Protein AF-A0AAN6LR32-F1 (afdb_monomer)

Organism: NCBI:txid1892770

Secondary structure (DSSP, 8-state):
-PPTT--TT--TTPPPTTSPPPTT-B--HHHHHHH-GGGGG-HHHHHHHHHTT--HHHHHHHHHHHB--S-S-HHHHHHHHHHHHHHHHHHTT-TT--GGGHHHHTHHHHTT--TT--B-TTPPPHHHHH--S-----EEGGGGGTTBSS---GGG--HHHHHHHHHHH-TTS--EETTTHHHHHHHHTSPPPP-GGGSHHHHHHHHTTHHHHHHHHHHHH-PPP----TTSSTTSSSSS------------------------------------------------------------------------------PPPPP--PPP-PPP---------PPP-PPPTTS-PPPHHHHHHHHHHHHHHTTTS--TT---TT--TTSTT-S-SSSSPPBGGGS--TT--TT---HHHHHHHHHHHHHHHH-----BS-HHHHHHHHHHHHHTT---HHHHHHHHHHHHHHHHHHHHHHHHHHHHHHHHHT--------------------------

Mean predicted aligned error: 18.41 Å

pLDDT: mean 74.71, std 23.78, range [27.44, 98.81]

Structure (mmCIF, N/CA/C/O backbone):
data_AF-A0AAN6LR32-F1
#
_entry.id   AF-A0AAN6LR32-F1
#
loop_
_atom_site.group_PDB
_atom_site.id
_atom_site.type_symbol
_atom_site.label_atom_id
_atom_site.label_alt_id
_atom_site.label_comp_id
_atom_site.label_asym_id
_atom_site.label_entity_id
_atom_site.label_seq_id
_atom_site.pdbx_PDB_ins_code
_atom_site.Cartn_x
_atom_site.Cartn_y
_atom_site.Cartn_z
_atom_site.occupancy
_atom_site.B_iso_or_equiv
_atom_site.auth_seq_id
_atom_site.auth_comp_id
_atom_site.auth_asym_id
_atom_site.auth_atom_id
_atom_site.pdbx_PDB_model_num
ATOM 1 N N . MET A 1 1 ? -13.188 26.243 0.165 1.00 32.81 1 MET A N 1
ATOM 2 C CA . MET A 1 1 ? -11.751 26.219 -0.173 1.00 32.81 1 MET A CA 1
ATOM 3 C C . MET A 1 1 ? -11.336 24.760 -0.163 1.00 32.81 1 MET A C 1
ATOM 5 O O . MET A 1 1 ? -11.427 24.148 0.890 1.00 32.81 1 MET A O 1
ATOM 9 N N . ALA A 1 2 ? -11.044 24.170 -1.323 1.00 27.44 2 ALA A N 1
ATOM 10 C CA . ALA A 1 2 ? -10.486 22.819 -1.388 1.00 27.44 2 ALA A CA 1
ATOM 11 C C . ALA A 1 2 ? -9.012 22.908 -0.975 1.00 27.44 2 ALA A C 1
ATOM 13 O O . ALA A 1 2 ? -8.306 23.788 -1.470 1.00 27.44 2 ALA A O 1
ATOM 14 N N . GLU A 1 3 ? -8.574 22.079 -0.028 1.00 30.11 3 GLU A N 1
ATOM 15 C CA . GLU A 1 3 ? -7.181 22.098 0.417 1.00 30.11 3 GLU A CA 1
ATOM 16 C C . GLU A 1 3 ? -6.248 21.699 -0.740 1.00 30.11 3 GLU A C 1
ATOM 18 O O . GLU A 1 3 ? -6.492 20.672 -1.385 1.00 30.11 3 GLU A O 1
ATOM 23 N N . PRO A 1 4 ? -5.200 22.488 -1.041 1.00 35.12 4 PRO A N 1
ATOM 24 C CA . PRO A 1 4 ? -4.269 22.164 -2.112 1.00 35.12 4 PRO A CA 1
ATOM 25 C C . PRO A 1 4 ? -3.497 20.889 -1.757 1.00 35.12 4 PRO A C 1
ATOM 27 O O . PRO A 1 4 ? -2.866 20.814 -0.706 1.00 35.12 4 PRO A O 1
ATOM 30 N N . GLY A 1 5 ? -3.526 19.895 -2.646 1.00 39.72 5 GLY A N 1
ATOM 31 C CA . GLY A 1 5 ? -2.631 18.738 -2.572 1.00 39.72 5 GLY A CA 1
ATOM 32 C C . GLY A 1 5 ? -3.141 17.539 -1.771 1.00 39.72 5 GLY A C 1
ATOM 33 O O . GLY A 1 5 ? -2.330 16.809 -1.200 1.00 39.72 5 GLY A O 1
ATOM 34 N N . GLN A 1 6 ? -4.455 17.279 -1.728 1.00 43.28 6 GLN A N 1
ATOM 35 C CA . GLN A 1 6 ? -4.940 15.980 -1.246 1.00 43.28 6 GLN A CA 1
ATOM 36 C C . GLN A 1 6 ? -4.317 14.857 -2.085 1.00 43.28 6 GLN A C 1
ATOM 38 O O . GLN A 1 6 ? -4.691 14.628 -3.232 1.00 43.28 6 GLN A O 1
ATOM 43 N N . SER A 1 7 ? -3.339 14.166 -1.493 1.00 53.19 7 SER A N 1
ATOM 44 C CA . SER A 1 7 ? -2.744 12.944 -2.025 1.00 53.19 7 SER A CA 1
ATOM 45 C C . SER A 1 7 ? -3.856 12.011 -2.507 1.00 53.19 7 SER A C 1
ATOM 47 O O . SER A 1 7 ? -4.659 11.530 -1.704 1.00 53.19 7 SER A O 1
ATOM 49 N N . PHE A 1 8 ? -3.884 11.756 -3.818 1.00 51.69 8 PHE A N 1
ATOM 50 C CA . PHE A 1 8 ? -4.890 10.954 -4.531 1.00 51.69 8 PHE A CA 1
ATOM 51 C C . PHE A 1 8 ? -5.092 9.529 -3.980 1.00 51.69 8 PHE A C 1
ATOM 53 O O . PHE A 1 8 ? -6.008 8.824 -4.397 1.00 51.69 8 PHE A O 1
ATOM 60 N N . TYR A 1 9 ? -4.254 9.090 -3.041 1.00 61.16 9 TYR A N 1
ATOM 61 C CA . TYR A 1 9 ? -4.201 7.715 -2.557 1.00 61.16 9 TYR A CA 1
ATOM 62 C C . TYR A 1 9 ? -4.412 7.585 -1.049 1.00 61.16 9 TYR A C 1
ATOM 64 O O . TYR A 1 9 ? -4.042 6.573 -0.457 1.00 61.16 9 TYR A O 1
ATOM 72 N N . LYS A 1 10 ? -4.998 8.593 -0.395 1.00 71.50 10 LYS A N 1
ATOM 73 C CA . LYS A 1 10 ? -5.277 8.499 1.039 1.00 71.50 10 LYS A CA 1
ATOM 74 C C . LYS A 1 10 ? -6.341 7.422 1.278 1.00 71.50 10 LYS A C 1
ATOM 76 O O . LYS A 1 10 ? -7.500 7.590 0.898 1.00 71.50 10 LYS A O 1
ATOM 81 N N . PHE A 1 11 ? -5.957 6.309 1.905 1.00 88.50 11 PHE A N 1
ATOM 82 C CA . PHE A 1 11 ? -6.924 5.336 2.407 1.00 88.50 11 PHE A CA 1
ATOM 83 C C . PHE A 1 11 ? -7.877 6.060 3.350 1.00 88.50 11 PHE A C 1
ATOM 85 O O . PHE A 1 11 ? -7.446 6.652 4.342 1.00 88.50 11 PHE A O 1
ATOM 92 N N . LYS A 1 12 ? -9.170 6.043 3.020 1.00 87.38 12 LYS A N 1
ATOM 93 C CA . LYS A 1 12 ? -10.186 6.728 3.818 1.00 87.38 12 LYS A CA 1
ATOM 94 C C . LYS A 1 12 ? -10.117 6.210 5.256 1.00 87.38 12 LYS A C 1
ATOM 96 O O . LYS A 1 12 ? -10.119 4.995 5.445 1.00 87.38 12 LYS A O 1
ATOM 101 N N . GLY A 1 13 ? -10.004 7.124 6.218 1.00 90.94 13 GLY A N 1
ATOM 102 C CA . GLY A 1 13 ? -9.940 6.804 7.646 1.00 90.94 13 GLY A CA 1
ATOM 103 C C . GLY A 1 13 ? -8.650 6.141 8.133 1.00 90.94 13 GLY A C 1
ATOM 104 O O . GLY A 1 13 ? -8.536 5.834 9.308 1.00 90.94 13 GLY A O 1
ATOM 105 N N . ALA A 1 14 ? -7.654 5.899 7.272 1.00 94.94 14 ALA A N 1
ATOM 106 C CA . ALA A 1 14 ? -6.418 5.287 7.749 1.00 94.94 14 ALA A CA 1
ATOM 107 C C . ALA A 1 14 ? -5.605 6.274 8.606 1.00 94.94 14 ALA A C 1
ATOM 109 O O . ALA A 1 14 ? -5.457 7.440 8.209 1.00 94.94 14 ALA A O 1
ATOM 110 N N . PRO A 1 15 ? -5.001 5.806 9.711 1.00 95.75 15 PRO A N 1
ATOM 111 C CA . PRO A 1 15 ? -4.133 6.625 10.545 1.00 95.75 15 PRO A CA 1
ATOM 112 C C . PRO A 1 15 ? -2.902 7.099 9.768 1.00 95.75 15 PRO A C 1
ATOM 114 O O . PRO A 1 15 ? -2.519 6.539 8.737 1.00 95.75 15 PRO A O 1
ATOM 117 N N . SER A 1 16 ? -2.266 8.160 10.260 1.00 95.31 16 SER A N 1
ATOM 118 C CA . SER A 1 16 ? -1.025 8.673 9.675 1.00 95.31 16 SER A CA 1
ATOM 119 C C . SER A 1 16 ? 0.080 7.607 9.684 1.00 95.31 16 SER A C 1
ATOM 121 O O . SER A 1 16 ? 0.216 6.864 10.651 1.00 95.31 16 SER A O 1
ATOM 123 N N . GLY A 1 17 ? 0.942 7.595 8.661 1.00 95.19 17 GLY A N 1
ATOM 124 C CA . GLY A 1 17 ? 2.168 6.775 8.656 1.00 95.19 17 GLY A CA 1
ATOM 125 C C . GLY A 1 17 ? 3.205 7.196 9.712 1.00 95.19 17 GLY A C 1
ATOM 126 O O . GLY A 1 17 ? 4.241 6.551 9.858 1.00 95.19 17 GLY A O 1
ATOM 127 N N . ASN A 1 18 ? 2.926 8.283 10.443 1.00 96.44 18 ASN A N 1
ATOM 128 C CA . ASN A 1 18 ? 3.732 8.784 11.555 1.00 96.44 18 ASN A CA 1
ATOM 129 C C . ASN A 1 18 ? 3.212 8.361 12.936 1.00 96.44 18 ASN A C 1
ATOM 131 O O . ASN A 1 18 ? 3.784 8.791 13.933 1.00 96.44 18 ASN A O 1
ATOM 135 N N . VAL A 1 19 ? 2.144 7.558 13.018 1.00 96.75 19 VAL A N 1
ATOM 136 C CA . VAL A 1 19 ? 1.714 6.991 14.304 1.00 96.75 19 VAL A CA 1
ATOM 137 C C . VAL A 1 19 ? 2.729 5.918 14.735 1.00 96.75 19 VAL A C 1
ATOM 139 O O . VAL A 1 19 ? 3.034 5.041 13.922 1.00 96.75 19 VAL A O 1
ATOM 142 N N . PRO A 1 20 ? 3.279 5.965 15.962 1.00 97.44 20 PRO A N 1
ATOM 143 C CA . PRO A 1 20 ? 4.292 5.014 16.410 1.00 97.44 20 PRO A CA 1
ATOM 144 C C . PRO A 1 20 ? 3.753 3.585 16.560 1.00 97.44 20 PRO A C 1
ATOM 146 O O . PRO A 1 20 ? 2.545 3.353 16.619 1.00 97.44 20 PRO A O 1
ATOM 149 N N . PHE A 1 21 ? 4.668 2.618 16.624 1.00 97.88 21 PHE A N 1
ATOM 150 C CA . PHE A 1 21 ? 4.340 1.227 16.928 1.00 97.88 21 PHE A CA 1
ATOM 151 C C . PHE A 1 21 ? 4.375 0.962 18.443 1.00 97.88 21 PHE A C 1
ATOM 153 O O . PHE A 1 21 ? 5.190 1.563 19.148 1.00 97.88 21 PHE A O 1
ATOM 160 N N . PRO A 1 22 ? 3.511 0.071 18.959 1.00 97.75 22 PRO A N 1
ATOM 161 C CA . PRO A 1 22 ? 3.523 -0.329 20.359 1.00 97.75 22 PRO A CA 1
ATOM 162 C C . PRO A 1 22 ? 4.746 -1.180 20.701 1.00 97.75 22 PRO A C 1
ATOM 164 O O . PRO A 1 22 ? 5.286 -1.912 19.869 1.00 97.75 22 PRO A O 1
ATOM 167 N N . GLN A 1 23 ? 5.163 -1.102 21.963 1.00 96.62 23 GLN A N 1
ATOM 168 C CA . GLN A 1 23 ? 6.241 -1.931 22.501 1.00 96.62 23 GLN A CA 1
ATOM 169 C C . GLN A 1 23 ? 5.781 -3.384 22.663 1.00 96.62 23 GLN A C 1
ATOM 171 O O . GLN A 1 23 ? 4.628 -3.626 23.024 1.00 96.62 23 GLN A O 1
ATOM 176 N N . ASN A 1 24 ? 6.688 -4.346 22.452 1.00 95.12 24 ASN A N 1
ATOM 177 C CA . ASN A 1 24 ? 6.432 -5.783 22.611 1.00 95.12 24 ASN A CA 1
ATOM 178 C C . ASN A 1 24 ? 5.234 -6.334 21.807 1.00 95.12 24 ASN A C 1
ATOM 180 O O . ASN A 1 24 ? 4.643 -7.344 22.190 1.00 95.12 24 ASN A O 1
ATOM 184 N N . ALA A 1 25 ? 4.846 -5.681 20.711 1.00 97.88 25 ALA A N 1
ATOM 185 C CA . ALA A 1 25 ? 3.739 -6.130 19.877 1.00 97.88 25 ALA A CA 1
ATOM 186 C C . ALA A 1 25 ? 4.226 -6.955 18.686 1.00 97.88 25 ALA A C 1
ATOM 188 O O . ALA A 1 25 ? 5.183 -6.570 18.011 1.00 97.88 25 ALA A O 1
ATOM 189 N N . ASN A 1 26 ? 3.506 -8.039 18.395 1.00 98.44 26 ASN A N 1
ATOM 190 C CA . ASN A 1 26 ? 3.614 -8.786 17.148 1.00 98.44 26 ASN A CA 1
ATOM 191 C C . ASN A 1 26 ? 2.439 -8.409 16.250 1.00 98.44 26 ASN A C 1
ATOM 193 O O . ASN A 1 26 ? 1.292 -8.429 16.694 1.00 98.44 26 ASN A O 1
ATOM 197 N N . MET A 1 27 ? 2.723 -8.078 14.995 1.00 98.62 27 MET A N 1
ATOM 198 C CA . MET A 1 27 ? 1.692 -7.772 14.001 1.00 98.62 27 MET A CA 1
ATOM 199 C C . MET A 1 27 ? 2.003 -8.518 12.722 1.00 98.62 27 MET A C 1
ATOM 201 O O . MET A 1 27 ? 3.156 -8.538 12.296 1.00 98.62 27 MET A O 1
ATOM 205 N N . THR A 1 28 ? 0.995 -9.105 12.092 1.00 98.75 28 THR A N 1
ATOM 206 C CA . THR A 1 28 ? 1.169 -9.734 10.779 1.00 98.75 28 THR A CA 1
ATOM 207 C C . THR A 1 28 ? 1.254 -8.693 9.656 1.00 98.75 28 THR A C 1
ATOM 209 O O . THR A 1 28 ? 0.776 -7.562 9.797 1.00 98.75 28 THR A O 1
ATOM 212 N N . ALA A 1 29 ? 1.791 -9.070 8.490 1.00 98.62 29 ALA A N 1
ATOM 213 C CA . ALA A 1 29 ? 1.700 -8.239 7.286 1.00 98.62 29 ALA A CA 1
ATOM 214 C C . ALA A 1 29 ? 0.251 -7.848 6.931 1.00 98.62 29 ALA A C 1
ATOM 216 O O . ALA A 1 29 ? 0.004 -6.714 6.512 1.00 98.62 29 ALA A O 1
ATOM 217 N N . ALA A 1 30 ? -0.712 -8.755 7.125 1.00 98.56 30 ALA A N 1
ATOM 218 C CA . ALA A 1 30 ? -2.122 -8.487 6.853 1.00 98.56 30 ALA A CA 1
ATOM 219 C C . ALA A 1 30 ? -2.718 -7.453 7.824 1.00 98.56 30 ALA A C 1
ATOM 221 O O . ALA A 1 30 ? -3.450 -6.562 7.388 1.00 98.56 30 ALA A O 1
ATOM 222 N N . GLU A 1 31 ? -2.364 -7.503 9.110 1.00 98.81 31 GLU A N 1
ATOM 223 C CA . GLU A 1 31 ? -2.762 -6.498 10.103 1.00 98.81 31 GLU A CA 1
ATOM 224 C C . GLU A 1 31 ? -2.165 -5.126 9.805 1.00 98.81 31 GLU A C 1
ATOM 226 O O . GLU A 1 31 ? -2.889 -4.128 9.804 1.00 98.81 31 GLU A O 1
ATOM 231 N N . LEU A 1 32 ? -0.871 -5.075 9.480 1.00 98.62 32 LEU A N 1
ATOM 232 C CA . LEU A 1 32 ? -0.187 -3.836 9.110 1.00 98.62 32 LEU A CA 1
ATOM 233 C C . LEU A 1 32 ? -0.829 -3.190 7.877 1.00 98.62 32 LEU A C 1
ATOM 235 O O . LEU A 1 32 ? -1.161 -2.009 7.900 1.00 98.62 32 LEU A O 1
ATOM 239 N N . LEU A 1 33 ? -1.076 -3.955 6.813 1.00 98.19 33 LEU A N 1
ATOM 240 C CA . LEU A 1 33 ? -1.726 -3.430 5.609 1.00 98.19 33 LEU A CA 1
ATOM 241 C C . LEU A 1 33 ? -3.199 -3.066 5.850 1.00 98.19 33 LEU A C 1
ATOM 243 O O . LEU A 1 33 ? -3.705 -2.122 5.247 1.00 98.19 33 LEU A O 1
ATOM 247 N N . THR A 1 34 ? -3.901 -3.773 6.736 1.00 98.06 34 THR A N 1
ATOM 248 C CA . THR A 1 34 ? -5.321 -3.505 6.996 1.00 98.06 34 THR A CA 1
ATOM 249 C C . THR A 1 34 ? -5.531 -2.282 7.878 1.00 98.06 34 THR A C 1
ATOM 251 O O . THR A 1 34 ? -6.354 -1.432 7.540 1.00 98.06 34 THR A O 1
ATOM 254 N N . PHE A 1 35 ? -4.807 -2.163 8.988 1.00 98.44 35 PHE A N 1
ATOM 255 C CA . PHE A 1 35 ? -5.029 -1.108 9.982 1.00 98.44 35 PHE A CA 1
ATOM 256 C C . PHE A 1 35 ? -4.082 0.082 9.808 1.00 98.44 35 PHE A C 1
ATOM 258 O O . PHE A 1 35 ? -4.454 1.214 10.108 1.00 98.44 35 PHE A O 1
ATOM 265 N N . LEU A 1 36 ? -2.882 -0.152 9.271 1.00 97.81 36 LEU A N 1
ATOM 266 C CA . LEU A 1 36 ? -1.785 0.814 9.188 1.00 97.81 36 LEU A CA 1
ATOM 267 C C . LEU A 1 36 ? -1.226 0.946 7.749 1.00 97.81 36 LEU A C 1
ATOM 269 O O . LEU A 1 36 ? -0.011 0.960 7.543 1.00 97.81 36 LEU A O 1
ATOM 273 N N . PRO A 1 37 ? -2.067 1.074 6.700 1.00 97.25 37 PRO A N 1
ATOM 274 C CA . PRO A 1 37 ? -1.602 1.011 5.308 1.00 97.25 37 PRO A CA 1
ATOM 275 C C . PRO A 1 37 ? -0.661 2.164 4.911 1.00 97.25 37 PRO A C 1
ATOM 277 O O . PRO A 1 37 ? 0.094 2.063 3.941 1.00 97.25 37 PRO A O 1
ATOM 280 N N . ASN A 1 38 ? -0.698 3.280 5.647 1.00 96.19 38 ASN A N 1
ATOM 281 C CA . ASN A 1 38 ? 0.180 4.429 5.421 1.00 96.19 38 ASN A CA 1
ATOM 282 C C . ASN A 1 38 ? 1.609 4.191 5.945 1.00 96.19 38 ASN A C 1
ATOM 284 O O . ASN A 1 38 ? 2.523 4.936 5.581 1.00 96.19 38 ASN A O 1
ATOM 288 N N . HIS A 1 39 ? 1.843 3.129 6.724 1.00 97.38 39 HIS A N 1
ATOM 289 C CA . HIS A 1 39 ? 3.177 2.716 7.168 1.00 97.38 39 HIS A CA 1
ATOM 290 C C . HIS A 1 39 ? 4.005 2.044 6.071 1.00 97.38 39 HIS A C 1
ATOM 292 O O . HIS A 1 39 ? 5.189 1.818 6.275 1.00 97.38 39 HIS A O 1
ATOM 298 N N . LEU A 1 40 ? 3.465 1.859 4.858 1.00 97.19 40 LEU A N 1
ATOM 299 C CA . LEU A 1 40 ? 4.273 1.588 3.655 1.00 97.19 40 LEU A CA 1
ATOM 300 C C . LEU A 1 40 ? 5.250 2.728 3.305 1.00 97.19 40 LEU A C 1
ATOM 302 O O . LEU A 1 40 ? 6.048 2.601 2.380 1.00 97.19 40 LEU A O 1
ATOM 306 N N . THR A 1 41 ? 5.182 3.846 4.029 1.00 95.81 41 THR A N 1
ATOM 307 C CA . THR A 1 41 ? 6.171 4.927 3.992 1.00 95.81 41 THR A CA 1
ATOM 308 C C . THR A 1 41 ? 7.333 4.737 4.978 1.00 95.81 41 THR A C 1
ATOM 310 O O . THR A 1 41 ? 8.287 5.510 4.940 1.00 95.81 41 THR A O 1
ATOM 313 N N . SER A 1 42 ? 7.282 3.724 5.849 1.00 97.56 42 SER A N 1
ATOM 314 C CA . SER A 1 42 ? 8.396 3.322 6.713 1.00 97.56 42 SER A CA 1
ATOM 315 C C . SER A 1 42 ? 9.329 2.378 5.958 1.00 97.56 42 SER A C 1
ATOM 317 O O . SER A 1 42 ? 8.897 1.341 5.450 1.00 97.56 42 SER A O 1
ATOM 319 N N . ALA A 1 43 ? 10.620 2.716 5.917 1.00 97.81 43 ALA A N 1
ATOM 320 C CA . ALA A 1 43 ? 11.632 1.854 5.310 1.00 97.81 43 ALA A CA 1
ATOM 321 C C . ALA A 1 43 ? 11.734 0.505 6.037 1.00 97.81 43 ALA A C 1
ATOM 323 O O . ALA A 1 43 ? 11.913 -0.516 5.385 1.00 97.81 43 ALA A O 1
ATOM 324 N N . ASP A 1 44 ? 11.538 0.487 7.358 1.00 98.19 44 ASP A N 1
ATOM 325 C CA . ASP A 1 44 ? 11.623 -0.726 8.173 1.00 98.19 44 ASP A CA 1
ATOM 326 C C . ASP A 1 44 ? 10.480 -1.706 7.835 1.00 98.19 44 ASP A C 1
ATOM 328 O O . ASP A 1 44 ? 10.721 -2.898 7.642 1.00 98.19 44 ASP A O 1
ATOM 332 N N . VAL A 1 45 ? 9.247 -1.207 7.654 1.00 98.44 45 VAL A N 1
ATOM 333 C CA . VAL A 1 45 ? 8.101 -2.031 7.207 1.00 98.44 45 VAL A CA 1
ATOM 334 C C . VAL A 1 45 ? 8.326 -2.569 5.795 1.00 98.44 45 VAL A C 1
ATOM 336 O O . VAL A 1 45 ? 8.099 -3.749 5.527 1.00 98.44 45 VAL A O 1
ATOM 339 N N . VAL A 1 46 ? 8.786 -1.714 4.879 1.00 98.31 46 VAL A N 1
ATOM 340 C CA . VAL A 1 46 ? 9.035 -2.101 3.482 1.00 98.31 46 VAL A CA 1
ATOM 341 C C . VAL A 1 46 ? 10.153 -3.135 3.393 1.00 98.31 46 VAL A C 1
ATOM 343 O O . VAL A 1 46 ? 10.012 -4.115 2.661 1.00 98.31 46 VAL A O 1
ATOM 346 N N . PHE A 1 47 ? 11.232 -2.944 4.153 1.00 98.31 47 PHE A N 1
ATOM 347 C CA . PHE A 1 47 ? 12.339 -3.887 4.247 1.00 98.31 47 PHE A CA 1
ATOM 348 C C . PHE A 1 47 ? 11.856 -5.242 4.765 1.00 98.31 47 PHE A C 1
ATOM 350 O O . PHE A 1 47 ? 12.127 -6.260 4.129 1.00 98.31 47 PHE A O 1
ATOM 357 N N . ARG A 1 48 ? 11.087 -5.253 5.863 1.00 98.19 48 ARG A N 1
ATOM 358 C CA . ARG A 1 48 ? 10.496 -6.467 6.438 1.00 98.19 48 ARG A CA 1
ATOM 359 C C . ARG A 1 48 ? 9.661 -7.223 5.409 1.00 98.19 48 ARG A C 1
ATOM 361 O O . ARG A 1 48 ? 9.867 -8.416 5.197 1.00 98.19 48 ARG A O 1
ATOM 368 N N . PHE A 1 49 ? 8.755 -6.527 4.725 1.00 98.38 49 PHE A N 1
ATOM 369 C CA . PHE A 1 49 ? 7.903 -7.156 3.720 1.00 98.38 49 PHE A CA 1
ATOM 370 C C . PHE A 1 49 ? 8.711 -7.716 2.554 1.00 98.38 49 PHE A C 1
ATOM 372 O O . PHE A 1 49 ? 8.496 -8.859 2.162 1.00 98.38 49 PHE A O 1
ATOM 379 N N . ALA A 1 50 ? 9.653 -6.942 2.019 1.00 97.88 50 ALA A N 1
ATOM 380 C CA . ALA A 1 50 ? 10.492 -7.376 0.909 1.00 97.88 50 ALA A CA 1
ATOM 381 C C . ALA A 1 50 ? 11.380 -8.581 1.276 1.00 97.88 50 ALA A C 1
ATOM 383 O O . ALA A 1 50 ? 11.541 -9.490 0.458 1.00 97.88 50 ALA A O 1
ATOM 384 N N . SER A 1 51 ? 11.901 -8.614 2.506 1.00 98.19 51 SER A N 1
ATOM 385 C CA . SER A 1 51 ? 12.738 -9.710 3.024 1.00 98.19 51 SER A CA 1
ATOM 386 C C . SER A 1 51 ? 11.938 -11.005 3.182 1.00 98.19 51 SER A C 1
ATOM 388 O O . SER A 1 51 ? 12.461 -12.092 2.957 1.00 98.19 51 SER A O 1
ATOM 390 N N . ASN A 1 52 ? 10.643 -10.884 3.481 1.00 97.88 52 ASN A N 1
ATOM 391 C CA . ASN A 1 52 ? 9.707 -11.998 3.606 1.00 97.88 52 ASN A CA 1
ATOM 392 C C . ASN A 1 52 ? 8.925 -12.271 2.305 1.00 97.88 52 ASN A C 1
ATOM 394 O O . ASN A 1 52 ? 7.754 -12.634 2.341 1.00 97.88 52 ASN A O 1
ATOM 398 N N . HIS A 1 53 ? 9.558 -12.082 1.141 1.00 95.88 53 HIS A N 1
ATOM 399 C CA . HIS A 1 53 ? 8.989 -12.362 -0.190 1.00 95.88 53 HIS A CA 1
ATOM 400 C C . HIS A 1 53 ? 7.726 -11.561 -0.565 1.00 95.88 53 HIS A C 1
ATOM 402 O O . HIS A 1 53 ? 7.046 -11.877 -1.546 1.00 95.88 53 HIS A O 1
ATOM 408 N N . GLY A 1 54 ? 7.423 -10.486 0.159 1.00 96.12 54 GLY A N 1
ATOM 409 C CA . GLY A 1 54 ? 6.315 -9.595 -0.150 1.00 96.12 54 GLY A CA 1
ATOM 410 C C . GLY A 1 54 ? 6.508 -8.919 -1.502 1.00 96.12 54 GLY A C 1
ATOM 411 O O . GLY A 1 54 ? 7.494 -8.221 -1.733 1.00 96.12 54 GLY A O 1
ATOM 412 N N . THR A 1 55 ? 5.534 -9.089 -2.398 1.00 94.62 55 THR A N 1
ATOM 413 C CA . THR A 1 55 ? 5.468 -8.349 -3.665 1.00 94.62 55 THR A CA 1
ATOM 414 C C . THR A 1 55 ? 4.288 -7.382 -3.694 1.00 94.62 55 THR A C 1
ATOM 416 O O . THR A 1 55 ? 3.385 -7.462 -2.864 1.00 94.62 55 THR A O 1
ATOM 419 N N . TYR A 1 56 ? 4.255 -6.453 -4.654 1.00 93.50 56 TYR A N 1
ATOM 420 C CA . TYR A 1 56 ? 3.152 -5.485 -4.738 1.00 93.50 56 TYR A CA 1
ATOM 421 C C . TYR A 1 56 ? 1.794 -6.155 -4.980 1.00 93.50 56 TYR A C 1
ATOM 423 O O . TYR A 1 56 ? 0.780 -5.649 -4.515 1.00 93.50 56 TYR A O 1
ATOM 431 N N . LYS A 1 57 ? 1.766 -7.309 -5.662 1.00 92.56 57 LYS A N 1
ATOM 432 C CA . LYS A 1 57 ? 0.529 -8.056 -5.931 1.00 92.56 57 LYS A CA 1
ATOM 433 C C . LYS A 1 57 ? -0.176 -8.497 -4.633 1.00 92.56 57 LYS A C 1
ATOM 435 O O . LYS A 1 57 ? -1.259 -7.989 -4.376 1.00 92.56 57 LYS A O 1
ATOM 440 N N . PRO A 1 58 ? 0.392 -9.353 -3.767 1.00 95.88 58 PRO A N 1
ATOM 441 C CA . PRO A 1 58 ? -0.280 -9.747 -2.532 1.00 95.88 58 PRO A CA 1
ATOM 442 C C . PRO A 1 58 ? -0.573 -8.551 -1.610 1.00 95.88 58 PRO A C 1
ATOM 444 O O . PRO A 1 58 ? -1.628 -8.532 -0.987 1.00 95.88 58 PRO A O 1
ATOM 447 N N . MET A 1 59 ? 0.264 -7.501 -1.587 1.00 96.62 59 MET A N 1
ATOM 448 C CA . MET A 1 59 ? -0.053 -6.273 -0.835 1.00 96.62 59 MET A CA 1
ATOM 449 C C . MET A 1 59 ? -1.344 -5.604 -1.330 1.00 96.62 59 MET A C 1
ATOM 451 O O . MET A 1 59 ? -2.216 -5.268 -0.530 1.00 96.62 59 MET A O 1
ATOM 455 N N . VAL A 1 60 ? -1.485 -5.438 -2.649 1.00 94.44 60 VAL A N 1
ATOM 456 C CA . VAL A 1 60 ? -2.698 -4.898 -3.287 1.00 94.44 60 VAL A CA 1
ATOM 457 C C . VAL A 1 60 ? -3.902 -5.792 -3.002 1.00 94.44 60 VAL A C 1
ATOM 459 O O . VAL A 1 60 ? -4.983 -5.276 -2.738 1.00 94.44 60 VAL A O 1
ATOM 462 N N . ALA A 1 61 ? -3.710 -7.113 -3.013 1.00 94.81 61 ALA A N 1
ATOM 463 C CA . ALA A 1 61 ? -4.759 -8.097 -2.760 1.00 94.81 61 ALA A CA 1
ATOM 464 C C . ALA A 1 61 ? -5.338 -7.940 -1.349 1.00 94.81 61 ALA A C 1
ATOM 466 O O . ALA A 1 61 ? -6.553 -7.835 -1.179 1.00 94.81 61 ALA A O 1
ATOM 467 N N . ILE A 1 62 ? -4.450 -7.860 -0.353 1.00 97.19 62 ILE A N 1
ATOM 468 C CA . ILE A 1 62 ? -4.805 -7.655 1.052 1.00 97.19 62 ILE A CA 1
ATOM 469 C C . ILE A 1 62 ? -5.522 -6.310 1.212 1.00 97.19 62 ILE A C 1
ATOM 471 O O . ILE A 1 62 ? -6.611 -6.249 1.780 1.00 97.19 62 ILE A O 1
ATOM 475 N N . LEU A 1 63 ? -4.955 -5.228 0.668 1.00 95.75 63 LEU A N 1
ATOM 476 C CA . LEU A 1 63 ? -5.543 -3.891 0.772 1.00 95.75 63 LEU A CA 1
ATOM 477 C C . LEU A 1 63 ? -6.932 -3.807 0.128 1.00 95.75 63 LEU A C 1
ATOM 479 O O . LEU A 1 63 ? -7.830 -3.204 0.712 1.00 95.75 63 LEU A O 1
ATOM 483 N N . ASP A 1 64 ? -7.139 -4.408 -1.044 1.00 94.06 64 ASP A N 1
ATOM 484 C CA . ASP A 1 64 ? -8.446 -4.406 -1.707 1.00 94.06 64 ASP A CA 1
ATOM 485 C C . ASP A 1 64 ? -9.485 -5.244 -0.951 1.00 94.06 64 ASP A C 1
ATOM 487 O O . ASP A 1 64 ? -10.629 -4.807 -0.773 1.00 94.06 64 ASP A O 1
ATOM 491 N N . ALA A 1 65 ? -9.087 -6.409 -0.438 1.00 95.06 65 ALA A N 1
ATOM 492 C CA . ALA A 1 65 ? -9.977 -7.271 0.331 1.00 95.06 65 ALA A CA 1
ATOM 493 C C . ALA A 1 65 ? -10.381 -6.649 1.675 1.00 95.06 65 ALA A C 1
ATOM 495 O O . ALA A 1 65 ? -11.540 -6.752 2.087 1.00 95.06 65 ALA A O 1
ATOM 496 N N . HIS A 1 66 ? -9.444 -5.982 2.351 1.00 96.81 66 HIS A N 1
ATOM 497 C CA . HIS A 1 66 ? -9.637 -5.526 3.723 1.00 96.81 66 HIS A CA 1
ATOM 498 C C . HIS A 1 66 ? -9.976 -4.042 3.854 1.00 96.81 66 HIS A C 1
ATOM 500 O O . HIS A 1 66 ? -10.603 -3.670 4.843 1.00 96.81 66 HIS A O 1
ATOM 506 N N . ARG A 1 67 ? -9.653 -3.177 2.883 1.00 95.62 67 ARG A N 1
ATOM 507 C CA . ARG A 1 67 ? -9.892 -1.726 2.987 1.00 95.62 67 ARG A CA 1
ATOM 508 C C . ARG A 1 67 ? -10.736 -1.149 1.861 1.00 95.62 67 ARG A C 1
ATOM 510 O O . ARG A 1 67 ? -10.722 -1.579 0.710 1.00 95.62 67 ARG A O 1
ATOM 517 N N . THR A 1 68 ? -11.461 -0.093 2.205 1.00 92.12 68 THR A N 1
ATOM 518 C CA . THR A 1 68 ? -12.149 0.784 1.264 1.00 92.12 68 THR A CA 1
ATOM 519 C C . THR A 1 68 ? -11.138 1.729 0.644 1.00 92.12 68 THR A C 1
ATOM 521 O O . THR A 1 68 ? -10.527 2.554 1.323 1.00 92.12 68 THR A O 1
ATOM 524 N N . ILE A 1 69 ? -10.978 1.604 -0.666 1.00 87.44 69 ILE A N 1
ATOM 525 C CA . ILE A 1 69 ? -10.054 2.403 -1.457 1.00 87.44 69 ILE A CA 1
ATOM 526 C C . ILE A 1 69 ? -10.899 3.350 -2.303 1.00 87.44 69 ILE A C 1
ATOM 528 O O . ILE A 1 69 ? -11.892 2.936 -2.902 1.00 87.44 69 ILE A O 1
ATOM 532 N N . ALA A 1 70 ? -10.535 4.634 -2.321 1.00 81.38 70 ALA A N 1
ATOM 533 C CA . ALA A 1 70 ? -11.277 5.645 -3.073 1.00 81.38 70 ALA A CA 1
ATOM 534 C C . ALA A 1 70 ? -11.258 5.359 -4.586 1.00 81.38 70 ALA A C 1
ATOM 536 O O . ALA A 1 70 ? -12.252 5.562 -5.280 1.00 81.38 70 ALA A O 1
ATOM 537 N N . THR A 1 71 ? -10.137 4.835 -5.086 1.00 77.06 71 THR A N 1
ATOM 538 C CA . THR A 1 71 ? -9.997 4.379 -6.469 1.00 77.06 71 THR A CA 1
ATOM 539 C C . THR A 1 71 ? -10.512 2.948 -6.640 1.00 77.06 71 THR A C 1
ATOM 541 O O . THR A 1 71 ? -10.143 2.047 -5.892 1.00 77.06 71 THR A O 1
ATOM 544 N N . ARG A 1 72 ? -11.323 2.715 -7.682 1.00 75.06 72 ARG A N 1
ATOM 545 C CA . ARG A 1 72 ? -11.703 1.360 -8.137 1.00 75.06 72 ARG A CA 1
ATOM 546 C C . ARG A 1 72 ? -10.661 0.723 -9.064 1.00 75.06 72 ARG A C 1
ATOM 548 O O . ARG A 1 72 ? -10.872 -0.393 -9.551 1.00 75.06 72 ARG A O 1
ATOM 555 N N . ASN A 1 73 ? -9.584 1.441 -9.368 1.00 82.75 73 ASN A N 1
ATOM 556 C CA . ASN A 1 73 ? -8.502 0.970 -10.218 1.00 82.75 73 ASN A CA 1
ATOM 557 C C . ASN A 1 73 ? -7.414 0.313 -9.352 1.00 82.75 73 ASN A C 1
ATOM 559 O O . ASN A 1 73 ? -6.746 0.998 -8.578 1.00 82.75 73 ASN A O 1
ATOM 563 N N . LEU A 1 74 ? -7.242 -1.007 -9.493 1.00 85.12 74 LEU A N 1
ATOM 564 C CA . LEU A 1 74 ? -6.220 -1.779 -8.774 1.00 85.12 74 LEU A CA 1
ATOM 565 C C . LEU A 1 74 ? -4.797 -1.392 -9.193 1.00 85.12 74 LEU A C 1
ATOM 567 O O . LEU A 1 74 ? -3.885 -1.473 -8.375 1.00 85.12 74 LEU A O 1
ATOM 571 N N . GLN A 1 75 ? -4.611 -0.913 -10.427 1.00 82.44 75 GLN A N 1
ATOM 572 C CA . GLN A 1 75 ? -3.314 -0.427 -10.892 1.00 82.44 75 GLN A CA 1
ATOM 573 C C . GLN A 1 75 ? -2.877 0.802 -10.094 1.00 82.44 75 GLN A C 1
ATOM 575 O O . GLN A 1 75 ? -1.751 0.858 -9.618 1.00 82.44 75 GLN A O 1
ATOM 580 N N . ASN A 1 76 ? -3.802 1.729 -9.836 1.00 85.81 76 ASN A N 1
ATOM 581 C CA . ASN A 1 76 ? -3.540 2.901 -9.000 1.00 85.81 76 ASN A CA 1
ATOM 582 C C . ASN A 1 76 ? -3.103 2.494 -7.580 1.00 85.81 76 ASN A C 1
ATOM 584 O O . ASN A 1 76 ? -2.235 3.133 -6.988 1.00 85.81 76 ASN A O 1
ATOM 588 N N . LEU A 1 77 ? -3.673 1.417 -7.028 1.00 89.19 77 LEU A N 1
ATOM 589 C CA . LEU A 1 77 ? -3.248 0.889 -5.731 1.00 89.19 77 LEU A CA 1
ATOM 590 C C . LEU A 1 77 ? -1.855 0.244 -5.799 1.00 89.19 77 LEU A C 1
ATOM 592 O O . LEU A 1 77 ? -1.037 0.459 -4.907 1.00 89.19 77 LEU A O 1
ATOM 596 N N . ALA A 1 78 ? -1.566 -0.507 -6.863 1.00 89.81 78 ALA A N 1
ATOM 597 C CA . ALA A 1 78 ? -0.246 -1.089 -7.092 1.00 89.81 78 ALA A CA 1
ATOM 598 C C . ALA A 1 78 ? 0.833 -0.006 -7.220 1.00 89.81 78 ALA A C 1
ATOM 600 O O . ALA A 1 78 ? 1.873 -0.087 -6.563 1.00 89.81 78 ALA A O 1
ATOM 601 N N . ASP A 1 79 ? 0.550 1.043 -7.993 1.00 86.81 79 ASP A N 1
ATOM 602 C CA . ASP A 1 79 ? 1.418 2.207 -8.155 1.00 86.81 79 ASP A CA 1
ATOM 603 C C . ASP A 1 79 ? 1.646 2.918 -6.821 1.00 86.81 79 ASP A C 1
ATOM 605 O O . ASP A 1 79 ? 2.769 3.318 -6.516 1.00 86.81 79 ASP A O 1
ATOM 609 N N . TYR A 1 80 ? 0.602 3.045 -5.997 1.00 91.00 80 TYR A N 1
ATOM 610 C CA . TYR A 1 80 ? 0.726 3.585 -4.648 1.00 91.00 80 TYR A CA 1
ATOM 611 C C . TYR A 1 80 ? 1.688 2.755 -3.790 1.00 91.00 80 TYR A C 1
ATOM 613 O O . TYR A 1 80 ? 2.617 3.318 -3.203 1.00 91.00 80 TYR A O 1
ATOM 621 N N . CYS A 1 81 ? 1.505 1.431 -3.724 1.00 94.12 81 CYS A N 1
ATOM 622 C CA . CYS A 1 81 ? 2.383 0.551 -2.951 1.00 94.12 81 CYS A CA 1
ATOM 623 C C . CYS A 1 81 ? 3.828 0.647 -3.451 1.00 94.12 81 CYS A C 1
ATOM 625 O O . CYS A 1 81 ? 4.753 0.821 -2.657 1.00 94.12 81 CYS A O 1
ATOM 627 N N . GLN A 1 82 ? 4.023 0.604 -4.770 1.00 93.06 82 GLN A N 1
ATOM 628 C CA . GLN A 1 82 ? 5.339 0.693 -5.392 1.00 93.06 82 GLN A CA 1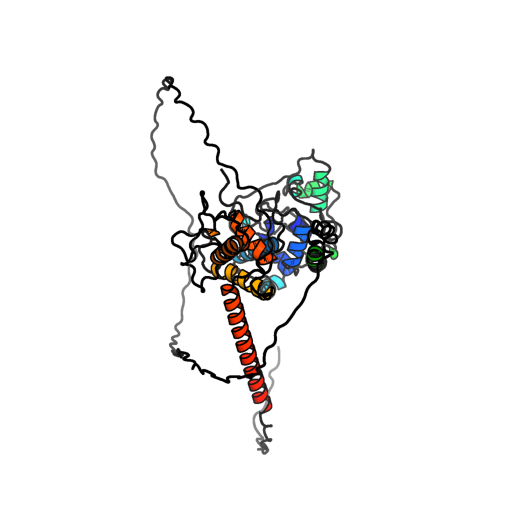
ATOM 629 C C . GLN A 1 82 ? 6.019 2.037 -5.123 1.00 93.06 82 GLN A C 1
ATOM 631 O O . GLN A 1 82 ? 7.196 2.063 -4.753 1.00 93.06 82 GLN A O 1
ATOM 636 N N . ARG A 1 83 ? 5.298 3.150 -5.292 1.00 92.75 83 ARG A N 1
ATOM 637 C CA . ARG A 1 83 ? 5.834 4.502 -5.105 1.00 92.75 83 ARG A CA 1
ATOM 638 C C . ARG A 1 83 ? 6.240 4.742 -3.657 1.00 92.75 83 ARG A C 1
ATOM 640 O O . ARG A 1 83 ? 7.350 5.214 -3.431 1.00 92.75 83 ARG A O 1
ATOM 647 N N . ASN A 1 84 ? 5.391 4.387 -2.690 1.00 94.81 84 ASN A N 1
ATOM 648 C CA . ASN A 1 84 ? 5.717 4.573 -1.274 1.00 94.81 84 ASN A CA 1
ATOM 649 C C . ASN A 1 84 ? 6.857 3.660 -0.825 1.00 94.81 84 ASN A C 1
ATOM 651 O O . ASN A 1 84 ? 7.778 4.149 -0.180 1.00 94.81 84 ASN A O 1
ATOM 655 N N . ALA A 1 85 ? 6.868 2.393 -1.253 1.00 95.69 85 ALA A N 1
ATOM 656 C CA . ALA A 1 85 ? 7.958 1.477 -0.933 1.00 95.69 85 ALA A CA 1
ATOM 657 C C . ALA A 1 85 ? 9.309 1.970 -1.477 1.00 95.69 85 ALA A C 1
ATOM 659 O O . ALA A 1 85 ? 10.296 2.031 -0.745 1.00 95.69 85 ALA A O 1
ATOM 660 N N . ARG A 1 86 ? 9.355 2.377 -2.755 1.00 95.75 86 ARG A N 1
ATOM 661 C CA . ARG A 1 86 ? 10.572 2.944 -3.363 1.00 95.75 86 ARG A CA 1
ATOM 662 C C . ARG A 1 86 ? 11.006 4.218 -2.654 1.00 95.75 86 ARG A C 1
ATOM 664 O O . ARG A 1 86 ? 12.184 4.358 -2.345 1.00 95.75 86 ARG A O 1
ATOM 671 N N . ARG A 1 87 ? 10.070 5.134 -2.392 1.00 94.94 87 ARG A N 1
ATOM 672 C CA . ARG A 1 87 ? 10.352 6.388 -1.688 1.00 94.94 87 ARG A CA 1
ATOM 673 C C . ARG A 1 87 ? 10.948 6.123 -0.306 1.00 94.94 87 ARG A C 1
ATOM 675 O O . ARG A 1 87 ? 12.017 6.644 -0.021 1.00 94.94 87 ARG A O 1
ATOM 682 N N . ALA A 1 88 ? 10.314 5.269 0.495 1.00 96.19 88 ALA A N 1
ATOM 683 C CA . ALA A 1 88 ? 10.771 4.925 1.839 1.00 96.19 88 ALA A CA 1
ATOM 684 C C . ALA A 1 88 ? 12.201 4.360 1.835 1.00 96.19 88 ALA A C 1
ATOM 686 O O . ALA A 1 88 ? 13.062 4.825 2.577 1.00 96.19 88 ALA A O 1
ATOM 687 N N . MET A 1 89 ? 12.485 3.409 0.941 1.00 97.50 89 MET A N 1
ATOM 688 C CA . MET A 1 89 ? 13.813 2.793 0.843 1.00 97.50 89 MET A CA 1
ATOM 689 C C . MET A 1 89 ? 14.888 3.760 0.331 1.00 97.50 89 MET A C 1
ATOM 691 O O . MET A 1 89 ? 16.026 3.721 0.800 1.00 97.50 89 MET A O 1
ATOM 695 N N . ARG A 1 90 ? 14.535 4.664 -0.591 1.00 94.19 90 ARG A N 1
ATOM 696 C CA . ARG A 1 90 ? 15.436 5.720 -1.080 1.00 94.19 90 ARG A CA 1
ATOM 697 C C . ARG A 1 90 ? 15.765 6.742 0.000 1.00 94.19 90 ARG A C 1
ATOM 699 O O . ARG A 1 90 ? 16.930 7.101 0.146 1.00 94.19 90 ARG A O 1
ATOM 706 N N . GLU A 1 91 ? 14.763 7.166 0.769 1.00 92.31 91 GLU A N 1
ATOM 707 C CA . GLU A 1 91 ? 14.939 8.050 1.929 1.00 92.31 91 GLU A CA 1
ATOM 708 C C . GLU A 1 91 ? 15.851 7.405 2.991 1.00 92.31 91 GLU A C 1
ATOM 710 O O . GLU A 1 91 ? 16.567 8.112 3.694 1.00 92.31 91 GLU A O 1
ATOM 715 N N . PHE A 1 92 ? 15.914 6.069 3.042 1.00 95.00 92 PHE A N 1
ATOM 716 C CA . PHE A 1 92 ? 16.832 5.314 3.901 1.00 95.00 92 PHE A CA 1
ATOM 717 C C . PHE A 1 92 ? 18.231 5.070 3.294 1.00 95.00 92 PHE A C 1
ATOM 719 O O . PHE A 1 92 ? 19.030 4.308 3.830 1.00 95.00 92 PHE A O 1
ATOM 726 N N . GLY A 1 93 ? 18.555 5.717 2.172 1.00 94.75 93 GLY A N 1
ATOM 727 C CA . GLY A 1 93 ? 19.877 5.655 1.543 1.00 94.75 93 GLY A CA 1
ATOM 728 C C . GLY A 1 93 ? 20.022 4.615 0.430 1.00 94.75 93 GLY A C 1
ATOM 729 O O . GLY A 1 93 ? 21.056 4.589 -0.240 1.00 94.75 93 GLY A O 1
ATOM 730 N N . HIS A 1 94 ? 18.995 3.810 0.143 1.00 94.88 94 HIS A N 1
ATOM 731 C CA . HIS A 1 94 ? 19.027 2.841 -0.956 1.00 94.88 94 HIS A CA 1
ATOM 732 C C . HIS A 1 94 ? 18.492 3.463 -2.262 1.00 94.88 94 HIS A C 1
ATOM 734 O O . HIS A 1 94 ? 17.373 3.190 -2.699 1.00 94.88 94 HIS A O 1
ATOM 740 N N .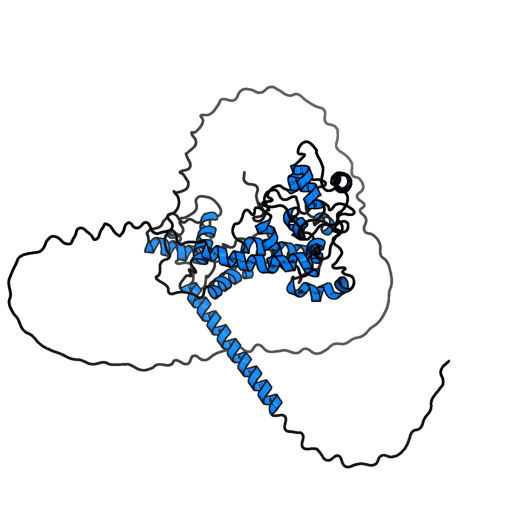 LYS A 1 95 ? 19.288 4.337 -2.895 1.00 92.44 95 LYS A N 1
ATOM 741 C CA . LYS A 1 95 ? 18.877 5.169 -4.053 1.00 92.44 95 LYS A CA 1
ATOM 742 C C . LYS A 1 95 ? 18.298 4.371 -5.235 1.00 92.44 95 LYS A C 1
ATOM 744 O O . LYS A 1 95 ? 17.248 4.723 -5.774 1.00 92.44 95 LYS A O 1
ATOM 749 N N . ASP A 1 96 ? 18.925 3.246 -5.570 1.00 92.50 96 ASP A N 1
ATOM 750 C CA . ASP A 1 96 ? 18.519 2.384 -6.691 1.00 92.50 96 ASP A CA 1
ATOM 751 C C . ASP A 1 96 ? 17.663 1.197 -6.255 1.00 92.50 96 ASP A C 1
ATOM 753 O O . ASP A 1 96 ? 17.602 0.168 -6.945 1.00 92.50 96 ASP A O 1
ATOM 757 N N . TRP A 1 97 ? 17.030 1.308 -5.086 1.00 96.50 97 TRP A N 1
ATOM 758 C CA . TRP A 1 97 ? 16.235 0.223 -4.552 1.00 96.50 97 TRP A CA 1
ATOM 759 C C . TRP A 1 97 ? 14.998 -0.027 -5.395 1.00 96.50 97 TRP A C 1
ATOM 761 O O . TRP A 1 97 ? 14.196 0.855 -5.714 1.00 96.50 97 TRP A O 1
ATOM 771 N N . THR A 1 98 ? 14.833 -1.297 -5.724 1.00 93.06 98 THR A N 1
ATOM 772 C CA . THR A 1 98 ? 13.591 -1.849 -6.235 1.00 93.06 98 THR A CA 1
ATOM 773 C C . THR A 1 98 ? 13.369 -3.166 -5.527 1.00 93.06 98 THR A C 1
ATOM 775 O O . THR A 1 98 ? 14.325 -3.814 -5.103 1.00 93.06 98 THR A O 1
ATOM 778 N N . LEU A 1 99 ? 12.119 -3.607 -5.478 1.00 90.88 99 LEU A N 1
ATOM 779 C CA . LEU A 1 99 ? 11.796 -4.895 -4.885 1.00 90.88 99 LEU A CA 1
ATOM 780 C C . LEU A 1 99 ? 12.565 -6.053 -5.543 1.00 90.88 99 LEU A C 1
ATOM 782 O O . LEU A 1 99 ? 13.042 -6.947 -4.858 1.00 90.88 99 LEU A O 1
ATOM 786 N N . HIS A 1 100 ? 12.774 -5.983 -6.862 1.00 88.50 100 HIS A N 1
ATOM 787 C CA . HIS A 1 100 ? 13.570 -6.961 -7.605 1.00 88.50 100 HIS A CA 1
ATOM 788 C C . HIS A 1 100 ? 15.054 -6.963 -7.200 1.00 88.50 100 HIS A C 1
ATOM 790 O O . HIS A 1 100 ? 15.679 -8.016 -7.143 1.00 88.50 100 HIS A O 1
ATOM 796 N N . LYS A 1 101 ? 15.616 -5.790 -6.886 1.00 92.75 101 LYS A N 1
ATOM 797 C CA . LYS A 1 101 ? 17.019 -5.635 -6.470 1.00 92.75 101 LYS A CA 1
ATOM 798 C C . LYS A 1 101 ? 17.231 -5.815 -4.963 1.00 92.75 101 LYS A C 1
ATOM 800 O O . LYS A 1 101 ? 18.381 -5.818 -4.531 1.00 92.75 101 LYS A O 1
ATOM 805 N N . HIS A 1 102 ? 16.167 -5.956 -4.169 1.00 94.69 102 HIS A N 1
ATOM 806 C CA . HIS A 1 102 ? 16.246 -5.969 -2.707 1.00 94.69 102 HIS A CA 1
ATOM 807 C C . HIS A 1 102 ? 17.182 -7.061 -2.178 1.00 94.69 102 HIS A C 1
ATOM 809 O O . HIS A 1 102 ? 18.087 -6.748 -1.411 1.00 94.69 102 HIS A O 1
ATOM 815 N N . LEU A 1 103 ? 17.028 -8.306 -2.644 1.00 92.12 103 LEU A N 1
ATOM 816 C CA . LEU A 1 103 ? 17.854 -9.428 -2.182 1.00 92.12 103 LEU A CA 1
ATOM 817 C C . LEU A 1 103 ? 19.349 -9.207 -2.453 1.00 92.12 103 LEU A C 1
ATOM 819 O O . LEU A 1 103 ? 20.187 -9.572 -1.637 1.00 92.12 103 LEU A O 1
ATOM 823 N N . THR A 1 104 ? 19.690 -8.577 -3.579 1.00 91.88 104 THR A N 1
ATOM 824 C CA . THR A 1 104 ? 21.083 -8.281 -3.935 1.00 91.88 104 THR A CA 1
ATOM 825 C C . THR A 1 104 ? 21.628 -7.077 -3.168 1.00 91.88 104 THR A C 1
ATOM 827 O O . THR A 1 104 ? 22.748 -7.124 -2.671 1.00 91.88 104 THR A O 1
ATOM 830 N N . GLN A 1 105 ? 20.855 -5.995 -3.053 1.00 91.62 105 GLN A N 1
ATOM 831 C CA . GLN A 1 105 ? 21.308 -4.745 -2.426 1.00 91.62 105 GLN A CA 1
ATOM 832 C C . GLN A 1 105 ? 21.332 -4.799 -0.898 1.00 91.62 105 GLN A C 1
ATOM 834 O O . GLN A 1 105 ? 22.056 -4.030 -0.273 1.00 91.62 105 GLN A O 1
ATOM 839 N N . CYS A 1 106 ? 20.543 -5.687 -0.297 1.00 92.50 106 CYS A N 1
ATOM 840 C CA . CYS A 1 106 ? 20.435 -5.842 1.150 1.00 92.50 106 CYS A CA 1
ATOM 841 C C . CYS A 1 106 ? 21.062 -7.154 1.642 1.00 92.50 106 CYS A C 1
ATOM 843 O O . CYS A 1 106 ? 20.793 -7.562 2.767 1.00 92.50 106 CYS A O 1
ATOM 845 N N . ALA A 1 107 ? 21.891 -7.812 0.821 1.00 93.31 107 ALA A N 1
ATOM 846 C CA . ALA A 1 107 ? 22.433 -9.141 1.102 1.00 93.31 107 ALA A CA 1
ATOM 847 C C . ALA A 1 107 ? 23.151 -9.235 2.459 1.00 93.31 107 ALA A C 1
ATOM 849 O O . ALA A 1 107 ? 23.005 -10.241 3.141 1.00 93.31 107 ALA A O 1
ATOM 850 N N . GLU A 1 108 ? 23.892 -8.199 2.865 1.00 94.38 108 GLU A N 1
ATOM 851 C CA . GLU A 1 108 ? 24.578 -8.153 4.166 1.00 94.38 108 GLU A CA 1
ATOM 852 C C . GLU A 1 108 ? 23.586 -8.150 5.336 1.00 94.38 108 GLU A C 1
ATOM 854 O O . GLU A 1 108 ? 23.675 -8.987 6.227 1.00 94.38 108 GLU A O 1
ATOM 859 N N . VAL A 1 109 ? 22.582 -7.270 5.295 1.00 93.06 109 VAL A N 1
ATOM 860 C CA . VAL A 1 109 ? 21.547 -7.181 6.339 1.00 93.06 109 VAL A CA 1
ATOM 861 C C . VAL A 1 109 ? 20.711 -8.465 6.391 1.00 93.06 109 VAL A C 1
ATOM 863 O O . VAL A 1 109 ? 20.378 -8.948 7.472 1.00 93.06 109 VAL A O 1
ATOM 866 N N . LEU A 1 110 ? 20.427 -9.062 5.229 1.00 94.12 110 LEU A N 1
ATOM 867 C CA . LEU A 1 110 ? 19.672 -10.310 5.110 1.00 94.12 110 LEU A CA 1
ATOM 868 C C . LEU A 1 110 ? 20.375 -11.519 5.749 1.00 94.12 110 LEU A C 1
ATOM 870 O O . LEU A 1 110 ? 19.696 -12.483 6.089 1.00 94.12 110 LEU A O 1
ATOM 874 N N . GLN A 1 111 ? 21.694 -11.483 5.979 1.00 95.69 111 GLN A N 1
ATOM 875 C CA . GLN A 1 111 ? 22.397 -12.559 6.702 1.00 95.69 111 GLN A CA 1
ATOM 876 C C . GLN A 1 111 ? 21.951 -12.683 8.162 1.00 95.69 111 GLN A C 1
ATOM 878 O O . GLN A 1 111 ? 22.094 -13.745 8.766 1.00 95.69 111 GLN A O 1
ATOM 883 N N . HIS A 1 112 ? 21.436 -11.595 8.732 1.00 95.94 112 HIS A N 1
ATOM 884 C CA . HIS A 1 112 ? 20.973 -11.527 10.116 1.00 95.94 112 HIS A CA 1
ATOM 885 C C . HIS A 1 112 ? 19.457 -11.334 10.210 1.00 95.94 112 HIS A C 1
ATOM 887 O O . HIS A 1 112 ? 18.937 -11.100 11.299 1.00 95.94 112 HIS A O 1
ATOM 893 N N . TRP A 1 113 ? 18.754 -11.415 9.078 1.00 96.75 113 TRP A N 1
ATOM 894 C CA . TRP A 1 113 ? 17.307 -11.298 9.037 1.00 96.75 113 TRP A CA 1
ATOM 895 C C . TRP A 1 113 ? 16.651 -12.562 9.593 1.00 96.75 113 TRP A C 1
ATOM 897 O O . TRP A 1 113 ? 16.931 -13.667 9.127 1.00 96.75 113 TRP A O 1
ATOM 907 N N . ASP A 1 114 ? 15.757 -12.391 10.566 1.00 97.94 114 ASP A N 1
ATOM 908 C CA . ASP A 1 114 ? 14.913 -13.467 11.077 1.00 97.94 114 ASP A CA 1
ATOM 909 C C . ASP A 1 114 ? 13.513 -13.366 10.448 1.00 97.94 114 ASP A C 1
ATOM 911 O O . ASP A 1 114 ? 12.747 -12.465 10.801 1.00 97.94 114 ASP A O 1
ATOM 915 N N . PRO A 1 115 ? 13.134 -14.277 9.531 1.00 97.50 115 PRO A N 1
ATOM 916 C CA . PRO A 1 115 ? 11.811 -14.250 8.913 1.00 97.50 115 PRO A CA 1
ATOM 917 C C . PRO A 1 115 ? 10.674 -14.584 9.893 1.00 97.50 115 PRO A C 1
ATOM 919 O O . PRO A 1 115 ? 9.507 -14.369 9.561 1.00 97.50 115 PRO A O 1
ATOM 922 N N . ALA A 1 116 ? 10.987 -15.117 11.081 1.00 98.00 116 ALA A N 1
ATOM 923 C CA . ALA A 1 116 ? 10.006 -15.390 12.126 1.00 98.00 116 ALA A CA 1
ATOM 924 C C . ALA A 1 116 ? 9.720 -14.171 13.025 1.00 98.00 116 ALA A C 1
ATOM 926 O O . ALA A 1 116 ? 8.792 -14.220 13.838 1.00 98.00 116 ALA A O 1
ATOM 927 N N . ASP A 1 117 ? 10.485 -13.083 12.890 1.00 98.12 117 ASP A N 1
ATOM 928 C CA . ASP A 1 117 ? 10.327 -11.897 13.725 1.00 98.12 117 ASP A CA 1
ATOM 929 C C . ASP A 1 117 ? 9.185 -10.997 13.227 1.00 98.12 117 ASP A C 1
ATOM 931 O O . ASP A 1 117 ? 9.313 -10.243 12.261 1.00 98.12 117 ASP A O 1
ATOM 935 N N . LEU A 1 118 ? 8.043 -11.071 13.915 1.00 98.25 118 LEU A N 1
ATOM 936 C CA . LEU A 1 118 ? 6.875 -10.223 13.652 1.00 98.25 118 LEU A CA 1
ATOM 937 C C . LEU A 1 118 ? 6.808 -8.984 14.552 1.00 98.25 118 LEU A C 1
ATOM 939 O O . LEU A 1 118 ? 5.819 -8.239 14.481 1.00 98.25 118 LEU A O 1
ATOM 943 N N . ARG A 1 119 ? 7.822 -8.756 15.397 1.00 98.38 119 ARG A N 1
ATOM 944 C CA . ARG A 1 119 ? 7.828 -7.639 16.342 1.00 98.38 119 ARG A CA 1
ATOM 945 C C . ARG A 1 119 ? 7.881 -6.310 15.602 1.00 98.38 119 ARG A C 1
ATOM 947 O O . ARG A 1 119 ? 8.590 -6.153 14.610 1.00 98.38 119 ARG A O 1
ATOM 954 N N . VAL A 1 120 ? 7.145 -5.325 16.111 1.00 98.12 120 VAL A N 1
ATOM 955 C CA . VAL A 1 120 ? 7.114 -3.966 15.537 1.00 98.12 120 VAL A CA 1
ATOM 956 C C . VAL A 1 120 ? 7.776 -2.909 16.422 1.00 98.12 120 VAL A C 1
ATOM 958 O O . VAL A 1 120 ? 7.904 -1.763 16.011 1.00 98.12 120 VAL A O 1
ATOM 961 N N . GLU A 1 121 ? 8.262 -3.277 17.608 1.00 96.31 121 GLU A N 1
ATOM 962 C CA . GLU A 1 121 ? 8.796 -2.326 18.599 1.00 96.31 121 GLU A CA 1
ATOM 963 C C . GLU A 1 121 ? 10.009 -1.518 18.112 1.00 96.31 121 GLU A C 1
ATOM 965 O O . GLU A 1 121 ? 10.163 -0.351 18.463 1.00 96.31 121 GLU A O 1
ATOM 970 N N . ALA A 1 122 ? 10.858 -2.130 17.283 1.00 96.44 122 ALA A N 1
ATOM 971 C CA . ALA A 1 122 ? 12.038 -1.489 16.709 1.00 96.44 122 ALA A CA 1
ATOM 972 C C . ALA A 1 122 ? 11.745 -0.800 15.365 1.00 96.44 122 ALA A C 1
ATOM 974 O O . ALA A 1 122 ? 12.635 -0.181 14.782 1.00 96.44 122 ALA A O 1
ATOM 975 N N . THR A 1 123 ? 10.513 -0.913 14.860 1.00 97.50 123 THR A N 1
ATOM 976 C CA . THR A 1 123 ? 10.127 -0.346 13.568 1.00 97.50 123 THR A CA 1
ATOM 977 C C . THR A 1 123 ? 9.958 1.160 13.714 1.00 97.50 123 THR A C 1
ATOM 979 O O . THR A 1 123 ? 9.168 1.642 14.526 1.00 97.50 123 THR A O 1
ATOM 982 N N . ARG A 1 124 ? 10.687 1.929 12.909 1.00 97.38 124 ARG A N 1
ATOM 983 C CA . ARG A 1 124 ? 10.609 3.389 12.917 1.00 97.38 124 ARG A CA 1
ATOM 984 C C . ARG A 1 124 ? 9.544 3.870 11.947 1.00 97.38 124 ARG A C 1
ATOM 986 O O . ARG A 1 124 ? 9.412 3.384 10.824 1.00 97.38 124 ARG A O 1
ATOM 993 N N . THR A 1 125 ? 8.798 4.876 12.368 1.00 96.69 125 THR A N 1
ATOM 994 C CA . THR A 1 125 ? 7.918 5.650 11.491 1.00 96.69 125 THR A CA 1
ATOM 995 C C . THR A 1 125 ? 8.731 6.482 10.509 1.00 96.69 125 THR A C 1
ATOM 997 O O . THR A 1 125 ? 9.924 6.726 10.708 1.00 96.69 125 THR A O 1
ATOM 1000 N N . ARG A 1 126 ? 8.070 6.988 9.466 1.00 94.38 126 ARG A N 1
ATOM 1001 C CA . ARG A 1 126 ? 8.706 7.898 8.514 1.00 94.38 126 ARG A CA 1
ATOM 1002 C C . ARG A 1 126 ? 9.309 9.119 9.219 1.00 94.38 126 ARG A C 1
ATOM 1004 O O . ARG A 1 126 ? 10.499 9.370 9.061 1.00 94.38 126 ARG A O 1
ATOM 1011 N N . PHE A 1 127 ? 8.529 9.785 10.077 1.00 95.19 127 PHE A N 1
ATOM 1012 C CA . PHE A 1 127 ? 8.998 10.917 10.884 1.00 95.19 127 PHE A CA 1
ATOM 1013 C C . PHE A 1 127 ? 10.254 10.595 11.707 1.00 95.19 127 PHE A C 1
ATOM 1015 O O . PHE A 1 127 ? 11.162 11.414 11.785 1.00 95.19 127 PHE A O 1
ATOM 1022 N N . GLN A 1 128 ? 10.353 9.404 12.301 1.00 95.75 128 GLN A N 1
ATOM 1023 C CA . GLN A 1 128 ? 11.543 9.012 13.068 1.00 95.75 128 GLN A CA 1
ATOM 1024 C C . GLN A 1 128 ? 12.779 8.766 12.189 1.00 95.75 128 GLN A C 1
ATOM 1026 O O . GLN A 1 128 ? 13.898 8.903 12.677 1.00 95.75 128 GLN A O 1
ATOM 1031 N N . ILE A 1 129 ? 12.592 8.392 10.919 1.00 94.19 129 ILE A N 1
ATOM 1032 C CA . ILE A 1 129 ? 13.685 8.134 9.974 1.00 94.19 129 ILE A CA 1
ATOM 1033 C C . ILE A 1 129 ? 14.231 9.442 9.391 1.00 94.19 129 ILE A C 1
ATOM 1035 O O . ILE A 1 129 ? 15.444 9.633 9.364 1.00 94.19 129 ILE A O 1
ATOM 1039 N N . ASN A 1 130 ? 13.355 10.335 8.921 1.00 92.94 130 ASN A N 1
ATOM 1040 C CA . ASN A 1 130 ? 13.751 11.505 8.127 1.00 92.94 130 ASN A CA 1
ATOM 1041 C C . ASN A 1 130 ? 13.367 12.863 8.754 1.00 92.94 130 ASN A C 1
ATOM 1043 O O . ASN A 1 130 ? 13.763 13.906 8.239 1.00 92.94 130 ASN A O 1
ATOM 1047 N N . GLY A 1 131 ? 12.619 12.875 9.861 1.00 92.38 131 GLY A N 1
ATOM 1048 C CA . GLY A 1 131 ? 12.117 14.094 10.503 1.00 92.38 131 GLY A CA 1
ATOM 1049 C C . GLY A 1 131 ? 10.948 14.771 9.777 1.00 92.38 131 GLY A C 1
ATOM 1050 O O . GLY A 1 131 ? 10.557 15.870 10.167 1.00 92.38 131 GLY A O 1
ATOM 1051 N N . GLU A 1 132 ? 10.388 14.164 8.728 1.00 84.19 132 GLU A N 1
ATOM 1052 C CA . GLU A 1 132 ? 9.321 14.758 7.921 1.00 84.19 132 GLU A CA 1
ATOM 1053 C C . GLU A 1 132 ? 7.917 14.493 8.483 1.00 84.19 132 GLU A C 1
ATOM 1055 O O . GLU A 1 132 ? 7.522 13.368 8.812 1.00 84.19 132 GLU A O 1
ATOM 1060 N N . GLY A 1 133 ? 7.106 15.552 8.492 1.00 85.81 133 GLY A N 1
ATOM 1061 C CA . GLY A 1 133 ? 5.712 15.528 8.922 1.00 85.81 133 GLY A CA 1
ATOM 1062 C C . GLY A 1 133 ? 5.531 15.794 10.415 1.00 85.81 133 GLY A C 1
ATOM 1063 O O . GLY A 1 133 ? 6.466 16.124 11.138 1.00 85.81 133 GLY A O 1
ATOM 1064 N N . ASN A 1 134 ? 4.288 15.672 10.877 1.00 87.69 134 ASN A N 1
ATOM 1065 C CA . ASN A 1 134 ? 3.968 15.848 12.288 1.00 87.69 134 ASN A CA 1
ATOM 1066 C C . ASN A 1 134 ? 4.152 14.523 13.025 1.00 87.69 134 ASN A C 1
ATOM 1068 O O . ASN A 1 134 ? 3.716 13.476 12.536 1.00 87.69 134 ASN A O 1
ATOM 1072 N N . ASN A 1 135 ? 4.755 14.590 14.210 1.00 88.38 135 ASN A N 1
ATOM 1073 C CA . ASN A 1 135 ? 4.712 13.500 15.170 1.00 88.38 135 ASN A CA 1
ATOM 1074 C C . ASN A 1 135 ? 3.263 13.349 15.655 1.00 88.38 135 ASN A C 1
ATOM 1076 O O . ASN A 1 135 ? 2.733 14.255 16.300 1.00 88.38 135 ASN A O 1
ATOM 1080 N N . VAL A 1 136 ? 2.608 12.247 15.294 1.00 85.94 136 VAL A N 1
ATOM 1081 C CA . VAL A 1 136 ? 1.239 11.951 15.729 1.00 85.94 136 VAL A CA 1
ATOM 1082 C C . VAL A 1 136 ? 1.351 10.922 16.837 1.00 85.94 136 VAL A C 1
ATOM 1084 O O . VAL A 1 136 ? 1.671 9.772 16.565 1.00 85.94 136 VAL A O 1
ATOM 1087 N N . ALA A 1 137 ? 1.144 11.353 18.080 1.00 84.62 137 ALA A N 1
ATOM 1088 C CA . ALA A 1 137 ? 1.437 10.516 19.237 1.00 84.62 137 ALA A CA 1
ATOM 1089 C C . ALA A 1 137 ? 0.474 9.327 19.362 1.00 84.62 137 ALA A C 1
ATOM 1091 O O . ALA A 1 137 ? 0.929 8.200 19.535 1.00 84.62 137 ALA A O 1
ATOM 1092 N N . GLU A 1 138 ? -0.836 9.569 19.267 1.00 96.19 138 GLU A N 1
ATOM 1093 C CA . GLU A 1 138 ? -1.851 8.576 19.621 1.00 96.19 138 GLU A CA 1
ATOM 1094 C C . GLU A 1 138 ? -3.098 8.700 18.738 1.00 96.19 138 GLU A C 1
ATOM 1096 O O . GLU A 1 138 ? -3.447 9.793 18.283 1.00 96.19 138 GLU A O 1
ATOM 1101 N N . VAL A 1 139 ? -3.774 7.576 18.507 1.00 97.19 139 VAL A N 1
ATOM 1102 C CA . VAL A 1 139 ? -5.074 7.489 17.828 1.00 97.19 139 VAL A CA 1
ATOM 1103 C C . VAL A 1 139 ? -5.976 6.501 18.573 1.00 97.19 139 VAL A C 1
ATOM 1105 O O . VAL A 1 139 ? -5.473 5.485 19.048 1.00 97.19 139 VAL A O 1
ATOM 1108 N N . PRO A 1 140 ? -7.291 6.735 18.687 1.00 98.12 140 PRO A N 1
ATOM 1109 C CA . PRO A 1 140 ? -8.204 5.743 19.250 1.00 98.12 140 PRO A CA 1
ATOM 1110 C C . PRO A 1 140 ? -8.127 4.406 18.498 1.00 98.12 140 PRO A C 1
ATOM 1112 O O . PRO A 1 140 ? -8.102 4.381 17.267 1.00 98.12 140 PRO A O 1
ATOM 1115 N N . PHE A 1 141 ? -8.151 3.274 19.207 1.00 98.38 141 PHE A N 1
ATOM 1116 C CA . PHE A 1 141 ? -8.146 1.952 18.554 1.00 98.38 141 PHE A CA 1
ATOM 1117 C C . PHE A 1 141 ? -9.345 1.743 17.622 1.00 98.38 141 PHE A C 1
ATOM 1119 O O . PHE A 1 141 ? -9.221 1.088 16.588 1.00 98.38 141 PHE A O 1
ATOM 1126 N N . VAL A 1 142 ? -10.501 2.318 17.969 1.00 98.00 142 VAL A N 1
ATOM 1127 C CA . VAL A 1 142 ? -11.708 2.276 17.133 1.00 98.00 142 VAL A CA 1
ATOM 1128 C C . VAL A 1 142 ? -11.489 2.941 15.768 1.00 98.00 142 VAL A C 1
ATOM 1130 O O . VAL A 1 142 ? -12.017 2.458 14.766 1.00 98.00 142 VAL A O 1
ATOM 1133 N N . ASP A 1 143 ? -10.640 3.969 15.698 1.00 97.19 143 ASP A N 1
ATOM 1134 C CA . ASP A 1 143 ? -10.352 4.695 14.457 1.00 97.19 143 ASP A CA 1
ATOM 1135 C C . ASP A 1 143 ? -9.472 3.869 13.507 1.00 97.19 143 ASP A C 1
ATOM 1137 O O . ASP A 1 143 ? -9.534 4.051 12.293 1.00 97.19 143 ASP A O 1
ATOM 1141 N N . LEU A 1 144 ? -8.719 2.877 14.008 1.00 97.94 144 LEU A N 1
ATOM 1142 C CA . LEU A 1 144 ? -7.975 1.944 13.147 1.00 97.94 144 LEU A CA 1
ATOM 1143 C C . LEU A 1 144 ? -8.906 1.133 12.230 1.00 97.94 144 LEU A C 1
ATOM 1145 O O . LEU A 1 144 ? -8.502 0.715 11.141 1.00 97.94 144 LEU A O 1
ATOM 1149 N N . ALA A 1 145 ? -10.158 0.925 12.649 1.00 97.88 145 ALA A N 1
ATOM 1150 C CA . ALA A 1 145 ? -11.178 0.254 11.852 1.00 97.88 145 ALA A CA 1
ATOM 1151 C C . ALA A 1 145 ? -11.833 1.172 10.805 1.00 97.88 145 ALA A C 1
ATOM 1153 O O . ALA A 1 145 ? -12.589 0.688 9.955 1.00 97.88 145 ALA A O 1
ATOM 1154 N N . GLU A 1 146 ? -11.567 2.484 10.818 1.00 96.38 146 GLU A N 1
ATOM 1155 C CA . GLU A 1 146 ? -12.179 3.394 9.858 1.00 96.38 146 GLU A CA 1
ATOM 1156 C C . GLU A 1 146 ? -11.715 3.051 8.433 1.00 96.38 146 GLU A C 1
ATOM 1158 O O . GLU A 1 146 ? -10.524 2.958 8.121 1.00 96.38 146 GLU A O 1
ATOM 1163 N N . GLY A 1 147 ? -12.685 2.818 7.545 1.00 95.19 147 GLY A N 1
ATOM 1164 C CA . GLY A 1 147 ? -12.437 2.412 6.165 1.00 95.19 147 GLY A CA 1
ATOM 1165 C C . GLY A 1 147 ? -12.061 0.938 5.986 1.00 95.19 147 GLY A C 1
ATOM 1166 O O . GLY A 1 147 ? -11.802 0.537 4.852 1.00 95.19 147 GLY A O 1
ATOM 1167 N N . VAL A 1 148 ? -12.065 0.117 7.038 1.00 97.31 148 VAL A N 1
ATOM 1168 C CA . VAL A 1 148 ? -11.863 -1.337 6.936 1.00 97.31 148 VAL A CA 1
ATOM 1169 C C . VAL A 1 148 ? -13.170 -2.013 6.488 1.00 97.31 148 VAL A C 1
ATOM 1171 O O . VAL A 1 148 ? -14.215 -1.846 7.108 1.00 97.31 148 VAL A O 1
ATOM 1174 N N . LYS A 1 149 ? -13.127 -2.764 5.379 1.00 96.56 149 LYS A N 1
ATOM 1175 C CA . LYS A 1 149 ? -14.243 -3.570 4.838 1.00 96.56 149 LYS A CA 1
ATOM 1176 C C . LYS A 1 149 ? -14.425 -4.872 5.617 1.00 96.56 149 LYS A C 1
ATOM 1178 O O . LYS A 1 149 ? -15.546 -5.300 5.874 1.00 96.56 149 LYS A O 1
ATOM 1183 N N . LYS A 1 150 ? -13.304 -5.526 5.928 1.00 97.62 150 LYS A N 1
ATOM 1184 C CA . LYS A 1 150 ? -13.240 -6.842 6.563 1.00 97.62 150 LYS A CA 1
ATOM 1185 C C . LYS A 1 150 ? -12.024 -6.870 7.480 1.00 97.62 150 LYS A C 1
ATOM 1187 O O . LYS A 1 150 ? -10.932 -6.523 7.041 1.00 97.62 150 LYS A O 1
ATOM 1192 N N . LEU A 1 151 ? -12.195 -7.297 8.727 1.00 98.44 151 LEU A N 1
ATOM 1193 C CA . LEU A 1 151 ? -11.061 -7.531 9.625 1.00 98.44 151 LEU A CA 1
ATOM 1194 C C . LEU A 1 151 ? -10.255 -8.757 9.149 1.00 98.44 151 LEU A C 1
ATOM 1196 O O . LEU A 1 151 ? -10.857 -9.676 8.578 1.00 98.44 151 LEU A O 1
ATOM 1200 N N . PRO A 1 152 ? -8.927 -8.805 9.363 1.00 98.44 152 PRO A N 1
ATOM 1201 C CA . PRO A 1 152 ? -8.157 -10.033 9.178 1.00 98.44 152 PRO A CA 1
ATOM 1202 C C . PRO A 1 152 ? -8.753 -11.175 10.015 1.00 98.44 152 PRO A C 1
ATOM 1204 O O . PRO A 1 152 ? -9.426 -10.937 11.019 1.00 98.44 152 PRO A O 1
ATOM 1207 N N . GLN A 1 153 ? -8.584 -12.424 9.584 1.00 98.19 153 GLN A N 1
ATOM 1208 C CA . GLN A 1 153 ? -9.150 -13.597 10.263 1.00 98.19 153 GLN A CA 1
ATOM 1209 C C . GLN A 1 153 ? -8.201 -14.791 10.150 1.00 98.19 153 GLN A C 1
ATOM 1211 O O . GLN A 1 153 ? -7.420 -14.869 9.205 1.00 98.19 153 GLN A O 1
ATOM 1216 N N . GLY A 1 154 ? -8.323 -15.745 11.079 1.00 97.44 154 GLY A N 1
ATOM 1217 C CA . GLY A 1 154 ? -7.535 -16.978 11.060 1.00 97.44 154 GLY A CA 1
ATOM 1218 C C . GLY A 1 154 ? -6.038 -16.683 11.074 1.00 97.44 154 GLY A C 1
ATOM 1219 O O . GLY A 1 154 ? -5.568 -15.916 11.909 1.00 97.44 154 GLY A O 1
ATOM 1220 N N . ASP A 1 155 ? -5.316 -17.253 10.115 1.00 98.38 155 ASP A N 1
ATOM 1221 C CA . ASP A 1 155 ? -3.858 -17.143 10.021 1.00 98.38 155 ASP A CA 1
ATOM 1222 C C . ASP A 1 155 ? -3.362 -15.750 9.588 1.00 98.38 155 ASP A C 1
ATOM 1224 O O . ASP A 1 155 ? -2.184 -15.433 9.748 1.00 98.38 155 ASP A O 1
ATOM 1228 N N . ASP A 1 156 ? -4.256 -14.889 9.090 1.00 98.50 156 ASP A N 1
ATOM 1229 C CA . ASP A 1 156 ? -3.949 -13.494 8.746 1.00 98.50 156 ASP A CA 1
ATOM 1230 C C . ASP A 1 156 ? -4.104 -12.539 9.950 1.00 98.50 156 ASP A C 1
ATOM 1232 O O . ASP A 1 156 ? -3.844 -11.342 9.830 1.00 98.50 156 ASP A O 1
ATOM 1236 N N . ALA A 1 157 ? -4.544 -13.034 11.111 1.00 98.50 157 ALA A N 1
ATOM 1237 C CA . ALA A 1 157 ? -4.819 -12.231 12.301 1.00 98.50 157 ALA A CA 1
ATOM 1238 C C . ALA A 1 157 ? -3.956 -12.650 13.502 1.00 98.50 157 ALA A C 1
ATOM 1240 O O . ALA A 1 157 ? -3.727 -13.838 13.733 1.00 98.50 157 ALA A O 1
ATOM 1241 N N . LEU A 1 158 ? -3.538 -11.665 14.301 1.00 98.19 158 LEU A N 1
ATOM 1242 C CA . LEU A 1 158 ? -2.951 -11.843 15.629 1.00 98.19 158 LEU A CA 1
ATOM 1243 C C . LEU A 1 158 ? -3.635 -10.874 16.615 1.00 98.19 158 LEU A C 1
ATOM 1245 O O . LEU A 1 158 ? -4.865 -10.760 16.660 1.00 98.19 158 LEU A O 1
ATOM 1249 N N . ASP A 1 159 ? -2.847 -10.211 17.457 1.00 98.56 159 ASP A N 1
ATOM 1250 C CA . ASP A 1 159 ? -3.311 -9.471 18.620 1.00 98.56 159 ASP A CA 1
ATOM 1251 C C . ASP A 1 159 ? -3.983 -8.146 18.244 1.00 98.56 159 ASP A C 1
ATOM 1253 O O . ASP A 1 159 ? -5.017 -7.807 18.824 1.00 98.56 159 ASP A O 1
ATOM 1257 N N . LEU A 1 160 ? -3.468 -7.421 17.240 1.00 98.62 160 LEU A N 1
ATOM 1258 C CA . LEU A 1 160 ? -4.034 -6.129 16.838 1.00 98.62 160 LEU A CA 1
ATOM 1259 C C . LEU A 1 160 ? -5.477 -6.283 16.338 1.00 98.62 160 LEU A C 1
ATOM 1261 O O . LEU A 1 160 ? -6.344 -5.484 16.688 1.00 98.62 160 LEU A O 1
ATOM 1265 N N . THR A 1 161 ? -5.763 -7.341 15.578 1.00 98.69 161 THR A N 1
ATOM 1266 C CA . THR A 1 161 ? -7.119 -7.652 15.106 1.00 98.69 161 THR A CA 1
ATOM 1267 C C . THR A 1 161 ? -8.080 -7.876 16.269 1.00 98.69 161 THR A C 1
ATOM 1269 O O . THR A 1 161 ? -9.177 -7.313 16.277 1.00 98.69 161 THR A O 1
ATOM 1272 N N . ARG A 1 162 ? -7.670 -8.672 17.268 1.00 98.44 162 ARG A N 1
ATOM 1273 C CA . ARG A 1 162 ? -8.485 -8.969 18.458 1.00 98.44 162 ARG A CA 1
ATOM 1274 C C . ARG A 1 162 ? -8.752 -7.706 19.274 1.00 98.44 162 ARG A C 1
ATOM 1276 O O . ARG A 1 162 ? -9.878 -7.493 19.717 1.00 98.44 162 ARG A O 1
ATOM 1283 N N . ILE A 1 163 ? -7.735 -6.860 19.426 1.00 98.69 163 ILE A N 1
ATOM 1284 C CA . ILE A 1 163 ? -7.827 -5.578 20.126 1.00 98.69 163 ILE A CA 1
ATOM 1285 C C . ILE A 1 163 ? -8.813 -4.633 19.425 1.00 98.69 163 ILE A C 1
ATOM 1287 O O . ILE A 1 163 ? -9.748 -4.140 20.054 1.00 98.69 163 ILE A O 1
ATOM 1291 N N . VAL A 1 164 ? -8.663 -4.423 18.113 1.00 98.50 164 VAL A N 1
ATOM 1292 C CA . VAL A 1 164 ? -9.571 -3.556 17.344 1.00 98.50 164 VAL A CA 1
ATOM 1293 C C . VAL A 1 164 ? -11.004 -4.095 17.391 1.00 98.50 164 VAL A C 1
ATOM 1295 O O . VAL A 1 164 ? -11.949 -3.333 17.599 1.00 98.50 164 VAL A O 1
ATOM 1298 N N . GLN A 1 165 ? -11.181 -5.414 17.261 1.00 98.56 165 GLN A N 1
ATOM 1299 C CA . GLN A 1 165 ? -12.491 -6.056 17.380 1.00 98.56 165 GLN A CA 1
ATOM 1300 C C . GLN A 1 165 ? -13.120 -5.833 18.762 1.00 98.56 165 GLN A C 1
ATOM 1302 O O . GLN A 1 165 ? -14.320 -5.564 18.843 1.00 98.56 165 GLN A O 1
ATOM 1307 N N . TYR A 1 166 ? -12.330 -5.916 19.834 1.00 98.56 166 TYR A N 1
ATOM 1308 C CA . TYR A 1 166 ? -12.797 -5.637 21.188 1.00 98.56 166 TYR A CA 1
ATOM 1309 C C . TYR A 1 166 ? -13.268 -4.182 21.326 1.00 98.56 166 TYR A C 1
ATOM 1311 O O . TYR A 1 166 ? -14.390 -3.960 21.781 1.00 98.56 166 TYR A O 1
ATOM 1319 N N . CYS A 1 167 ? -12.489 -3.198 20.864 1.00 98.44 167 CYS A N 1
ATOM 1320 C CA . CYS A 1 167 ? -12.879 -1.783 20.925 1.00 98.44 167 CYS A CA 1
ATOM 1321 C C . CYS A 1 167 ? -14.165 -1.484 20.142 1.00 98.44 167 CYS A C 1
ATOM 1323 O O . CYS A 1 167 ? -14.999 -0.707 20.600 1.00 98.44 167 CYS A O 1
ATOM 1325 N N . LEU A 1 168 ? -14.371 -2.136 18.992 1.00 97.88 168 LEU A N 1
ATOM 1326 C CA . LEU A 1 168 ? -15.616 -2.012 18.225 1.00 97.88 168 LEU A CA 1
ATOM 1327 C C . LEU A 1 168 ? -16.841 -2.542 18.988 1.00 97.88 168 LEU A C 1
ATOM 1329 O O . LEU A 1 168 ? -17.949 -2.043 18.797 1.00 97.88 168 LEU A O 1
ATOM 1333 N N . GLN A 1 169 ? -16.655 -3.552 19.840 1.00 98.25 169 GLN A N 1
ATOM 1334 C CA . GLN A 1 169 ? -17.714 -4.126 20.678 1.00 98.25 169 GLN A CA 1
ATOM 1335 C C . GLN A 1 169 ? -17.939 -3.336 21.976 1.00 98.25 169 GLN A C 1
ATOM 1337 O O . GLN A 1 169 ? -19.016 -3.432 22.563 1.00 98.25 169 GLN A O 1
ATOM 1342 N N . HIS A 1 170 ? -16.959 -2.527 22.388 1.00 98.19 170 HIS A N 1
ATOM 1343 C CA . HIS A 1 170 ? -16.975 -1.739 23.621 1.00 98.19 170 HIS A CA 1
ATOM 1344 C C . HIS A 1 170 ? -16.738 -0.244 23.329 1.00 98.19 170 HIS A C 1
ATOM 1346 O O . HIS A 1 170 ? -15.798 0.346 23.857 1.00 98.19 170 HIS A O 1
ATOM 1352 N N . PRO A 1 171 ? -17.596 0.422 22.526 1.00 97.19 171 PRO A N 1
ATOM 1353 C CA . PRO A 1 171 ? -17.362 1.799 22.070 1.00 97.19 171 PRO A CA 1
ATOM 1354 C C . PRO A 1 171 ? -17.393 2.859 23.188 1.00 97.19 171 PRO A C 1
ATOM 1356 O O . PRO A 1 171 ? -17.081 4.020 22.940 1.00 97.19 171 PRO A O 1
ATOM 1359 N N . GLY A 1 172 ? -17.808 2.491 24.406 1.00 97.31 172 GLY A N 1
ATOM 1360 C CA . GLY A 1 172 ? -17.737 3.365 25.580 1.00 97.31 172 GLY A CA 1
ATOM 1361 C C . GLY A 1 172 ? -16.344 3.435 26.215 1.00 97.31 172 GLY A C 1
ATOM 1362 O O . GLY A 1 172 ? -16.092 4.343 27.005 1.00 97.31 172 GLY A O 1
ATOM 1363 N N . GLU A 1 173 ? -15.453 2.499 25.884 1.00 97.81 173 GLU A N 1
ATOM 1364 C CA . GLU A 1 173 ? -14.084 2.451 26.393 1.00 97.81 173 GLU A CA 1
ATOM 1365 C C . GLU A 1 173 ? -13.150 3.209 25.436 1.00 97.81 173 GLU A C 1
ATOM 1367 O O . GLU A 1 173 ? -13.109 2.939 24.236 1.00 97.81 173 GLU A O 1
ATOM 1372 N N . GLN A 1 174 ? -12.409 4.189 25.956 1.00 97.12 174 GLN A N 1
ATOM 1373 C CA . GLN A 1 174 ? -11.568 5.091 25.159 1.00 97.12 174 GLN A CA 1
ATOM 1374 C C . GLN A 1 174 ? -10.111 4.627 25.139 1.00 97.12 174 GLN A C 1
ATOM 1376 O O . GLN A 1 174 ? -9.232 5.296 25.671 1.00 97.12 174 GLN A O 1
ATOM 1381 N N . TRP A 1 175 ? -9.867 3.467 24.538 1.00 98.25 175 TRP A N 1
ATOM 1382 C CA . TRP A 1 175 ? -8.518 2.922 24.409 1.00 98.25 175 TRP A CA 1
ATOM 1383 C C . TRP A 1 175 ? -7.724 3.600 23.283 1.00 98.25 175 TRP A C 1
ATOM 1385 O O . TRP A 1 175 ? -8.224 3.751 22.160 1.00 98.25 175 TRP A O 1
ATOM 1395 N N . MET A 1 176 ? -6.463 3.935 23.558 1.00 98.38 176 MET A N 1
ATOM 1396 C CA . MET A 1 176 ? -5.569 4.676 22.667 1.00 98.38 176 MET A CA 1
ATOM 1397 C C . MET A 1 176 ? -4.420 3.806 22.141 1.00 98.38 176 MET A C 1
ATOM 1399 O O . MET A 1 176 ? -3.668 3.183 22.888 1.00 98.38 176 MET A O 1
ATOM 1403 N N . TYR A 1 177 ? -4.235 3.804 20.825 1.00 98.31 177 TYR A N 1
ATOM 1404 C CA . TYR A 1 177 ? -3.078 3.233 20.146 1.00 98.31 177 TYR A CA 1
ATOM 1405 C C . TYR A 1 177 ? -1.967 4.287 19.991 1.00 98.31 177 TYR A C 1
ATOM 1407 O O . TYR A 1 177 ? -2.269 5.411 19.590 1.00 98.31 177 TYR A O 1
ATOM 1415 N N . PRO A 1 178 ? -0.681 3.944 20.195 1.00 97.81 178 PRO A N 1
ATOM 1416 C CA . PRO A 1 178 ? -0.180 2.636 20.626 1.00 97.81 178 PRO A CA 1
ATOM 1417 C C . PRO A 1 178 ? -0.067 2.470 22.153 1.00 97.81 178 PRO A C 1
ATOM 1419 O O . PRO A 1 178 ? 0.289 1.386 22.610 1.00 97.81 178 PRO A O 1
ATOM 1422 N N . THR A 1 179 ? -0.333 3.520 22.934 1.00 97.88 179 THR A N 1
ATOM 1423 C CA . THR A 1 179 ? -0.023 3.601 24.373 1.00 97.88 179 THR A CA 1
ATOM 1424 C C . THR A 1 179 ? -0.685 2.509 25.209 1.00 97.88 179 THR A C 1
ATOM 1426 O O . THR A 1 179 ? -0.001 1.850 25.992 1.00 97.88 179 THR A O 1
ATOM 1429 N N . ASP A 1 180 ? -1.967 2.230 24.984 1.00 98.25 180 ASP A N 1
ATOM 1430 C CA . ASP A 1 180 ? -2.723 1.281 25.807 1.00 98.25 180 ASP A CA 1
ATOM 1431 C C . ASP A 1 180 ? -2.652 -0.164 25.290 1.00 98.25 180 ASP A C 1
ATOM 1433 O O . ASP A 1 180 ? -3.326 -1.054 25.809 1.00 98.25 180 ASP A O 1
ATOM 1437 N N . TYR A 1 181 ? -1.841 -0.432 24.260 1.00 98.31 181 TYR A N 1
ATOM 1438 C CA . TYR A 1 181 ? -1.809 -1.729 23.579 1.00 98.31 181 TYR A CA 1
ATOM 1439 C C . TYR A 1 181 ? -1.579 -2.903 24.540 1.00 98.31 181 TYR A C 1
ATOM 1441 O O . TYR A 1 181 ? -2.289 -3.905 24.482 1.00 98.31 181 TYR A O 1
ATOM 1449 N N . ALA A 1 182 ? -0.595 -2.787 25.437 1.00 97.75 182 ALA A N 1
ATOM 1450 C CA . ALA A 1 182 ? -0.224 -3.872 26.342 1.00 97.75 182 ALA A CA 1
ATOM 1451 C C . ALA A 1 182 ? -1.291 -4.141 27.415 1.00 97.75 182 ALA A C 1
ATOM 1453 O O . ALA A 1 182 ? -1.558 -5.301 27.732 1.00 97.75 182 ALA A O 1
ATOM 1454 N N . GLU A 1 183 ? -1.904 -3.088 27.962 1.00 98.12 183 GLU A N 1
ATOM 1455 C CA . GLU A 1 183 ? -2.979 -3.208 28.952 1.00 98.12 183 GLU A CA 1
ATOM 1456 C C . GLU A 1 183 ? -4.232 -3.810 28.313 1.00 98.12 183 GLU A C 1
ATOM 1458 O O . GLU A 1 183 ? -4.790 -4.789 28.813 1.00 98.12 183 GLU A O 1
ATOM 1463 N N . LEU A 1 184 ? -4.611 -3.310 27.139 1.00 98.12 184 LEU A N 1
ATOM 1464 C CA . LEU A 1 184 ? -5.762 -3.816 26.408 1.00 98.12 184 LEU A CA 1
ATOM 1465 C C . LEU A 1 184 ? -5.573 -5.270 25.953 1.00 98.12 184 LEU A C 1
ATOM 1467 O O . LEU A 1 184 ? -6.506 -6.069 26.024 1.00 98.12 184 LEU A O 1
ATOM 1471 N N . LEU A 1 185 ? -4.361 -5.666 25.561 1.00 98.12 185 LEU A N 1
ATOM 1472 C CA . LEU A 1 185 ? -4.068 -7.060 25.225 1.00 98.12 185 LEU A CA 1
ATOM 1473 C C . LEU A 1 185 ? -4.260 -8.006 26.423 1.00 98.12 185 LEU A C 1
ATOM 1475 O O . LEU A 1 185 ? -4.726 -9.138 26.255 1.00 98.12 185 LEU A O 1
ATOM 1479 N N . GLN A 1 186 ? -3.942 -7.557 27.641 1.00 97.88 186 GLN A N 1
ATOM 1480 C CA . GLN A 1 186 ? -4.220 -8.335 28.853 1.00 97.88 186 GLN A CA 1
ATOM 1481 C C . GLN A 1 186 ? -5.727 -8.506 29.059 1.00 97.88 186 GLN A C 1
ATOM 1483 O O . GLN A 1 186 ? -6.172 -9.625 29.323 1.00 97.88 186 GLN A O 1
ATOM 1488 N N . THR A 1 187 ? -6.509 -7.446 28.840 1.00 98.00 187 THR A N 1
ATOM 1489 C CA . THR A 1 187 ? -7.981 -7.476 28.898 1.00 98.00 187 THR A CA 1
ATOM 1490 C C . THR A 1 187 ? -8.590 -8.432 27.863 1.00 98.00 187 THR A C 1
ATOM 1492 O O . THR A 1 187 ? -9.523 -9.170 28.175 1.00 98.00 187 THR A O 1
ATOM 1495 N N . VAL A 1 188 ? -8.036 -8.485 26.646 1.00 97.75 188 VAL A N 1
ATOM 1496 C CA . VAL A 1 188 ? -8.548 -9.304 25.525 1.00 97.75 188 VAL A CA 1
ATOM 1497 C C . VAL A 1 188 ? -8.155 -10.792 25.621 1.00 97.75 188 VAL A C 1
ATOM 1499 O O . VAL A 1 188 ? -8.710 -11.639 24.912 1.00 97.75 188 VAL A O 1
ATOM 1502 N N . GLY A 1 189 ? -7.232 -11.149 26.517 1.00 95.25 189 GLY A N 1
ATOM 1503 C CA . GLY A 1 189 ? -6.898 -12.545 26.825 1.00 95.25 189 GLY A CA 1
ATOM 1504 C C . GLY A 1 189 ? -5.490 -12.968 26.422 1.00 95.25 189 GLY A C 1
ATOM 1505 O O . GLY A 1 189 ? -5.332 -14.025 25.811 1.00 95.25 189 GLY A O 1
ATOM 1506 N N . SER A 1 190 ? -4.486 -12.172 26.801 1.00 95.31 190 SER A N 1
ATOM 1507 C CA . SER A 1 190 ? -3.046 -12.392 26.580 1.00 95.31 190 SER A CA 1
ATOM 1508 C C . SER A 1 190 ? -2.614 -12.464 25.108 1.00 95.31 190 SER A C 1
ATOM 1510 O O . SER A 1 190 ? -3.434 -12.649 24.203 1.00 95.31 190 SER A O 1
ATOM 1512 N N . ALA A 1 191 ? -1.308 -12.290 24.880 1.00 97.38 191 ALA A N 1
ATOM 1513 C CA . ALA A 1 191 ? -0.706 -12.349 23.553 1.00 97.38 191 ALA A CA 1
ATOM 1514 C C . ALA A 1 191 ? -0.894 -13.734 22.923 1.00 97.38 191 ALA A C 1
ATOM 1516 O O . ALA A 1 191 ? -0.636 -14.762 23.557 1.00 97.38 191 ALA A O 1
ATOM 1517 N N . GLN A 1 192 ? -1.342 -13.757 21.672 1.00 97.50 192 GLN A N 1
ATOM 1518 C CA . GLN A 1 192 ? -1.505 -14.986 20.914 1.00 97.50 192 GLN A CA 1
ATOM 1519 C C . GLN A 1 192 ? -0.137 -15.586 20.571 1.00 97.50 192 GLN A C 1
ATOM 1521 O O . GLN A 1 192 ? 0.819 -14.884 20.235 1.00 97.50 192 GLN A O 1
ATOM 1526 N N . GLN A 1 193 ? -0.041 -16.914 20.631 1.00 97.81 193 GLN A N 1
ATOM 1527 C CA . GLN A 1 193 ? 1.152 -17.609 20.168 1.00 97.81 193 GLN A CA 1
ATOM 1528 C C . GLN A 1 193 ? 1.273 -17.459 18.647 1.00 97.81 193 GLN A C 1
ATOM 1530 O O . GLN A 1 193 ? 0.381 -17.877 17.909 1.00 97.81 193 GLN A O 1
ATOM 1535 N N . VAL A 1 194 ? 2.391 -16.895 18.188 1.00 98.31 194 VAL A N 1
ATOM 1536 C CA . VAL A 1 194 ? 2.719 -16.809 16.760 1.00 98.31 194 VAL A CA 1
ATOM 1537 C C . VAL A 1 194 ? 2.934 -18.218 16.209 1.00 98.31 194 VAL A C 1
ATOM 1539 O O . VAL A 1 194 ? 3.721 -18.996 16.754 1.00 98.31 194 VAL A O 1
ATOM 1542 N N . THR A 1 195 ? 2.234 -18.546 15.127 1.00 98.44 195 THR A N 1
ATOM 1543 C CA . THR A 1 195 ? 2.392 -19.806 14.391 1.00 98.44 195 THR A CA 1
ATOM 1544 C C . THR A 1 195 ? 3.119 -19.574 13.065 1.00 98.44 195 THR A C 1
ATOM 1546 O O . THR A 1 195 ? 3.241 -18.439 12.605 1.00 98.44 195 THR A O 1
ATOM 1549 N N . ALA A 1 196 ? 3.575 -20.651 12.417 1.00 98.38 196 ALA A N 1
ATOM 1550 C CA . ALA A 1 196 ? 4.208 -20.568 11.098 1.00 98.38 196 ALA A CA 1
ATOM 1551 C C . ALA A 1 196 ? 3.287 -19.938 10.034 1.00 98.38 196 ALA A C 1
ATOM 1553 O O . ALA A 1 196 ? 3.764 -19.251 9.136 1.00 98.38 196 ALA A O 1
ATOM 1554 N N . GLU A 1 197 ? 1.971 -20.113 10.170 1.00 98.38 197 GLU A N 1
ATOM 1555 C CA . GLU A 1 197 ? 0.984 -19.571 9.233 1.00 98.38 197 GLU A CA 1
ATOM 1556 C C . GLU A 1 197 ? 0.749 -18.064 9.412 1.00 98.38 197 GLU A C 1
ATOM 1558 O O . GLU A 1 197 ? 0.227 -17.412 8.506 1.00 98.38 197 GLU A O 1
ATOM 1563 N N . ASN A 1 198 ? 1.173 -17.490 10.544 1.00 98.62 198 ASN A N 1
ATOM 1564 C CA . ASN A 1 198 ? 1.113 -16.048 10.789 1.00 98.62 198 ASN A CA 1
ATOM 1565 C C . ASN A 1 198 ? 2.322 -15.289 10.228 1.00 98.62 198 ASN A C 1
ATOM 1567 O O . ASN A 1 198 ? 2.332 -14.058 10.261 1.00 98.62 198 ASN A O 1
ATOM 1571 N N . LEU A 1 199 ? 3.355 -15.996 9.758 1.00 98.62 199 LEU A N 1
ATOM 1572 C CA . LEU A 1 199 ? 4.559 -15.358 9.241 1.00 98.62 199 LEU A CA 1
ATOM 1573 C C . LEU A 1 199 ? 4.262 -14.614 7.939 1.00 98.62 199 LEU A C 1
ATOM 1575 O O . LEU A 1 199 ? 3.502 -15.094 7.096 1.00 98.62 199 LEU A O 1
ATOM 1579 N N . ASP A 1 200 ? 4.908 -13.463 7.746 1.00 98.62 200 ASP A N 1
ATOM 1580 C CA . ASP A 1 200 ? 4.680 -12.608 6.575 1.00 98.62 200 ASP A CA 1
ATOM 1581 C C . ASP A 1 200 ? 4.843 -13.371 5.255 1.00 98.62 200 ASP A C 1
ATOM 1583 O O . ASP A 1 200 ? 4.032 -13.201 4.349 1.00 98.62 200 ASP A O 1
ATOM 1587 N N . GLY A 1 201 ? 5.854 -14.243 5.159 1.00 98.12 201 GLY A N 1
ATOM 1588 C CA . GLY A 1 201 ? 6.084 -15.065 3.969 1.00 98.12 201 GLY A CA 1
ATOM 1589 C C . GLY A 1 201 ? 4.906 -15.988 3.658 1.00 98.12 201 GLY A C 1
ATOM 1590 O O . GLY A 1 201 ? 4.434 -16.009 2.524 1.00 98.12 201 GLY A O 1
ATOM 1591 N N . ALA A 1 202 ? 4.369 -16.674 4.675 1.00 98.25 202 ALA A N 1
ATOM 1592 C CA . ALA A 1 202 ? 3.201 -17.542 4.528 1.00 98.25 202 ALA A CA 1
ATOM 1593 C C . ALA A 1 202 ? 1.950 -16.742 4.126 1.00 98.25 202 ALA A C 1
ATOM 1595 O O . ALA A 1 202 ? 1.206 -17.152 3.235 1.00 98.25 202 ALA A O 1
ATOM 1596 N N . ILE A 1 203 ? 1.751 -15.560 4.719 1.00 98.44 203 ILE A N 1
ATOM 1597 C CA . ILE A 1 203 ? 0.662 -14.646 4.352 1.00 98.44 203 ILE A CA 1
ATOM 1598 C C . ILE A 1 203 ? 0.797 -14.216 2.890 1.00 98.44 203 ILE A C 1
ATOM 1600 O O . ILE A 1 203 ? -0.135 -14.386 2.104 1.00 98.44 203 ILE A O 1
ATOM 1604 N N . PHE A 1 204 ? 1.948 -13.680 2.482 1.00 97.94 204 PHE A N 1
ATOM 1605 C CA . PHE A 1 204 ? 2.134 -13.231 1.103 1.00 97.94 204 PHE A CA 1
ATOM 1606 C C . PHE A 1 204 ? 1.984 -14.375 0.098 1.00 97.94 204 PHE A C 1
ATOM 1608 O O . PHE A 1 204 ? 1.410 -14.160 -0.973 1.00 97.94 204 PHE A O 1
ATOM 1615 N N . ASP A 1 205 ? 2.413 -15.586 0.456 1.00 96.81 205 ASP A N 1
ATOM 1616 C CA . ASP A 1 205 ? 2.202 -16.781 -0.353 1.00 96.81 205 ASP A CA 1
ATOM 1617 C C . ASP A 1 205 ? 0.725 -17.148 -0.513 1.00 96.81 205 ASP A C 1
ATOM 1619 O O . ASP A 1 205 ? 0.321 -17.500 -1.619 1.00 96.81 205 ASP A O 1
ATOM 1623 N N . ARG A 1 206 ? -0.105 -17.020 0.529 1.00 96.88 206 ARG A N 1
ATOM 1624 C CA . ARG A 1 206 ? -1.560 -17.234 0.406 1.00 96.88 206 ARG A CA 1
ATOM 1625 C C . ARG A 1 206 ? -2.223 -16.190 -0.490 1.00 96.88 206 ARG A C 1
ATOM 1627 O O . ARG A 1 206 ? -3.119 -16.507 -1.269 1.00 96.88 206 ARG A O 1
ATOM 1634 N N . TRP A 1 207 ? -1.779 -14.939 -0.398 1.00 96.44 207 TRP A N 1
ATOM 1635 C CA . TRP A 1 207 ? -2.411 -13.816 -1.093 1.00 96.44 207 TRP A CA 1
ATOM 1636 C C . TRP A 1 207 ? -1.930 -13.610 -2.538 1.00 96.44 207 TRP A C 1
ATOM 1638 O O . TRP A 1 207 ? -2.565 -12.859 -3.285 1.00 96.44 207 TRP A O 1
ATOM 1648 N N . LYS A 1 208 ? -0.851 -14.276 -2.977 1.00 93.75 208 LYS A N 1
ATOM 1649 C CA . LYS A 1 208 ? -0.293 -14.100 -4.334 1.00 93.75 208 LYS A CA 1
ATOM 1650 C C . LYS A 1 208 ? -1.258 -14.517 -5.450 1.00 93.75 208 LYS A C 1
ATOM 1652 O O . LYS A 1 208 ? -1.279 -13.873 -6.498 1.00 93.75 208 LYS A O 1
ATOM 1657 N N . ASP A 1 209 ? -2.089 -15.528 -5.201 1.00 88.06 209 ASP A N 1
ATOM 1658 C CA . ASP A 1 209 ? -3.002 -16.103 -6.199 1.00 88.06 209 ASP A CA 1
ATOM 1659 C C . ASP A 1 209 ? -4.392 -15.440 -6.200 1.00 88.06 209 ASP A C 1
ATOM 1661 O O . ASP A 1 209 ? -5.169 -15.567 -7.153 1.00 88.06 209 ASP A O 1
ATOM 1665 N N . VAL A 1 210 ? -4.700 -14.655 -5.163 1.00 89.75 210 VAL A N 1
ATOM 1666 C CA . VAL A 1 210 ? -6.008 -14.010 -4.991 1.00 89.75 210 VAL A CA 1
ATOM 1667 C C . VAL A 1 210 ? -6.270 -12.973 -6.093 1.00 89.75 210 VAL A C 1
ATOM 1669 O O . VAL A 1 210 ? -7.353 -12.962 -6.678 1.00 89.75 210 VAL A O 1
ATOM 1672 N N . ILE A 1 211 ? -5.280 -12.148 -6.462 1.00 74.12 211 ILE A N 1
ATOM 1673 C CA . ILE A 1 211 ? -5.453 -11.129 -7.522 1.00 74.12 211 ILE A CA 1
ATOM 1674 C C . ILE A 1 211 ? -5.729 -11.738 -8.891 1.00 74.12 211 ILE A C 1
ATOM 1676 O O . ILE A 1 211 ? -6.539 -11.186 -9.637 1.00 74.12 211 ILE A O 1
ATOM 1680 N N . THR A 1 212 ? -5.076 -12.852 -9.229 1.00 65.19 212 THR A N 1
ATOM 1681 C CA . THR A 1 212 ? -5.272 -13.516 -10.526 1.00 65.19 212 THR A CA 1
ATOM 1682 C C . THR A 1 212 ? -6.748 -13.856 -10.724 1.00 65.19 212 THR A C 1
ATOM 1684 O O . THR A 1 212 ? -7.313 -13.597 -11.784 1.00 65.19 212 THR A O 1
ATOM 1687 N N . THR A 1 213 ? -7.394 -14.312 -9.652 1.00 62.53 213 THR A N 1
ATOM 1688 C CA . THR A 1 213 ? -8.810 -14.681 -9.636 1.00 62.53 213 THR A CA 1
ATOM 1689 C C . THR A 1 213 ? -9.726 -13.452 -9.753 1.00 62.53 213 THR A C 1
ATOM 1691 O O . THR A 1 213 ? -10.697 -13.467 -10.507 1.00 62.53 213 THR A O 1
ATOM 1694 N N . TYR A 1 214 ? -9.409 -12.342 -9.073 1.00 58.91 214 TYR A N 1
ATOM 1695 C CA . TYR A 1 214 ? -10.215 -11.113 -9.153 1.00 58.91 214 TYR A CA 1
ATOM 1696 C C . TYR A 1 214 ? -10.129 -10.415 -10.512 1.00 58.91 214 TYR A C 1
ATOM 1698 O O . TYR A 1 214 ? -11.145 -9.920 -11.002 1.00 58.91 214 TYR A O 1
ATOM 1706 N N . ALA A 1 215 ? -8.949 -10.372 -11.137 1.00 58.81 215 ALA A N 1
ATOM 1707 C CA . ALA A 1 215 ? -8.800 -9.811 -12.480 1.00 58.81 215 ALA A CA 1
ATOM 1708 C C . ALA A 1 215 ? -9.631 -10.602 -13.506 1.00 58.81 215 ALA A C 1
ATOM 1710 O O . ALA A 1 215 ? -10.287 -10.003 -14.359 1.00 58.81 215 ALA A O 1
ATOM 1711 N N . GLN A 1 216 ? -9.667 -11.931 -13.365 1.00 57.84 216 GLN A N 1
ATOM 1712 C CA . GLN A 1 216 ? -10.476 -12.820 -14.200 1.00 57.84 216 GLN A CA 1
ATOM 1713 C C . GLN A 1 216 ?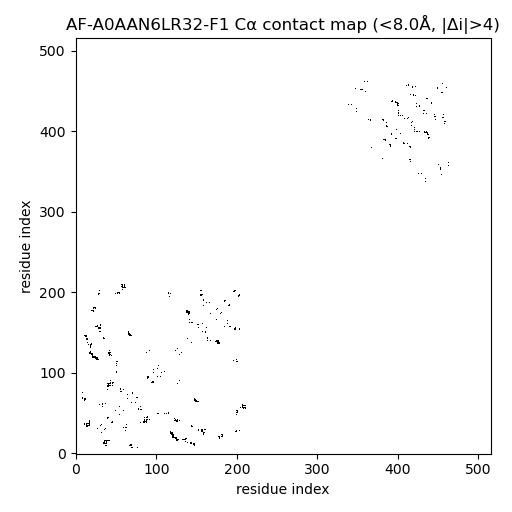 -11.981 -12.615 -13.958 1.00 57.84 216 GLN A C 1
ATOM 1715 O O . GLN A 1 216 ? -12.701 -12.252 -14.885 1.00 57.84 216 GLN A O 1
ATOM 1720 N N . HIS A 1 217 ? -12.457 -12.710 -12.711 1.00 52.62 217 HIS A N 1
ATOM 1721 C CA . HIS A 1 217 ? -13.887 -12.555 -12.408 1.00 52.62 217 HIS A CA 1
ATOM 1722 C C . HIS A 1 217 ? -14.431 -11.147 -12.647 1.00 52.62 217 HIS A C 1
ATOM 1724 O O . HIS A 1 217 ? -15.623 -10.978 -12.906 1.00 52.62 217 HIS A O 1
ATOM 1730 N N . ARG A 1 218 ? -13.595 -10.109 -12.556 1.00 54.81 218 ARG A N 1
ATOM 1731 C CA . ARG A 1 218 ? -14.021 -8.747 -12.894 1.00 54.81 218 ARG A CA 1
ATOM 1732 C C . ARG A 1 218 ? -14.198 -8.572 -14.399 1.00 54.81 218 ARG A C 1
ATOM 1734 O O . ARG A 1 218 ? -15.093 -7.838 -14.802 1.00 54.81 218 ARG A O 1
ATOM 1741 N N . SER A 1 219 ? -13.384 -9.249 -15.209 1.00 55.47 219 SER A N 1
ATOM 1742 C CA . SER A 1 219 ? -13.583 -9.279 -16.658 1.00 55.47 219 SER A CA 1
ATOM 1743 C C . SER A 1 219 ? -14.857 -10.037 -17.044 1.00 55.47 219 SER A C 1
ATOM 1745 O O . SER A 1 219 ? -15.481 -9.680 -18.035 1.00 55.47 219 SER A O 1
ATOM 1747 N N . GLU A 1 220 ? -15.248 -11.055 -16.272 1.00 57.56 220 GLU A N 1
ATOM 1748 C CA . GLU A 1 220 ? -16.462 -11.850 -16.516 1.00 57.56 220 GLU A CA 1
ATOM 1749 C C . GLU A 1 220 ? -17.746 -11.154 -16.037 1.00 57.56 220 GLU A C 1
ATOM 1751 O O . GLU A 1 220 ? -18.769 -11.235 -16.707 1.00 57.56 220 GLU A O 1
ATOM 1756 N N . ASN A 1 221 ? -17.700 -10.433 -14.909 1.00 49.12 221 ASN A N 1
ATOM 1757 C CA . ASN A 1 221 ? -18.871 -9.755 -14.328 1.00 49.12 221 ASN A CA 1
ATOM 1758 C C . ASN A 1 221 ? -19.132 -8.347 -14.886 1.00 49.12 221 ASN A C 1
ATOM 1760 O O . ASN A 1 221 ? -20.109 -7.701 -14.503 1.00 49.12 221 ASN A O 1
ATOM 1764 N N . LEU A 1 222 ? -18.285 -7.849 -15.789 1.00 54.16 222 LEU A N 1
ATOM 1765 C CA . LEU A 1 222 ? -18.668 -6.758 -16.681 1.00 54.16 222 LEU A CA 1
ATOM 1766 C C . LEU A 1 222 ? -19.546 -7.350 -17.789 1.00 54.16 222 LEU A C 1
ATOM 1768 O O . LEU A 1 222 ? -19.129 -7.422 -18.945 1.00 54.16 222 LEU A O 1
ATOM 1772 N N . GLU A 1 223 ? -20.754 -7.803 -17.432 1.00 42.28 223 GLU A N 1
ATOM 1773 C CA . GLU A 1 223 ? -21.761 -8.127 -18.440 1.00 42.28 223 GLU A CA 1
ATOM 1774 C C . GLU A 1 223 ? -21.928 -6.893 -19.340 1.00 42.28 223 GLU A C 1
ATOM 1776 O O . GLU A 1 223 ? -22.124 -5.778 -18.832 1.00 42.28 223 GLU A O 1
ATOM 1781 N N . PRO A 1 224 ? -21.806 -7.044 -20.673 1.00 46.75 224 PRO A N 1
ATOM 1782 C CA . PRO A 1 224 ? -22.132 -5.968 -21.590 1.00 46.75 224 PRO A CA 1
ATOM 1783 C C . PRO A 1 224 ? -23.546 -5.497 -21.243 1.00 46.75 224 PRO A C 1
ATOM 1785 O O . PRO A 1 224 ? -24.428 -6.352 -21.154 1.00 46.75 224 PRO A O 1
ATOM 1788 N N . PRO A 1 225 ? -23.785 -4.191 -21.022 1.00 43.53 225 PRO A N 1
ATOM 1789 C CA . PRO A 1 225 ? -25.112 -3.712 -20.664 1.00 43.53 225 PRO A CA 1
ATOM 1790 C C . PRO A 1 225 ? -26.106 -4.252 -21.690 1.00 43.53 225 PRO A C 1
ATOM 1792 O O . PRO A 1 225 ? -25.929 -4.006 -22.890 1.00 43.53 225 PRO A O 1
ATOM 1795 N N . GLU A 1 226 ? -27.086 -5.036 -21.221 1.00 46.03 226 GLU A N 1
ATOM 1796 C CA . GLU A 1 226 ? -28.128 -5.606 -22.069 1.00 46.03 226 GLU A CA 1
ATOM 1797 C C . GLU A 1 226 ? -28.689 -4.479 -22.932 1.00 46.03 226 GLU A C 1
ATOM 1799 O O . GLU A 1 226 ? -29.204 -3.472 -22.437 1.00 46.03 226 GLU A O 1
ATOM 1804 N N . GLN A 1 227 ? -28.497 -4.604 -24.245 1.00 45.56 227 GLN A N 1
ATOM 1805 C CA . GLN A 1 227 ? -29.017 -3.619 -25.174 1.00 45.56 227 GLN A CA 1
ATOM 1806 C C . GLN A 1 227 ? -30.539 -3.596 -25.013 1.00 45.56 227 GLN A C 1
ATOM 1808 O O . GLN A 1 227 ? -31.159 -4.661 -25.103 1.00 45.56 227 GLN A O 1
ATOM 1813 N N . PRO A 1 228 ? -31.164 -2.419 -24.823 1.00 46.38 228 PRO A N 1
ATOM 1814 C CA . PRO A 1 228 ? -32.609 -2.318 -24.897 1.00 46.38 228 PRO A CA 1
ATOM 1815 C C . PRO A 1 228 ? -33.022 -2.888 -26.250 1.00 46.38 228 PRO A C 1
ATOM 1817 O O . PRO A 1 228 ? -32.599 -2.399 -27.301 1.00 46.38 228 PRO A O 1
ATOM 1820 N N . THR A 1 229 ? -33.785 -3.975 -26.228 1.00 53.88 229 THR A N 1
ATOM 1821 C CA . THR A 1 229 ? -34.244 -4.673 -27.428 1.00 53.88 229 THR A CA 1
ATOM 1822 C C . THR A 1 229 ? -35.376 -3.865 -28.075 1.00 53.88 229 THR A C 1
ATOM 1824 O O . THR A 1 229 ? -36.500 -4.329 -28.190 1.00 53.88 229 THR A O 1
ATOM 1827 N N . GLU A 1 230 ? -35.106 -2.622 -28.481 1.00 53.50 230 GLU A N 1
ATOM 1828 C CA . GLU A 1 230 ? -36.076 -1.752 -29.168 1.00 53.50 230 GLU A CA 1
ATOM 1829 C C . GLU A 1 230 ? -36.111 -1.989 -30.689 1.00 53.50 230 GLU A C 1
ATOM 1831 O O . GLU A 1 230 ? -36.961 -1.447 -31.389 1.00 53.50 230 GLU A O 1
ATOM 1836 N N . GLN A 1 231 ? -35.235 -2.837 -31.239 1.00 54.25 231 GLN A N 1
ATOM 1837 C CA . GLN A 1 231 ? -35.198 -3.099 -32.685 1.00 54.25 231 GLN A CA 1
ATOM 1838 C C . GLN A 1 231 ? -36.091 -4.260 -33.158 1.00 54.25 231 GLN A C 1
ATOM 1840 O O . GLN A 1 231 ? -36.177 -4.497 -34.362 1.00 54.25 231 GLN A O 1
ATOM 1845 N N . ALA A 1 232 ? -36.803 -4.951 -32.260 1.00 51.22 232 ALA A N 1
ATOM 1846 C CA . ALA A 1 232 ? -37.691 -6.054 -32.643 1.00 51.22 232 ALA A CA 1
ATOM 1847 C C . ALA A 1 232 ? -39.105 -5.613 -33.082 1.00 51.22 232 ALA A C 1
ATOM 1849 O O . ALA A 1 232 ? -39.778 -6.368 -33.781 1.00 51.22 232 ALA A O 1
ATOM 1850 N N . GLU A 1 233 ? -39.560 -4.394 -32.760 1.00 52.62 233 GLU A N 1
ATOM 1851 C CA . GLU A 1 233 ? -40.922 -3.947 -33.121 1.00 52.62 233 GLU A CA 1
ATOM 1852 C C . GLU A 1 233 ? -41.015 -3.133 -34.425 1.00 52.62 233 GLU A C 1
ATOM 1854 O O . GLU A 1 233 ? -42.093 -3.039 -35.012 1.00 52.62 233 GLU A O 1
ATOM 1859 N N . MET A 1 234 ? -39.904 -2.621 -34.969 1.00 51.69 234 MET A N 1
ATOM 1860 C CA . MET A 1 234 ? -39.940 -1.776 -36.178 1.00 51.69 234 MET A CA 1
ATOM 1861 C C . MET A 1 234 ? -39.865 -2.531 -37.519 1.00 51.69 234 MET A C 1
ATOM 1863 O O . MET A 1 234 ? -39.893 -1.894 -38.570 1.00 51.69 234 MET A O 1
ATOM 1867 N N . GLN A 1 235 ? -39.815 -3.870 -37.521 1.00 49.38 235 GLN A N 1
ATOM 1868 C CA . GLN A 1 235 ? -39.831 -4.678 -38.757 1.00 49.38 235 GLN A CA 1
ATOM 1869 C C . GLN A 1 235 ? -41.165 -5.403 -39.029 1.00 49.38 235 GLN A C 1
ATOM 1871 O O . GLN A 1 235 ? -41.305 -6.070 -40.052 1.00 49.38 235 GLN A O 1
ATOM 1876 N N . SER A 1 236 ? -42.183 -5.228 -38.177 1.00 49.59 236 SER A N 1
ATOM 1877 C CA . SER A 1 236 ? -43.486 -5.904 -38.320 1.00 49.59 236 SER A CA 1
ATOM 1878 C C . SER A 1 236 ? -44.490 -5.177 -39.243 1.00 49.59 236 SER A C 1
ATOM 1880 O O . SER A 1 236 ? -45.467 -5.771 -39.695 1.00 49.59 236 SER A O 1
ATOM 1882 N N . THR A 1 237 ? -44.266 -3.909 -39.615 1.00 49.16 237 THR A N 1
ATOM 1883 C CA . THR A 1 237 ? -45.311 -3.079 -40.262 1.00 49.16 237 THR A CA 1
ATOM 1884 C C . THR A 1 237 ? -45.153 -2.803 -41.764 1.00 49.16 237 THR A C 1
ATOM 1886 O O . THR A 1 237 ? -45.964 -2.067 -42.322 1.00 49.16 237 THR A O 1
ATOM 1889 N N . VAL A 1 238 ? -44.195 -3.413 -42.479 1.00 45.53 238 VAL A N 1
ATOM 1890 C CA . VAL A 1 238 ? -43.991 -3.135 -43.929 1.00 45.53 238 VAL A CA 1
ATOM 1891 C C . VAL A 1 238 ? -44.403 -4.296 -44.856 1.00 45.53 238 VAL A C 1
ATOM 1893 O O . VAL A 1 238 ? -44.415 -4.156 -46.078 1.00 45.53 238 VAL A O 1
ATOM 1896 N N . ALA A 1 239 ? -44.868 -5.426 -44.319 1.00 45.03 239 ALA A N 1
ATOM 1897 C CA . ALA A 1 239 ? -45.337 -6.562 -45.119 1.00 45.03 239 ALA A CA 1
ATOM 1898 C C . ALA A 1 239 ? -46.855 -6.526 -45.391 1.00 45.03 239 ALA A C 1
ATOM 1900 O O . ALA A 1 239 ? -47.552 -7.513 -45.188 1.00 45.03 239 ALA A O 1
ATOM 1901 N N . SER A 1 240 ? -47.405 -5.390 -45.828 1.00 49.19 240 SER A N 1
ATOM 1902 C CA . SER A 1 240 ? -48.797 -5.295 -46.307 1.00 49.19 240 SER A CA 1
ATOM 1903 C C . SER A 1 240 ? -49.002 -4.032 -47.138 1.00 49.19 240 SER A C 1
ATOM 1905 O O . SER A 1 240 ? -49.638 -3.099 -46.676 1.00 49.19 240 SER A O 1
ATOM 1907 N N . ASN A 1 241 ? -48.418 -3.970 -48.342 1.00 47.16 241 ASN A N 1
ATOM 1908 C CA . ASN A 1 241 ? -48.960 -3.218 -49.488 1.00 47.16 241 ASN A CA 1
ATOM 1909 C C . ASN A 1 241 ? -48.002 -3.273 -50.685 1.00 47.16 241 ASN A C 1
ATOM 1911 O O . ASN A 1 241 ? -47.122 -2.429 -50.821 1.00 47.16 241 ASN A O 1
ATOM 1915 N N . LYS A 1 242 ? -48.206 -4.238 -51.590 1.00 40.00 242 LYS A N 1
ATOM 1916 C CA . LYS A 1 242 ? -47.975 -4.061 -53.038 1.00 40.00 242 LYS A CA 1
ATOM 1917 C C . LYS A 1 242 ? -48.477 -5.281 -53.813 1.00 40.00 242 LYS A C 1
ATOM 1919 O O . LYS A 1 242 ? -47.753 -6.236 -54.073 1.00 40.00 242 LYS A O 1
ATOM 1924 N N . ARG A 1 243 ? -49.749 -5.223 -54.205 1.00 44.72 243 ARG A N 1
ATOM 1925 C CA . ARG A 1 243 ? -50.299 -5.965 -55.345 1.00 44.72 243 ARG A CA 1
ATOM 1926 C C . ARG A 1 243 ? -50.762 -4.942 -56.382 1.00 44.72 243 ARG A C 1
ATOM 1928 O O . ARG A 1 243 ? -51.286 -3.901 -56.006 1.00 44.72 243 ARG A O 1
ATOM 1935 N N . ALA A 1 244 ? -50.609 -5.324 -57.649 1.00 42.06 244 ALA A N 1
ATOM 1936 C CA . ALA A 1 244 ? -50.999 -4.635 -58.882 1.00 42.06 244 ALA A CA 1
ATOM 1937 C C . ALA A 1 244 ? -50.017 -3.565 -59.400 1.00 42.06 244 ALA A C 1
ATOM 1939 O O . ALA A 1 244 ? -49.970 -2.450 -58.894 1.00 42.06 244 ALA A O 1
ATOM 1940 N N . ARG A 1 245 ? -49.297 -3.881 -60.490 1.00 38.25 245 ARG A N 1
ATOM 1941 C CA . ARG A 1 245 ? -49.687 -3.480 -61.860 1.00 38.25 245 ARG A CA 1
ATOM 1942 C C . ARG A 1 245 ? -48.566 -3.782 -62.878 1.00 38.25 245 ARG A C 1
ATOM 1944 O O . ARG A 1 245 ? -47.476 -3.233 -62.800 1.00 38.25 245 ARG A O 1
ATOM 1951 N N . GLN A 1 246 ? -48.890 -4.713 -63.775 1.00 41.72 246 GLN A N 1
ATOM 1952 C CA . GLN A 1 246 ? -48.508 -4.848 -65.192 1.00 41.72 246 GLN A CA 1
ATOM 1953 C C . GLN A 1 246 ? -47.822 -3.638 -65.866 1.00 41.72 246 GLN A C 1
ATOM 1955 O O . GLN A 1 246 ? -48.363 -2.541 -65.789 1.00 41.72 246 GLN A O 1
ATOM 1960 N N . GLU A 1 247 ? -46.699 -3.850 -66.573 1.00 38.03 247 GLU A N 1
ATOM 1961 C CA . GLU A 1 247 ? -46.574 -3.961 -68.053 1.00 38.03 247 GLU A CA 1
ATOM 1962 C C . GLU A 1 247 ? -45.102 -3.820 -68.526 1.00 38.03 247 GLU A C 1
ATOM 1964 O O . GLU A 1 247 ? -44.324 -3.039 -67.987 1.00 38.03 247 GLU A O 1
ATOM 1969 N N . SER A 1 248 ? -44.729 -4.634 -69.521 1.00 41.84 248 SER A N 1
ATOM 1970 C CA . SER A 1 248 ? -43.508 -4.591 -70.364 1.00 41.84 248 SER A CA 1
ATOM 1971 C C . SER A 1 248 ? -43.662 -3.502 -71.472 1.00 41.84 248 SER A C 1
ATOM 1973 O O . SER A 1 248 ? -44.733 -2.897 -71.478 1.00 41.84 248 SER A O 1
ATOM 1975 N N . PRO A 1 249 ? -42.742 -3.250 -72.452 1.00 55.53 249 PRO A N 1
ATOM 1976 C CA . PRO A 1 249 ? -41.593 -4.060 -72.904 1.00 55.53 249 PRO A CA 1
ATOM 1977 C C . PRO A 1 249 ? -40.308 -3.313 -73.372 1.00 55.53 249 PRO A C 1
ATOM 1979 O O . PRO A 1 249 ? -40.269 -2.093 -73.436 1.00 55.53 249 PRO A O 1
ATOM 1982 N N . GLU A 1 250 ? -39.291 -4.130 -73.710 1.00 40.25 250 GLU A N 1
ATOM 1983 C CA . GLU A 1 250 ? -38.176 -3.947 -74.676 1.00 40.25 250 GLU A CA 1
ATOM 1984 C C . GLU A 1 250 ? -37.282 -2.689 -74.552 1.00 40.25 250 GLU A C 1
ATOM 1986 O O . GLU A 1 250 ? -37.734 -1.554 -74.518 1.00 40.25 250 GLU A O 1
ATOM 1991 N N . THR A 1 251 ? -35.948 -2.804 -74.535 1.00 34.59 251 THR A N 1
ATOM 1992 C CA . THR A 1 251 ? -35.139 -2.803 -75.771 1.00 34.59 251 THR A CA 1
ATOM 1993 C C . THR A 1 251 ? -33.669 -3.176 -75.478 1.00 34.59 251 THR A C 1
ATOM 1995 O O . THR A 1 251 ? -33.089 -2.808 -74.461 1.00 34.59 251 THR A O 1
ATOM 1998 N N . THR A 1 252 ? -33.111 -3.919 -76.429 1.00 35.03 252 THR A N 1
ATOM 1999 C CA . THR A 1 252 ? -31.741 -4.376 -76.726 1.00 35.03 252 THR A CA 1
ATOM 2000 C C . THR A 1 252 ? -30.526 -3.514 -76.337 1.00 35.03 252 THR A C 1
ATOM 2002 O O . THR A 1 252 ? -30.544 -2.303 -76.535 1.00 35.03 252 THR A O 1
ATOM 2005 N N . GLY A 1 253 ? -29.390 -4.183 -76.065 1.00 32.31 253 GLY A N 1
ATOM 2006 C CA . GLY A 1 253 ? -28.088 -3.747 -76.605 1.00 32.31 253 GLY A CA 1
ATOM 2007 C C . GLY A 1 253 ? -26.813 -4.051 -75.797 1.00 32.31 253 GLY A C 1
ATOM 2008 O O . GLY A 1 253 ? -26.513 -3.338 -74.856 1.00 32.31 253 GLY A O 1
ATOM 2009 N N . SER A 1 254 ? -26.022 -5.019 -76.291 1.00 35.81 254 SER A N 1
ATOM 2010 C CA . SER A 1 254 ? -24.547 -4.968 -76.476 1.00 35.81 254 SER A CA 1
ATOM 2011 C C . SER A 1 254 ? -23.636 -4.746 -75.244 1.00 35.81 254 SER A C 1
ATOM 2013 O O . SER A 1 254 ? -23.584 -3.669 -74.673 1.00 35.81 254 SER A O 1
ATOM 2015 N N . SER A 1 255 ? -22.926 -5.768 -74.750 1.00 35.94 255 SER A N 1
ATOM 2016 C CA . SER A 1 255 ? -21.575 -6.211 -75.178 1.00 35.94 255 SER A CA 1
ATOM 2017 C C . SER A 1 255 ? -20.449 -5.181 -74.984 1.00 35.94 255 SER A C 1
ATOM 2019 O O . SER A 1 255 ? -20.345 -4.262 -75.786 1.00 35.94 255 SER A O 1
ATOM 2021 N N . SER A 1 256 ? -19.541 -5.420 -74.025 1.00 37.66 256 SER A N 1
ATOM 2022 C CA . SER A 1 256 ? -18.092 -5.546 -74.293 1.00 37.66 256 SER A CA 1
ATOM 2023 C C . SER A 1 256 ? -17.268 -5.816 -73.024 1.00 37.66 256 SER A C 1
ATOM 2025 O O . SER A 1 256 ? -17.284 -5.057 -72.059 1.00 37.66 256 SER A O 1
ATOM 2027 N N . THR A 1 257 ? -16.505 -6.896 -73.108 1.00 40.06 257 THR A N 1
ATOM 2028 C CA . THR A 1 257 ? -15.262 -7.248 -72.412 1.00 40.06 257 THR A CA 1
ATOM 2029 C C . THR A 1 257 ? -14.176 -6.167 -72.464 1.00 40.06 257 THR A C 1
ATOM 2031 O O . THR A 1 257 ? -13.966 -5.618 -73.539 1.00 40.06 257 THR A O 1
ATOM 2034 N N . THR A 1 258 ? -13.413 -5.994 -71.375 1.00 36.50 258 THR A N 1
ATOM 2035 C CA . THR A 1 258 ? -11.947 -5.727 -71.364 1.00 36.50 258 THR A CA 1
ATOM 2036 C C . THR A 1 258 ? -11.458 -5.809 -69.912 1.00 36.50 258 THR A C 1
ATOM 2038 O O . THR A 1 258 ? -11.984 -5.125 -69.044 1.00 36.50 258 THR A O 1
ATOM 2041 N N . GLU A 1 259 ? -10.707 -6.848 -69.556 1.00 37.69 259 GLU A N 1
ATOM 2042 C CA . GLU A 1 259 ? -9.234 -6.922 -69.551 1.00 37.69 259 GLU A CA 1
ATOM 2043 C C . GLU A 1 259 ? -8.578 -6.312 -68.306 1.00 37.69 259 GLU A C 1
ATOM 2045 O O . GLU A 1 259 ? -8.533 -5.104 -68.086 1.00 37.69 259 GLU A O 1
ATOM 2050 N N . ALA A 1 260 ? -8.028 -7.230 -67.513 1.00 41.31 260 ALA A N 1
ATOM 2051 C CA . ALA A 1 260 ? -7.132 -6.994 -66.405 1.00 41.31 260 ALA A CA 1
ATOM 2052 C C . ALA A 1 260 ? -5.786 -6.446 -66.900 1.00 41.31 260 ALA A C 1
ATOM 2054 O O . ALA A 1 260 ? -5.174 -6.995 -67.817 1.00 41.31 260 ALA A O 1
ATOM 2055 N N . ARG A 1 261 ? -5.287 -5.405 -66.230 1.00 33.84 261 ARG A N 1
ATOM 2056 C CA . ARG A 1 261 ? -3.888 -4.981 -66.307 1.00 33.84 261 ARG A CA 1
ATOM 2057 C C . ARG A 1 261 ? -3.353 -4.696 -64.911 1.00 33.84 261 ARG A C 1
ATOM 2059 O O . ARG A 1 261 ? -3.674 -3.689 -64.291 1.00 33.84 261 ARG A O 1
ATOM 2066 N N . THR A 1 262 ? -2.507 -5.609 -64.460 1.00 43.38 262 THR A N 1
ATOM 2067 C CA . THR A 1 262 ? -1.497 -5.427 -63.420 1.00 43.38 262 THR A CA 1
ATOM 2068 C C . THR A 1 262 ? -0.505 -4.335 -63.837 1.00 43.38 262 THR A C 1
ATOM 2070 O O . THR A 1 262 ? -0.148 -4.262 -65.017 1.00 43.38 262 THR A O 1
ATOM 2073 N N . PRO A 1 263 ? 0.035 -3.565 -62.881 1.00 52.03 263 PRO A N 1
ATOM 2074 C CA . PRO A 1 263 ? 1.415 -3.125 -63.004 1.00 52.03 263 PRO A CA 1
ATOM 2075 C C . PRO A 1 263 ? 2.261 -3.526 -61.792 1.00 52.03 263 PRO A C 1
ATOM 2077 O O . PRO A 1 263 ? 1.950 -3.252 -60.635 1.00 52.03 263 PRO A O 1
ATOM 2080 N N . GLU A 1 264 ? 3.369 -4.170 -62.130 1.00 34.47 264 GLU A N 1
ATOM 2081 C CA . GLU A 1 264 ? 4.524 -4.458 -61.299 1.00 34.47 264 GLU A CA 1
ATOM 2082 C C . GLU A 1 264 ? 5.266 -3.188 -60.834 1.00 34.47 264 GLU A C 1
ATOM 2084 O O . GLU A 1 264 ? 5.485 -2.249 -61.596 1.00 34.47 264 GLU A O 1
ATOM 2089 N N . ARG A 1 265 ? 5.778 -3.287 -59.599 1.00 37.81 265 ARG A N 1
ATOM 2090 C CA . ARG A 1 265 ? 7.169 -3.011 -59.194 1.00 37.81 265 ARG A CA 1
ATOM 2091 C C . ARG A 1 265 ? 7.700 -1.578 -59.318 1.00 37.81 265 ARG A C 1
ATOM 2093 O O . ARG A 1 265 ? 8.099 -1.129 -60.386 1.00 37.81 265 ARG A O 1
ATOM 2100 N N . ARG A 1 266 ? 7.988 -0.984 -58.153 1.00 34.94 266 ARG A N 1
ATOM 2101 C CA . ARG A 1 266 ? 9.204 -0.180 -57.921 1.00 34.94 266 ARG A CA 1
ATOM 2102 C C . ARG A 1 266 ? 9.640 -0.278 -56.455 1.00 34.94 266 ARG A C 1
ATOM 2104 O O . ARG A 1 266 ? 9.096 0.385 -55.583 1.00 34.94 266 ARG A O 1
ATOM 2111 N N . GLN A 1 267 ? 10.629 -1.137 -56.209 1.00 37.06 267 GLN A N 1
ATOM 2112 C CA . GLN A 1 267 ? 11.423 -1.158 -54.980 1.00 37.06 267 GLN A CA 1
ATOM 2113 C C . GLN A 1 267 ? 12.354 0.061 -54.992 1.00 37.06 267 GLN A C 1
ATOM 2115 O O . GLN A 1 267 ? 13.107 0.249 -55.948 1.00 37.06 267 GLN A O 1
ATOM 2120 N N . SER A 1 268 ? 12.281 0.891 -53.952 1.00 39.78 268 SER A N 1
ATOM 2121 C CA . SER A 1 268 ? 13.177 2.026 -53.731 1.00 39.78 268 SER A CA 1
ATOM 2122 C C . SER A 1 268 ? 14.042 1.750 -52.509 1.00 39.78 268 SER A C 1
ATOM 2124 O O . SER A 1 268 ? 13.610 1.905 -51.371 1.00 39.78 268 SER A O 1
ATOM 2126 N N . THR A 1 269 ? 15.282 1.365 -52.777 1.00 40.53 269 THR A N 1
ATOM 2127 C CA . THR A 1 269 ? 16.400 1.278 -51.841 1.00 40.53 269 THR A CA 1
ATOM 2128 C C . THR A 1 269 ? 16.707 2.670 -51.277 1.00 40.53 269 THR A C 1
ATOM 2130 O O . THR A 1 269 ? 17.112 3.556 -52.030 1.00 40.53 269 THR A O 1
ATOM 2133 N N . ARG A 1 270 ? 16.546 2.888 -49.966 1.00 43.38 270 ARG A N 1
ATOM 2134 C CA . ARG A 1 270 ? 17.097 4.072 -49.286 1.00 43.38 270 ARG A CA 1
ATOM 2135 C C . ARG A 1 270 ? 18.238 3.654 -48.369 1.00 43.38 270 ARG A C 1
ATOM 2137 O O . ARG A 1 270 ? 18.065 2.895 -47.425 1.00 43.38 270 ARG A O 1
ATOM 2144 N N . GLN A 1 271 ? 19.419 4.138 -48.741 1.00 40.69 271 GLN A N 1
ATOM 2145 C CA . GLN A 1 271 ? 20.689 3.956 -48.061 1.00 40.69 271 GLN A CA 1
ATOM 2146 C C . GLN A 1 271 ? 20.679 4.620 -46.683 1.00 40.69 271 GLN A C 1
ATOM 2148 O O . GLN A 1 271 ? 20.368 5.800 -46.536 1.00 40.69 271 GLN A O 1
ATOM 2153 N N . SER A 1 272 ? 21.080 3.817 -45.706 1.00 35.09 272 SER A N 1
ATOM 2154 C CA . SER A 1 272 ? 21.456 4.186 -44.350 1.00 35.09 272 SER A CA 1
ATOM 2155 C C . SER A 1 272 ? 22.732 5.034 -44.358 1.00 35.09 272 SER A C 1
ATOM 2157 O O . SER A 1 272 ? 23.770 4.606 -44.863 1.00 35.09 272 SER A O 1
ATOM 2159 N N . MET A 1 273 ? 22.655 6.234 -43.781 1.00 33.22 273 MET A N 1
ATOM 2160 C CA . MET A 1 273 ? 23.805 7.042 -43.371 1.00 33.22 273 MET A CA 1
ATO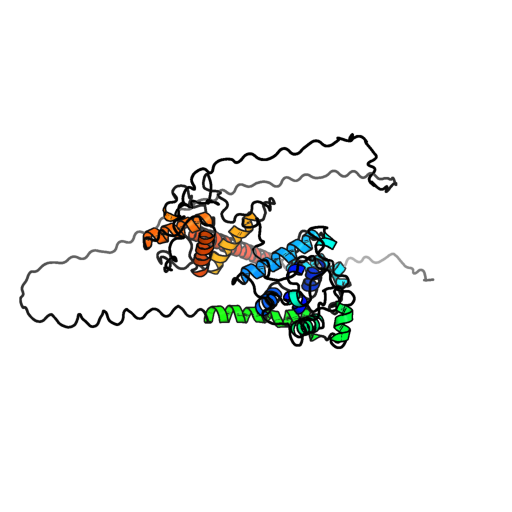M 2161 C C . MET A 1 273 ? 23.808 7.080 -41.840 1.00 33.22 273 MET A C 1
ATOM 2163 O O . MET A 1 273 ? 23.221 7.968 -41.228 1.00 33.22 273 MET A O 1
ATOM 2167 N N . ARG A 1 274 ? 24.443 6.082 -41.212 1.00 41.03 274 ARG A N 1
ATOM 2168 C CA . ARG A 1 274 ? 24.781 6.117 -39.783 1.00 41.03 274 ARG A CA 1
ATOM 2169 C C . ARG A 1 274 ? 26.143 6.789 -39.603 1.00 41.03 274 ARG A C 1
ATOM 2171 O O . ARG A 1 274 ? 27.170 6.274 -40.044 1.00 41.03 274 ARG A O 1
ATOM 2178 N N . SER A 1 275 ? 26.125 7.937 -38.929 1.00 38.03 275 SER A N 1
ATOM 2179 C CA . SER A 1 275 ? 27.305 8.630 -38.413 1.00 38.03 275 SER A CA 1
ATOM 2180 C C . SER A 1 275 ? 28.025 7.770 -37.377 1.00 38.03 275 SER A C 1
ATOM 2182 O O . SER A 1 275 ? 27.466 7.421 -36.340 1.00 38.03 275 SER A O 1
ATOM 2184 N N . ARG A 1 276 ? 29.295 7.470 -37.655 1.00 36.88 276 ARG A N 1
ATOM 2185 C CA . ARG A 1 276 ? 30.278 6.993 -36.678 1.00 36.88 276 ARG A CA 1
ATOM 2186 C C . ARG A 1 276 ? 30.634 8.151 -35.744 1.00 36.88 276 ARG A C 1
ATOM 2188 O O . ARG A 1 276 ? 31.066 9.196 -36.227 1.00 36.88 276 ARG A O 1
ATOM 2195 N N . LYS A 1 277 ? 30.528 7.957 -34.429 1.00 40.19 277 LYS A N 1
ATOM 2196 C CA . LYS A 1 277 ? 31.278 8.759 -33.454 1.00 40.19 277 LYS A CA 1
ATOM 2197 C C . LYS A 1 277 ? 32.270 7.854 -32.739 1.00 40.19 277 LYS A C 1
ATOM 2199 O O . LYS A 1 277 ? 31.930 6.755 -32.315 1.00 40.19 277 LYS A O 1
ATOM 2204 N N . ALA A 1 278 ? 33.511 8.314 -32.767 1.00 36.19 278 ALA A N 1
ATOM 2205 C CA . ALA A 1 278 ? 34.719 7.589 -32.447 1.00 36.19 278 ALA A CA 1
ATOM 2206 C C . ALA A 1 278 ? 34.927 7.442 -30.936 1.00 36.19 278 ALA A C 1
ATOM 2208 O O . ALA A 1 278 ? 34.655 8.365 -30.170 1.00 36.19 278 ALA A O 1
ATOM 2209 N N . LEU A 1 279 ? 35.455 6.274 -30.565 1.00 35.00 279 LEU A N 1
ATOM 2210 C CA . LEU A 1 279 ? 36.284 6.069 -29.384 1.00 35.00 279 LEU A CA 1
ATOM 2211 C C . LEU A 1 279 ? 37.524 6.963 -29.500 1.00 35.00 279 LEU A C 1
ATOM 2213 O O . LEU A 1 279 ? 38.254 6.851 -30.485 1.00 35.00 279 LEU A O 1
ATOM 2217 N N . GLU A 1 280 ? 37.799 7.759 -28.473 1.00 34.81 280 GLU A N 1
ATOM 2218 C CA . GLU A 1 280 ? 39.145 8.253 -28.198 1.00 34.81 280 GLU A CA 1
ATOM 2219 C C . GLU A 1 280 ? 39.556 7.821 -26.790 1.00 34.81 280 GLU A C 1
ATOM 2221 O O . GLU A 1 280 ? 38.943 8.156 -25.779 1.00 34.81 280 GLU A O 1
ATOM 2226 N N . SER A 1 281 ? 40.588 6.992 -26.799 1.00 34.06 281 SER A N 1
ATOM 2227 C CA . SER A 1 281 ? 41.453 6.571 -25.714 1.00 34.06 281 SER A CA 1
ATOM 2228 C C . SER A 1 281 ? 42.269 7.742 -25.170 1.00 34.06 281 SER A C 1
ATOM 2230 O O . SER A 1 281 ? 42.927 8.428 -25.951 1.00 34.06 281 SER A O 1
ATOM 2232 N N . VAL A 1 282 ? 42.339 7.890 -23.847 1.00 35.72 282 VAL A N 1
ATOM 2233 C CA . VAL A 1 282 ? 43.463 8.570 -23.191 1.00 35.72 282 VAL A CA 1
ATOM 2234 C C . VAL A 1 282 ? 43.976 7.678 -22.069 1.00 35.72 282 VAL A C 1
ATOM 2236 O O . VAL A 1 282 ? 43.297 7.420 -21.077 1.00 35.72 282 VAL A O 1
ATOM 2239 N N . GLU A 1 283 ? 45.186 7.178 -22.298 1.00 36.19 283 GLU A N 1
ATOM 2240 C CA . GLU A 1 283 ? 46.065 6.552 -21.326 1.00 36.19 283 GLU A CA 1
ATOM 2241 C C . GLU A 1 283 ? 46.530 7.567 -20.272 1.00 36.19 283 GLU A C 1
ATOM 2243 O O . GLU A 1 283 ? 46.893 8.693 -20.597 1.00 36.19 283 GLU A O 1
ATOM 2248 N N . GLY A 1 284 ? 46.584 7.096 -19.024 1.00 31.33 284 GLY A N 1
ATOM 2249 C CA . GLY A 1 284 ? 47.750 7.217 -18.150 1.00 31.33 284 GLY A CA 1
ATOM 2250 C C . GLY A 1 284 ? 48.133 8.598 -17.624 1.00 31.33 284 GLY A C 1
ATOM 2251 O O . GLY A 1 284 ? 48.753 9.378 -18.328 1.00 31.33 284 GLY A O 1
ATOM 2252 N N . TYR A 1 285 ? 47.974 8.798 -16.314 1.00 29.31 285 TYR A N 1
ATOM 2253 C CA . TYR A 1 285 ? 49.105 9.217 -15.482 1.00 29.31 285 TYR A CA 1
ATOM 2254 C C . TYR A 1 285 ? 48.948 8.658 -14.066 1.00 29.31 285 TYR A C 1
ATOM 2256 O O . TYR A 1 285 ? 47.972 8.914 -13.367 1.00 29.31 285 TYR A O 1
ATOM 2264 N N . SER A 1 286 ? 49.937 7.852 -13.697 1.00 32.72 286 SER A N 1
ATOM 2265 C CA . SER A 1 286 ? 50.227 7.366 -12.358 1.00 32.72 286 SER A CA 1
ATOM 2266 C C . SER A 1 286 ? 51.248 8.312 -11.738 1.00 32.72 286 SER A C 1
ATOM 2268 O O . SER A 1 286 ? 52.324 8.473 -12.311 1.00 32.72 286 SER A O 1
ATOM 2270 N N . THR A 1 287 ? 50.954 8.858 -10.561 1.00 35.97 287 THR A N 1
ATOM 2271 C CA . THR A 1 287 ? 51.970 9.204 -9.559 1.00 35.97 287 THR A CA 1
ATOM 2272 C C . THR A 1 287 ? 51.404 8.920 -8.179 1.00 35.97 287 THR A C 1
ATOM 2274 O O . THR A 1 287 ? 50.452 9.552 -7.728 1.00 35.97 287 THR A O 1
ATOM 2277 N N . ASP A 1 288 ? 52.014 7.902 -7.596 1.00 38.84 288 ASP A N 1
ATOM 2278 C CA . ASP A 1 288 ? 52.144 7.581 -6.186 1.00 38.84 288 ASP A CA 1
ATOM 2279 C C . ASP A 1 288 ? 52.804 8.754 -5.434 1.00 38.84 288 ASP A C 1
ATOM 2281 O O . ASP A 1 288 ? 53.777 9.310 -5.941 1.00 38.84 288 ASP A O 1
ATOM 2285 N N . ASP A 1 289 ? 52.251 9.144 -4.282 1.00 37.56 289 ASP A N 1
ATOM 2286 C CA . ASP A 1 289 ? 53.007 9.644 -3.122 1.00 37.56 289 ASP A CA 1
ATOM 2287 C C . ASP A 1 289 ? 52.068 9.820 -1.910 1.00 37.56 289 ASP A C 1
ATOM 2289 O O . ASP A 1 289 ? 51.342 10.800 -1.756 1.00 37.56 289 ASP A O 1
ATOM 2293 N N . SER A 1 290 ? 52.017 8.763 -1.102 1.00 45.84 290 SER A N 1
ATOM 2294 C CA . SER A 1 290 ? 52.374 8.732 0.322 1.00 45.84 290 SER A CA 1
ATOM 2295 C C . SER A 1 290 ? 52.174 9.967 1.230 1.00 45.84 290 SER A C 1
ATOM 2297 O O . SER A 1 290 ? 52.738 11.034 1.016 1.00 45.84 290 SER A O 1
ATOM 2299 N N . GLN A 1 291 ? 51.572 9.645 2.385 1.00 35.53 291 GLN A N 1
ATOM 2300 C CA . GLN A 1 291 ? 51.846 10.110 3.758 1.00 35.53 291 GLN A CA 1
ATOM 2301 C C . GLN A 1 291 ? 50.934 11.145 4.443 1.00 35.53 291 GLN A C 1
ATOM 2303 O O . GLN A 1 291 ? 50.872 12.315 4.087 1.00 35.53 291 GLN A O 1
ATOM 2308 N N . ASP A 1 292 ? 50.333 10.634 5.529 1.00 36.84 292 ASP A N 1
ATOM 2309 C CA . ASP A 1 292 ? 50.203 11.207 6.871 1.00 36.84 292 ASP A CA 1
ATOM 2310 C C . ASP A 1 292 ? 49.665 12.632 7.020 1.00 36.84 292 ASP A C 1
ATOM 2312 O O . ASP A 1 292 ? 50.362 13.618 6.796 1.00 36.84 292 ASP A O 1
ATOM 2316 N N . SER A 1 293 ? 48.490 12.757 7.640 1.00 37.91 293 SER A N 1
ATOM 2317 C CA . SER A 1 293 ? 48.447 13.163 9.054 1.00 37.91 293 SER A CA 1
ATOM 2318 C C . SER A 1 293 ? 47.032 13.123 9.629 1.00 37.91 293 SER A C 1
ATOM 2320 O O . SER A 1 293 ? 46.031 13.371 8.961 1.00 37.91 293 SER A O 1
ATOM 2322 N N . ASP A 1 294 ? 47.024 12.762 10.905 1.00 36.59 294 ASP A N 1
ATOM 2323 C CA . ASP A 1 294 ? 45.932 12.740 11.858 1.00 36.59 294 ASP A CA 1
ATOM 2324 C C . ASP A 1 294 ? 45.134 14.054 11.984 1.00 36.59 294 ASP A C 1
ATOM 2326 O O . ASP A 1 294 ? 45.530 15.127 11.541 1.00 36.59 294 ASP A O 1
ATOM 2330 N N . GLU A 1 295 ? 44.062 13.923 12.766 1.00 37.94 295 GLU A N 1
ATOM 2331 C CA . GLU A 1 295 ? 43.538 14.905 13.720 1.00 37.94 295 GLU A CA 1
ATOM 2332 C C . GLU A 1 295 ? 42.213 15.633 13.420 1.00 37.94 295 GLU A C 1
ATOM 2334 O O . GLU A 1 295 ? 42.073 16.509 12.575 1.00 37.94 295 GLU A O 1
ATOM 2339 N N . GLN A 1 296 ? 41.288 15.336 14.343 1.00 32.81 296 GLN A N 1
ATOM 2340 C CA . GLN A 1 296 ? 40.300 16.227 14.956 1.00 32.81 296 GLN A CA 1
ATOM 2341 C C . GLN A 1 296 ? 38.911 16.338 14.312 1.00 32.81 296 GLN A C 1
ATOM 2343 O O . GLN A 1 296 ? 38.508 17.312 13.684 1.00 32.81 296 GLN A O 1
ATOM 2348 N N . SER A 1 297 ? 38.089 15.366 14.720 1.00 45.00 297 SER A N 1
ATOM 2349 C CA . SER A 1 297 ? 36.713 15.608 15.163 1.00 45.00 297 SER A CA 1
ATOM 2350 C C . SER A 1 297 ? 36.625 16.809 16.109 1.00 45.00 297 SER A C 1
ATOM 2352 O O . SER A 1 297 ? 37.155 16.702 17.208 1.00 45.00 297 SER A O 1
ATOM 2354 N N . GLN A 1 298 ? 35.859 17.855 15.769 1.00 35.97 298 GLN A N 1
ATOM 2355 C CA . GLN A 1 298 ? 35.090 18.643 16.749 1.00 35.97 298 GLN A CA 1
ATOM 2356 C C . GLN A 1 298 ? 33.808 19.250 16.144 1.00 35.97 298 GLN A C 1
ATOM 2358 O O . GLN A 1 298 ? 33.829 20.148 15.309 1.00 35.97 298 GLN A O 1
ATOM 2363 N N . ASN A 1 299 ? 32.675 18.741 16.638 1.00 35.62 299 ASN A N 1
ATOM 2364 C CA . ASN A 1 299 ? 31.467 19.459 17.056 1.00 35.62 299 ASN A CA 1
ATOM 2365 C C . ASN A 1 299 ? 31.270 20.908 16.568 1.00 35.62 299 ASN A C 1
ATOM 2367 O O . ASN A 1 299 ? 31.792 21.851 17.160 1.00 35.62 299 ASN A O 1
ATOM 2371 N N . LYS A 1 300 ? 30.323 21.112 15.645 1.00 35.12 300 LYS A N 1
ATOM 2372 C CA . LYS A 1 300 ? 29.718 22.430 15.390 1.00 35.12 300 LYS A CA 1
ATOM 2373 C C . LYS A 1 300 ? 28.355 22.524 16.085 1.00 35.12 300 LYS A C 1
ATOM 2375 O O . LYS A 1 300 ? 27.301 22.406 15.467 1.00 35.12 300 LYS A O 1
ATOM 2380 N N . ARG A 1 301 ? 28.385 22.702 17.412 1.00 34.59 301 ARG A N 1
ATOM 2381 C CA . ARG A 1 301 ? 27.214 23.117 18.201 1.00 34.59 301 ARG A CA 1
ATOM 2382 C C . ARG A 1 301 ? 27.040 24.633 18.122 1.00 34.59 301 ARG A C 1
ATOM 2384 O O . ARG A 1 301 ? 27.997 25.398 18.174 1.00 34.59 301 ARG A O 1
ATOM 2391 N N . ARG A 1 302 ? 25.770 25.013 18.002 1.00 40.09 302 ARG A N 1
ATOM 2392 C CA . ARG A 1 302 ? 25.214 26.366 17.987 1.00 40.09 302 ARG A CA 1
ATOM 2393 C C . ARG A 1 302 ? 25.730 27.221 19.149 1.00 40.09 302 ARG A C 1
ATOM 2395 O O . ARG A 1 302 ? 25.680 26.794 20.300 1.00 40.09 302 ARG A O 1
ATOM 2402 N N . ARG A 1 303 ? 26.098 28.462 18.837 1.00 34.81 303 ARG A N 1
ATOM 2403 C CA . ARG A 1 303 ? 26.142 29.588 19.773 1.00 34.81 303 ARG A CA 1
ATOM 2404 C C . ARG A 1 303 ? 25.484 30.776 19.072 1.00 34.81 303 ARG A C 1
ATOM 2406 O O . ARG A 1 303 ? 26.025 31.279 18.094 1.00 34.81 303 ARG A O 1
ATOM 2413 N N . ILE A 1 304 ? 24.295 31.154 19.527 1.00 38.09 304 ILE A N 1
ATOM 2414 C CA . ILE A 1 304 ? 23.685 32.454 19.247 1.00 38.09 304 ILE A CA 1
ATOM 2415 C C . ILE A 1 304 ? 23.458 33.059 20.625 1.00 38.09 304 ILE A C 1
ATOM 2417 O O . ILE A 1 304 ? 22.632 32.557 21.384 1.00 38.09 304 ILE A O 1
ATOM 2421 N N . ASP A 1 305 ? 24.260 34.069 20.947 1.00 42.09 305 ASP A N 1
ATOM 2422 C CA . ASP A 1 305 ? 24.068 34.941 22.098 1.00 42.09 305 ASP A CA 1
ATOM 2423 C C . ASP A 1 305 ? 23.508 36.285 21.618 1.00 42.09 305 ASP A C 1
ATOM 2425 O O . ASP A 1 305 ? 24.025 36.868 20.669 1.00 42.09 305 ASP A O 1
ATOM 2429 N N . HIS A 1 306 ? 22.444 36.701 22.308 1.00 38.78 306 HIS A N 1
ATOM 2430 C CA . HIS A 1 306 ? 22.125 38.038 22.819 1.00 38.78 306 HIS A CA 1
ATOM 2431 C C . HIS A 1 306 ? 22.240 39.272 21.905 1.00 38.78 306 HIS A C 1
ATOM 2433 O O . HIS A 1 306 ? 23.322 39.710 21.521 1.00 38.78 306 HIS A O 1
ATOM 2439 N N . GLY A 1 307 ? 21.088 39.925 21.722 1.00 33.66 307 GLY A N 1
ATOM 2440 C CA . GLY A 1 307 ? 20.954 41.329 21.342 1.00 33.66 307 GLY A CA 1
ATOM 2441 C C . GLY A 1 307 ? 19.584 41.853 21.779 1.00 33.66 307 GLY A C 1
ATOM 2442 O O . GLY A 1 307 ? 18.570 41.443 21.222 1.00 33.66 307 GLY A O 1
ATOM 2443 N N . ASP A 1 308 ? 19.609 42.685 22.817 1.00 40.28 308 ASP A N 1
ATOM 2444 C CA . ASP A 1 308 ? 18.507 43.321 23.542 1.00 40.28 308 ASP A CA 1
ATOM 2445 C C . ASP A 1 308 ? 17.679 44.348 22.733 1.00 40.28 308 ASP A C 1
ATOM 2447 O O . ASP A 1 308 ? 18.020 44.729 21.614 1.00 40.28 308 ASP A O 1
ATOM 2451 N N . ASP A 1 309 ? 16.635 44.836 23.417 1.00 39.56 309 ASP A N 1
ATOM 2452 C CA . ASP A 1 309 ? 15.933 46.121 23.271 1.00 39.56 309 ASP A CA 1
ATOM 2453 C C . ASP A 1 309 ? 14.646 46.176 22.430 1.00 39.56 309 ASP A C 1
ATOM 2455 O O . ASP A 1 309 ? 14.633 46.519 21.249 1.00 39.56 309 ASP A O 1
ATOM 2459 N N . LEU A 1 310 ? 13.507 46.018 23.122 1.00 41.12 310 LEU A N 1
ATOM 2460 C CA . LEU A 1 310 ? 12.255 46.687 22.754 1.00 41.12 310 LEU A CA 1
ATOM 2461 C C . LEU A 1 310 ? 11.630 47.384 23.977 1.00 41.12 310 LEU A C 1
ATOM 2463 O O . LEU A 1 310 ? 11.428 46.742 25.011 1.00 41.12 310 LEU A O 1
ATOM 2467 N N . PRO A 1 311 ? 11.296 48.686 23.881 1.00 50.44 311 PRO A N 1
ATOM 2468 C CA . PRO A 1 311 ? 10.719 49.433 24.985 1.00 50.44 311 PRO A CA 1
ATOM 2469 C C . PRO A 1 311 ? 9.206 49.227 25.106 1.00 50.44 311 PRO A C 1
ATOM 2471 O O . PRO A 1 311 ? 8.475 49.069 24.127 1.00 50.44 311 PRO A O 1
ATOM 2474 N N . ALA A 1 312 ? 8.750 49.311 26.354 1.00 46.91 312 ALA A N 1
ATOM 2475 C CA . ALA A 1 312 ? 7.356 49.369 26.754 1.00 46.91 312 ALA A CA 1
ATOM 2476 C C . ALA A 1 312 ? 6.603 50.507 26.047 1.00 46.91 312 ALA A C 1
ATOM 2478 O O . ALA A 1 312 ? 7.046 51.658 26.054 1.00 46.91 312 ALA A O 1
ATOM 2479 N N . ARG A 1 313 ? 5.418 50.200 25.507 1.00 39.94 313 ARG A N 1
ATOM 2480 C CA . ARG A 1 313 ? 4.456 51.210 25.062 1.00 39.94 313 ARG A CA 1
ATOM 2481 C C . ARG A 1 313 ? 3.135 51.037 25.800 1.00 39.94 313 ARG A C 1
ATOM 2483 O O . ARG A 1 313 ? 2.511 49.980 25.759 1.00 39.94 313 ARG A O 1
ATOM 2490 N N . GLN A 1 314 ? 2.801 52.104 26.518 1.00 38.97 314 GLN A N 1
ATOM 2491 C CA . GLN A 1 314 ? 1.554 52.365 27.223 1.00 38.97 314 GLN A CA 1
ATOM 2492 C C . GLN A 1 314 ? 0.362 52.348 26.261 1.00 38.97 314 GLN A C 1
ATOM 2494 O O . GLN A 1 314 ? 0.516 52.604 25.066 1.00 38.97 314 GLN A O 1
ATOM 2499 N N . GLY A 1 315 ? -0.802 52.004 26.811 1.00 44.12 315 GLY A N 1
ATOM 2500 C CA . GLY A 1 315 ? -2.065 51.966 26.089 1.00 44.12 315 GLY A CA 1
ATOM 2501 C C . GLY A 1 315 ? -2.600 53.346 25.736 1.00 44.12 315 GLY A C 1
ATOM 2502 O O . GLY A 1 315 ? -2.146 54.333 26.295 1.00 44.12 315 GLY A O 1
ATOM 2503 N N . ASP A 1 316 ? -3.584 53.348 24.840 1.00 37.62 316 ASP A N 1
ATOM 2504 C CA . ASP A 1 316 ? -4.590 54.394 24.690 1.00 37.62 316 ASP A CA 1
ATOM 2505 C C . ASP A 1 316 ? -5.824 53.803 23.978 1.00 37.62 316 ASP A C 1
ATOM 2507 O O . ASP A 1 316 ? -5.718 53.102 22.971 1.00 37.62 316 ASP A O 1
ATOM 2511 N N . ASP A 1 317 ? -6.972 54.052 24.602 1.00 39.03 317 ASP A N 1
ATOM 2512 C CA . ASP A 1 317 ? -8.303 54.356 24.071 1.00 39.03 317 ASP A CA 1
ATOM 2513 C C . ASP A 1 317 ? -8.828 53.705 22.777 1.00 39.03 317 ASP A C 1
ATOM 2515 O O . ASP A 1 317 ? -8.401 53.966 21.653 1.00 39.03 317 ASP A O 1
ATOM 2519 N N . VAL A 1 318 ? -9.928 52.967 22.963 1.00 42.88 318 VAL A N 1
ATOM 2520 C CA . VAL A 1 318 ? -10.880 52.541 21.931 1.00 42.88 318 VAL A CA 1
ATOM 2521 C C . VAL A 1 318 ? -11.972 53.611 21.784 1.00 42.88 318 VAL A C 1
ATOM 2523 O O . VAL A 1 318 ? -12.774 53.766 22.709 1.00 42.88 318 VAL A O 1
ATOM 2526 N N . PRO A 1 319 ? -12.098 54.308 20.639 1.00 49.25 319 PRO A N 1
ATOM 2527 C CA . PRO A 1 319 ? -13.304 55.055 20.329 1.00 49.25 319 PRO A CA 1
ATOM 2528 C C . PRO A 1 319 ? -14.287 54.232 19.489 1.00 49.25 319 PRO A C 1
ATOM 2530 O O . PRO A 1 319 ? -13.933 53.403 18.650 1.00 49.25 319 PRO A O 1
ATOM 2533 N N . ALA A 1 320 ? -15.558 54.502 19.764 1.00 41.06 320 ALA A N 1
ATOM 2534 C CA . ALA A 1 320 ? -16.728 53.849 19.218 1.00 41.06 320 ALA A CA 1
ATOM 2535 C C . ALA A 1 320 ? -16.897 54.010 17.697 1.00 41.06 320 ALA A C 1
ATOM 2537 O O . ALA A 1 320 ? -16.588 55.031 17.086 1.00 41.06 320 ALA A O 1
ATOM 2538 N N . ASN A 1 321 ? -17.485 52.958 17.143 1.00 41.88 321 ASN A N 1
ATOM 2539 C CA . ASN A 1 321 ? -17.887 52.727 15.765 1.00 41.88 321 ASN A CA 1
ATOM 2540 C C . ASN A 1 321 ? -19.021 53.682 15.320 1.00 41.88 321 ASN A C 1
ATOM 2542 O O . ASN A 1 321 ? -20.050 53.722 16.002 1.00 41.88 321 ASN A O 1
ATOM 2546 N N . PRO A 1 322 ? -18.926 54.390 14.178 1.00 50.31 322 PRO A N 1
ATOM 2547 C CA . PRO A 1 322 ? -20.098 54.947 13.523 1.00 50.31 322 PRO A CA 1
ATOM 2548 C C . PRO A 1 322 ? -20.586 54.039 12.387 1.00 50.31 322 PRO A C 1
ATOM 2550 O O . PRO A 1 322 ? -19.831 53.586 11.528 1.00 50.31 322 PRO A O 1
ATOM 2553 N N . ALA A 1 323 ? -21.896 53.805 12.409 1.00 45.97 323 ALA A N 1
ATOM 2554 C CA . ALA A 1 323 ? -22.666 53.042 11.442 1.00 45.97 323 ALA A CA 1
ATOM 2555 C C . ALA A 1 323 ? -22.408 53.482 9.988 1.00 45.97 323 ALA A C 1
ATOM 2557 O O . ALA A 1 323 ? -22.625 54.639 9.628 1.00 45.97 323 ALA A O 1
ATOM 2558 N N . GLY A 1 324 ? -21.985 52.522 9.159 1.00 37.66 324 GLY A N 1
ATOM 2559 C CA . GLY A 1 324 ? -21.798 52.659 7.718 1.00 37.66 324 GLY A CA 1
ATOM 2560 C C . GLY A 1 324 ? -22.885 51.920 6.940 1.00 37.66 324 GLY A C 1
ATOM 2561 O O . GLY A 1 324 ? -23.045 50.709 7.049 1.00 37.66 324 GLY A O 1
ATOM 2562 N N . THR A 1 325 ? -23.628 52.705 6.177 1.00 39.03 325 THR A N 1
ATOM 2563 C CA . THR A 1 325 ? -24.740 52.426 5.265 1.00 39.03 325 THR A CA 1
ATOM 2564 C C . THR A 1 325 ? -24.517 51.227 4.331 1.00 39.03 325 THR A C 1
ATOM 2566 O O . THR A 1 325 ? -23.517 51.160 3.619 1.00 39.03 325 THR A O 1
ATOM 2569 N N . ALA A 1 326 ? -25.488 50.309 4.291 1.00 36.97 326 ALA A N 1
ATOM 2570 C CA . ALA A 1 326 ? -25.514 49.151 3.399 1.00 36.97 326 ALA A CA 1
ATOM 2571 C C . ALA A 1 326 ? -25.689 49.562 1.923 1.00 36.97 326 ALA A C 1
ATOM 2573 O O . ALA A 1 326 ? -26.634 50.269 1.569 1.00 36.97 326 ALA A O 1
ATOM 2574 N N . ALA A 1 327 ? -24.778 49.090 1.070 1.00 44.84 327 ALA A N 1
ATOM 2575 C CA . ALA A 1 327 ? -24.904 49.103 -0.385 1.00 44.84 327 ALA A CA 1
ATOM 2576 C C . ALA A 1 327 ? -25.772 47.913 -0.854 1.00 44.84 327 ALA A C 1
ATOM 2578 O O . ALA A 1 327 ? -25.797 46.885 -0.174 1.00 44.84 327 ALA A O 1
ATOM 2579 N N . PRO A 1 328 ? -26.490 48.025 -1.987 1.00 47.38 328 PRO A N 1
ATOM 2580 C CA . PRO A 1 328 ? -27.447 47.011 -2.410 1.00 47.38 328 PRO A CA 1
ATOM 2581 C C . PRO A 1 328 ? -26.755 45.716 -2.847 1.00 47.38 328 PRO A C 1
ATOM 2583 O O . PRO A 1 328 ? -25.884 45.700 -3.718 1.00 47.38 328 PRO A O 1
ATOM 2586 N N . GLU A 1 329 ? -27.211 44.638 -2.220 1.00 40.44 329 GLU A N 1
ATOM 2587 C CA . GLU A 1 329 ? -26.941 43.232 -2.487 1.00 40.44 329 GLU A CA 1
ATOM 2588 C C . GLU A 1 329 ? -27.202 42.909 -3.968 1.00 40.44 329 GLU A C 1
ATOM 2590 O O . GLU A 1 329 ? -28.341 42.872 -4.437 1.00 40.44 329 GLU A O 1
ATOM 2595 N N . GLN A 1 330 ? -26.125 42.729 -4.737 1.00 40.59 330 GLN A N 1
ATOM 2596 C CA . GLN A 1 330 ? -26.217 42.204 -6.094 1.00 40.59 330 GLN A CA 1
ATOM 2597 C C . GLN A 1 330 ? -26.569 40.719 -6.008 1.00 40.59 330 GLN A C 1
ATOM 2599 O O . GLN A 1 330 ? -25.836 39.932 -5.411 1.00 40.59 330 GLN A O 1
ATOM 2604 N N . ALA A 1 331 ? -27.705 40.357 -6.605 1.00 38.84 331 ALA A N 1
ATOM 2605 C CA . ALA A 1 331 ? -28.180 38.985 -6.688 1.00 38.84 331 ALA A CA 1
ATOM 2606 C C . ALA A 1 331 ? -27.081 38.057 -7.249 1.00 38.84 331 ALA A C 1
ATOM 2608 O O . ALA A 1 331 ? -26.429 38.420 -8.235 1.00 38.84 331 ALA A O 1
ATOM 2609 N N . PRO A 1 332 ? -26.874 36.863 -6.663 1.00 38.84 332 PRO A N 1
ATOM 2610 C CA . PRO A 1 332 ? -25.883 35.921 -7.155 1.00 38.84 332 PRO A CA 1
ATOM 2611 C C . PRO A 1 332 ? -26.240 35.522 -8.587 1.00 38.84 332 PRO A C 1
ATOM 2613 O O . PRO A 1 332 ? -27.303 34.957 -8.848 1.00 38.84 332 PRO A O 1
ATOM 2616 N N . GLN A 1 333 ? -25.341 35.830 -9.522 1.00 37.62 333 GLN A N 1
ATOM 2617 C CA . GLN A 1 333 ? -25.396 35.284 -10.870 1.00 37.62 333 GLN A CA 1
ATOM 2618 C C . GLN A 1 333 ? -25.337 33.762 -10.737 1.00 37.62 333 GLN A C 1
ATOM 2620 O O . GLN A 1 333 ? -24.335 33.204 -10.290 1.00 37.62 333 GLN A O 1
ATOM 2625 N N . SER A 1 334 ? -26.443 33.095 -11.065 1.00 31.34 334 SER A N 1
ATOM 2626 C CA . SER A 1 334 ? -26.519 31.642 -11.096 1.00 31.34 334 SER A CA 1
ATOM 2627 C C . SER A 1 334 ? -25.456 31.129 -12.065 1.00 31.34 334 SER A C 1
ATOM 2629 O O . SER A 1 334 ? -25.586 31.317 -13.276 1.00 31.34 334 SER A O 1
ATOM 2631 N N . PHE A 1 335 ? -24.403 30.498 -11.547 1.00 36.88 335 PHE A N 1
ATOM 2632 C CA . PHE A 1 335 ? -23.501 29.706 -12.372 1.00 36.88 335 PHE A CA 1
ATOM 2633 C C . PHE A 1 335 ? -24.344 28.612 -13.027 1.00 36.88 335 PHE A C 1
ATOM 2635 O O . PHE A 1 335 ? -24.888 27.739 -12.349 1.00 36.88 335 PHE A O 1
ATOM 2642 N N . ALA A 1 336 ? -24.524 28.736 -14.342 1.00 37.72 336 ALA A N 1
ATOM 2643 C CA . ALA A 1 336 ? -25.214 27.758 -15.162 1.00 37.72 336 ALA A CA 1
ATOM 2644 C C . ALA A 1 336 ? -24.610 26.372 -14.896 1.00 37.72 336 ALA A C 1
ATOM 2646 O O . ALA A 1 336 ? -23.389 26.218 -14.854 1.00 37.72 336 ALA A O 1
ATOM 2647 N N . GLY A 1 337 ? -25.493 25.407 -14.639 1.00 38.69 337 GLY A N 1
ATOM 2648 C CA . GLY A 1 337 ? -25.147 24.085 -14.140 1.00 38.69 337 GLY A CA 1
ATOM 2649 C C . GLY A 1 337 ? -24.105 23.357 -14.984 1.00 38.69 337 GLY A C 1
ATOM 2650 O O . GLY A 1 337 ? -23.996 23.554 -16.194 1.00 38.69 337 GLY A O 1
ATOM 2651 N N . ILE A 1 338 ? -23.367 22.479 -14.306 1.00 45.16 338 ILE A N 1
ATOM 2652 C CA . ILE A 1 338 ? -22.554 21.429 -14.919 1.00 45.16 338 ILE A CA 1
ATOM 2653 C C . ILE A 1 338 ? -23.409 20.771 -16.023 1.00 45.16 338 ILE A C 1
ATOM 2655 O O . ILE A 1 338 ? -24.544 20.380 -15.725 1.00 45.16 338 ILE A O 1
ATOM 2659 N N . PRO A 1 339 ? -22.933 20.703 -17.283 1.00 47.62 339 PRO A N 1
ATOM 2660 C CA . PRO A 1 339 ? -23.687 20.115 -18.386 1.00 47.62 339 PRO A CA 1
ATOM 2661 C C . PRO A 1 339 ? -24.183 18.717 -18.005 1.00 47.62 339 PRO A C 1
ATOM 2663 O O . PRO A 1 339 ? -23.472 17.971 -17.333 1.00 47.62 339 PRO A O 1
ATOM 2666 N N . GLY A 1 340 ? -25.420 18.389 -18.392 1.00 45.47 340 GLY A N 1
ATOM 2667 C CA . GLY A 1 340 ? -26.061 17.114 -18.061 1.00 45.47 340 GLY A CA 1
ATOM 2668 C C . GLY A 1 340 ? -25.186 15.901 -18.393 1.00 45.47 340 GLY A C 1
ATOM 2669 O O . GLY A 1 340 ? -24.347 15.975 -19.288 1.00 45.47 340 GLY A O 1
ATOM 2670 N N . LEU A 1 341 ? -25.390 14.803 -17.649 1.00 46.03 341 LEU A N 1
ATOM 2671 C CA . LEU A 1 341 ? -24.640 13.547 -17.768 1.00 46.03 341 LEU A CA 1
ATOM 2672 C C . LEU A 1 341 ? -24.311 13.220 -19.231 1.00 46.03 341 LEU A C 1
ATOM 2674 O O . LEU A 1 341 ? -25.209 12.954 -20.031 1.00 46.03 341 LEU A O 1
ATOM 2678 N N . LEU A 1 342 ? -23.014 13.242 -19.545 1.00 55.75 342 LEU A N 1
ATOM 2679 C CA . LEU A 1 342 ? -22.478 12.910 -20.859 1.00 55.75 342 LEU A CA 1
ATOM 2680 C C . LEU A 1 342 ? -23.000 11.535 -21.289 1.00 55.75 342 LEU A C 1
ATOM 2682 O O . LEU A 1 342 ? -22.900 10.551 -20.549 1.00 55.75 342 LEU A O 1
ATOM 2686 N N . ARG A 1 343 ? -23.586 11.468 -22.485 1.00 57.28 343 ARG A N 1
ATOM 2687 C CA . ARG A 1 343 ? -24.109 10.223 -23.042 1.00 57.28 343 ARG A CA 1
ATOM 2688 C C . ARG A 1 343 ? -22.928 9.358 -23.470 1.00 57.28 343 ARG A C 1
ATOM 2690 O O . ARG A 1 343 ? -22.129 9.759 -24.309 1.00 57.28 343 ARG A O 1
ATOM 2697 N N . TRP A 1 344 ? -22.826 8.161 -22.901 1.00 53.03 344 TRP A N 1
ATOM 2698 C CA . TRP A 1 344 ? -21.843 7.170 -23.332 1.00 53.03 344 TRP A CA 1
ATOM 2699 C C . TRP A 1 344 ? -22.050 6.825 -24.813 1.00 53.03 344 TRP A C 1
ATOM 2701 O O . TRP A 1 344 ? -23.175 6.523 -25.224 1.00 53.03 344 TRP A O 1
ATOM 2711 N N . MET A 1 345 ? -20.975 6.850 -25.605 1.00 60.06 345 MET A N 1
ATOM 2712 C CA . MET A 1 345 ? -21.000 6.474 -27.019 1.00 60.06 345 MET A CA 1
ATOM 2713 C C . MET A 1 345 ? -19.880 5.493 -27.353 1.00 60.06 345 MET A C 1
ATOM 2715 O O . MET A 1 345 ? -18.770 5.579 -26.826 1.00 60.06 345 MET A O 1
ATOM 2719 N N . LYS A 1 346 ? -20.208 4.518 -28.210 1.00 56.59 346 LYS A N 1
ATOM 2720 C CA . LYS A 1 346 ? -19.252 3.521 -28.700 1.00 56.59 346 LYS A CA 1
ATOM 2721 C C . LYS A 1 346 ? -18.143 4.210 -29.504 1.00 56.59 346 LYS A C 1
ATOM 2723 O O . LYS A 1 346 ? -18.429 5.184 -30.196 1.00 56.59 346 LYS A O 1
ATOM 2728 N N . PRO A 1 347 ? -16.906 3.697 -29.451 1.00 56.66 347 PRO A N 1
ATOM 2729 C CA . PRO A 1 347 ? -15.798 4.285 -30.181 1.00 56.66 347 PRO A CA 1
ATOM 2730 C C . PRO A 1 347 ? -16.064 4.269 -31.694 1.00 56.66 347 PRO A C 1
ATOM 2732 O O . PRO A 1 347 ? -16.674 3.317 -32.203 1.00 56.66 347 PRO A O 1
ATOM 2735 N N . PRO A 1 348 ? -15.590 5.287 -32.428 1.00 57.28 348 PRO A N 1
ATOM 2736 C CA . PRO A 1 348 ? -15.544 5.259 -33.878 1.00 57.28 348 PRO A CA 1
ATOM 2737 C C . PRO A 1 348 ? -14.719 4.040 -34.298 1.00 57.28 348 PRO A C 1
ATOM 2739 O O . PRO A 1 348 ? -13.567 3.873 -33.909 1.00 57.28 348 PRO A O 1
ATOM 2742 N N . THR A 1 349 ? -15.331 3.129 -35.050 1.00 57.56 349 THR A N 1
ATOM 2743 C CA . THR A 1 349 ? -14.706 1.867 -35.498 1.00 57.56 349 THR A CA 1
ATOM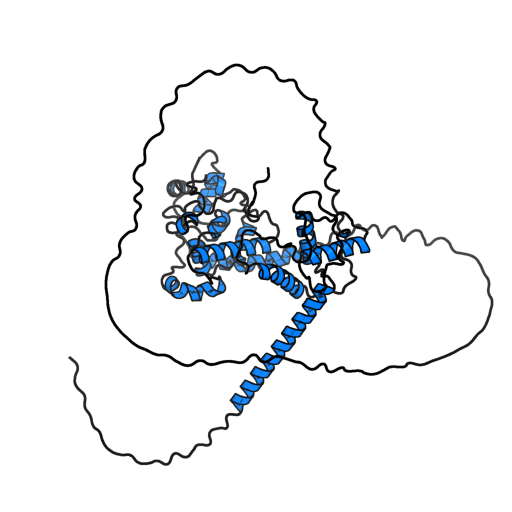 2744 C C . THR A 1 349 ? -13.830 2.069 -36.737 1.00 57.56 349 THR A C 1
ATOM 2746 O O . THR A 1 349 ? -13.482 1.121 -37.435 1.00 57.56 349 THR A O 1
ATOM 2749 N N . THR A 1 350 ? -13.514 3.323 -37.048 1.00 54.09 350 THR A N 1
ATOM 2750 C CA . THR A 1 350 ? -12.852 3.775 -38.272 1.00 54.09 350 THR A CA 1
ATOM 2751 C C . THR A 1 350 ? -11.409 3.302 -38.382 1.00 54.09 350 THR A C 1
ATOM 2753 O O . THR A 1 350 ? -10.865 3.279 -39.484 1.00 54.09 350 THR A O 1
ATOM 2756 N N . THR A 1 351 ? -10.799 2.870 -37.280 1.00 59.44 351 THR A N 1
ATOM 2757 C CA . THR A 1 351 ? -9.423 2.382 -37.249 1.00 59.44 351 THR A CA 1
ATOM 2758 C C . THR A 1 351 ? -9.409 0.949 -36.675 1.00 59.44 351 THR A C 1
ATOM 2760 O O . THR A 1 351 ? -10.098 0.654 -35.704 1.00 59.44 351 THR A O 1
ATOM 2763 N N . GLY A 1 352 ? -8.701 0.001 -37.313 1.00 63.38 352 GLY A N 1
ATOM 2764 C CA . GLY A 1 352 ? -8.725 -1.437 -36.951 1.00 63.38 352 GLY A CA 1
ATOM 2765 C C . GLY A 1 352 ? -8.223 -1.747 -35.524 1.00 63.38 352 GLY A C 1
ATOM 2766 O O . GLY A 1 352 ? -7.742 -0.854 -34.845 1.00 63.38 352 GLY A O 1
ATOM 2767 N N . PRO A 1 353 ? -8.257 -2.982 -35.012 1.00 65.88 353 PRO A N 1
ATOM 2768 C CA . PRO A 1 353 ? -7.784 -3.250 -33.648 1.00 65.88 353 PRO A CA 1
ATOM 2769 C C . PRO A 1 353 ? -6.268 -3.005 -33.500 1.00 65.88 353 PRO A C 1
ATOM 2771 O O . PRO A 1 353 ? -5.489 -3.433 -34.349 1.00 65.88 353 PRO A O 1
ATOM 2774 N N . VAL A 1 354 ? -5.857 -2.314 -32.432 1.00 77.25 354 VAL A N 1
ATOM 2775 C CA . VAL A 1 354 ? -4.456 -2.208 -31.974 1.00 77.25 354 VAL A CA 1
ATOM 2776 C C . VAL A 1 354 ? -4.218 -3.287 -30.924 1.00 77.25 354 VAL A C 1
ATOM 2778 O O . VAL A 1 354 ? -5.138 -3.651 -30.189 1.00 77.25 354 VAL A O 1
ATOM 2781 N N . SER A 1 355 ? -2.995 -3.812 -30.838 1.00 81.44 355 SER A N 1
ATOM 2782 C CA . SER A 1 355 ? -2.616 -4.717 -29.752 1.00 81.44 355 SER A CA 1
ATOM 2783 C C . SER A 1 355 ? -2.792 -4.011 -28.404 1.00 81.44 355 SER A C 1
ATOM 2785 O O . SER A 1 355 ? -2.111 -3.026 -28.124 1.00 81.44 355 SER A O 1
ATOM 2787 N N . VAL A 1 356 ? -3.701 -4.521 -27.567 1.00 76.38 356 VAL A N 1
ATOM 2788 C CA . VAL A 1 356 ? -3.976 -3.980 -26.226 1.00 76.38 356 VAL A CA 1
ATOM 2789 C C . VAL A 1 356 ? -2.684 -3.848 -25.401 1.00 76.38 356 VAL A C 1
ATOM 2791 O O . VAL A 1 356 ? -2.443 -2.758 -24.888 1.00 76.38 356 VAL A O 1
ATOM 2794 N N . PRO A 1 357 ? -1.799 -4.868 -25.324 1.00 80.56 357 PRO A N 1
ATOM 2795 C CA . PRO A 1 357 ? -0.506 -4.735 -24.649 1.00 80.56 357 PRO A CA 1
ATOM 2796 C C . PRO A 1 357 ? 0.380 -3.600 -25.172 1.00 80.56 357 PRO A C 1
ATOM 2798 O O . PRO A 1 357 ? 0.963 -2.879 -24.372 1.00 80.56 357 PRO A O 1
ATOM 2801 N N . ALA A 1 358 ? 0.459 -3.418 -26.493 1.00 81.56 358 ALA A N 1
ATOM 2802 C CA . ALA A 1 358 ? 1.316 -2.392 -27.087 1.00 81.56 358 ALA A CA 1
ATOM 2803 C C . ALA A 1 358 ? 0.786 -0.981 -26.791 1.00 81.56 358 ALA A C 1
ATOM 2805 O O . ALA A 1 358 ? 1.545 -0.068 -26.480 1.00 81.56 358 ALA A O 1
ATOM 2806 N N . LEU A 1 359 ? -0.540 -0.825 -26.795 1.00 82.00 359 LEU A N 1
ATOM 2807 C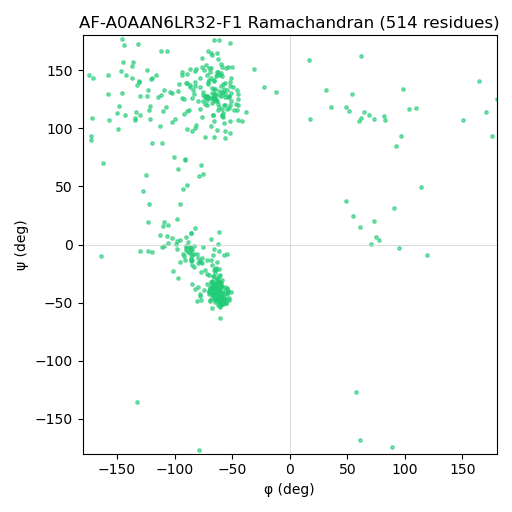 CA . LEU A 1 359 ? -1.184 0.415 -26.387 1.00 82.00 359 LEU A CA 1
ATOM 2808 C C . LEU A 1 359 ? -0.946 0.719 -24.898 1.00 82.00 359 LEU A C 1
ATOM 2810 O O . LEU A 1 359 ? -0.639 1.854 -24.544 1.00 82.00 359 LEU A O 1
ATOM 2814 N N . TYR A 1 360 ? -1.046 -0.291 -24.027 1.00 80.50 360 TYR A N 1
ATOM 2815 C CA . TYR A 1 360 ? -0.707 -0.144 -22.607 1.00 80.50 360 TYR A CA 1
ATOM 2816 C C . TYR A 1 360 ? 0.753 0.269 -22.406 1.00 80.50 360 TYR A C 1
ATOM 2818 O O . TYR A 1 360 ? 1.017 1.164 -21.609 1.00 80.50 360 TYR A O 1
ATOM 2826 N N . GLN A 1 361 ? 1.682 -0.336 -23.146 1.00 82.31 361 GLN A N 1
ATOM 2827 C CA . GLN A 1 361 ? 3.101 0.007 -23.083 1.00 82.31 361 GLN A CA 1
ATOM 2828 C C . GLN A 1 361 ? 3.352 1.458 -23.510 1.00 82.31 361 GLN A C 1
ATOM 2830 O O . GLN A 1 361 ? 4.094 2.157 -22.827 1.00 82.31 361 GLN A O 1
ATOM 2835 N N . ALA A 1 362 ? 2.688 1.942 -24.564 1.00 81.12 362 ALA A N 1
ATOM 2836 C CA . ALA A 1 362 ? 2.791 3.338 -24.988 1.00 81.12 362 ALA A CA 1
ATOM 2837 C C . ALA A 1 362 ? 2.272 4.315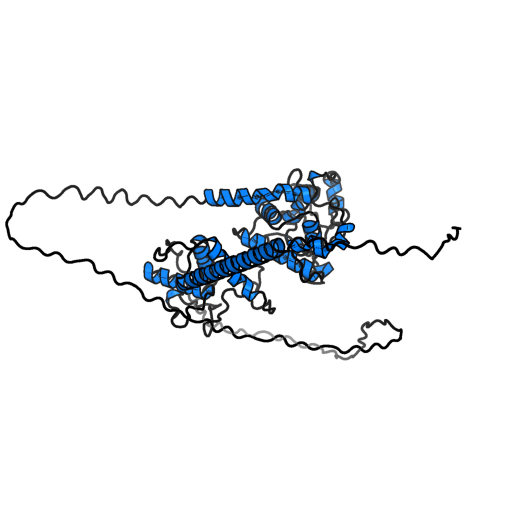 -23.912 1.00 81.12 362 ALA A C 1
ATOM 2839 O O . ALA A 1 362 ? 2.928 5.312 -23.612 1.00 81.12 362 ALA A O 1
ATOM 2840 N N . TYR A 1 363 ? 1.146 3.997 -23.258 1.00 80.56 363 TYR A N 1
ATOM 2841 C CA . TYR A 1 363 ? 0.646 4.785 -22.123 1.00 80.56 363 TYR A CA 1
ATOM 2842 C C . TYR A 1 363 ? 1.593 4.766 -20.917 1.00 80.56 363 TYR A C 1
ATOM 2844 O O . TYR A 1 363 ? 1.742 5.770 -20.219 1.00 80.56 363 TYR A O 1
ATOM 2852 N N . GLU A 1 364 ? 2.222 3.624 -20.632 1.00 75.81 364 GLU A N 1
ATOM 2853 C CA . GLU A 1 364 ? 3.204 3.522 -19.552 1.00 75.81 364 GLU A CA 1
ATOM 2854 C C . GLU A 1 364 ? 4.477 4.307 -19.868 1.00 75.81 364 GLU A C 1
ATOM 2856 O O . GLU A 1 364 ? 4.979 5.000 -18.984 1.00 75.81 364 GLU A O 1
ATOM 2861 N N . GLN A 1 365 ? 4.962 4.252 -21.111 1.00 76.75 365 GLN A N 1
ATOM 2862 C CA . GLN A 1 365 ? 6.124 5.011 -21.571 1.00 76.75 365 GLN A CA 1
ATOM 2863 C C . GLN A 1 365 ? 5.906 6.512 -21.398 1.00 76.75 365 GLN A C 1
ATOM 2865 O O . GLN A 1 365 ? 6.728 7.153 -20.743 1.00 76.75 365 GLN A O 1
ATOM 2870 N N . GLU A 1 366 ? 4.762 7.032 -21.857 1.00 71.12 366 GLU A N 1
ATOM 2871 C CA . GLU A 1 366 ? 4.349 8.425 -21.646 1.00 71.12 366 GLU A CA 1
ATOM 2872 C C . GLU A 1 366 ? 4.393 8.794 -20.157 1.00 71.12 366 GLU A C 1
ATOM 2874 O O . GLU A 1 366 ? 4.977 9.800 -19.759 1.00 71.12 366 GLU A O 1
ATOM 2879 N N . ARG A 1 367 ? 3.857 7.917 -19.301 1.00 64.50 367 ARG A N 1
ATOM 2880 C CA . ARG A 1 367 ? 3.847 8.141 -17.855 1.00 64.50 367 ARG A CA 1
ATOM 2881 C C . ARG A 1 367 ? 5.245 8.106 -17.237 1.00 64.50 367 ARG A C 1
ATOM 2883 O O . ARG A 1 367 ? 5.457 8.760 -16.223 1.00 64.50 367 ARG A O 1
ATOM 2890 N N . THR A 1 368 ? 6.168 7.306 -17.776 1.00 61.12 368 THR A N 1
ATOM 2891 C CA . THR A 1 368 ? 7.530 7.128 -17.239 1.00 61.12 368 THR A CA 1
ATOM 2892 C C . THR A 1 368 ? 8.530 8.176 -17.704 1.00 61.12 368 THR A C 1
ATOM 2894 O O . THR A 1 368 ? 9.404 8.539 -16.921 1.00 61.12 368 THR A O 1
ATOM 2897 N N . GLN A 1 369 ? 8.397 8.674 -18.934 1.00 60.41 369 GLN A N 1
ATOM 2898 C CA . GLN A 1 369 ? 9.360 9.582 -19.561 1.00 60.41 369 GLN A CA 1
ATOM 2899 C C . GLN A 1 369 ? 9.464 10.938 -18.836 1.00 60.41 369 GLN A C 1
ATOM 2901 O O . GLN A 1 369 ? 10.508 11.582 -18.890 1.00 60.41 369 GLN A O 1
ATOM 2906 N N . ASP A 1 370 ? 8.437 11.315 -18.070 1.00 50.31 370 ASP A N 1
ATOM 2907 C CA . ASP A 1 370 ? 8.400 12.557 -17.290 1.00 50.31 370 ASP A CA 1
ATOM 2908 C C . ASP A 1 370 ? 8.884 12.414 -15.832 1.00 50.31 370 ASP A C 1
ATOM 2910 O O . ASP A 1 370 ? 9.068 13.422 -15.150 1.00 50.31 370 ASP A O 1
ATOM 2914 N N . TYR A 1 371 ? 9.132 11.192 -15.333 1.00 47.56 371 TYR A N 1
ATOM 2915 C CA . TYR A 1 371 ? 9.621 10.978 -13.957 1.00 47.56 371 TYR A CA 1
ATOM 2916 C C . TYR A 1 371 ? 11.123 11.248 -13.771 1.00 47.56 371 TYR A C 1
ATOM 2918 O O . TYR A 1 371 ? 11.558 11.381 -12.628 1.00 47.56 371 TYR A O 1
ATOM 2926 N N . ASP A 1 372 ? 11.904 11.337 -14.852 1.00 50.59 372 ASP A N 1
ATOM 2927 C CA . ASP A 1 372 ? 13.347 11.621 -14.786 1.00 50.59 372 ASP A CA 1
ATOM 2928 C C . ASP A 1 372 ? 13.668 13.132 -14.728 1.00 50.59 372 ASP A C 1
ATOM 2930 O O . ASP A 1 372 ? 14.824 13.513 -14.538 1.00 50.59 372 ASP A O 1
ATOM 2934 N N . ASN A 1 373 ? 12.656 14.006 -14.822 1.00 51.06 373 ASN A N 1
ATOM 2935 C CA . ASN A 1 373 ? 12.801 15.436 -14.543 1.00 51.06 373 ASN A CA 1
ATOM 2936 C C . ASN A 1 373 ? 12.528 15.696 -13.047 1.00 51.06 373 ASN A C 1
ATOM 2938 O O . ASN A 1 373 ? 11.382 15.768 -12.615 1.00 51.06 373 ASN A O 1
ATOM 2942 N N . ASP A 1 374 ? 13.599 15.831 -12.260 1.00 46.88 374 ASP A N 1
ATOM 2943 C CA . ASP A 1 374 ? 13.669 15.902 -10.781 1.00 46.88 374 ASP A CA 1
ATOM 2944 C C . ASP A 1 374 ? 12.931 17.097 -10.108 1.00 46.88 374 ASP A C 1
ATOM 2946 O O . ASP A 1 374 ? 13.054 17.321 -8.906 1.00 46.88 374 ASP A O 1
ATOM 2950 N N . ASP A 1 375 ? 12.109 17.857 -10.840 1.00 48.00 375 ASP A N 1
ATOM 2951 C CA . ASP A 1 375 ? 11.260 18.926 -10.288 1.00 48.00 375 ASP A CA 1
ATOM 2952 C C . ASP A 1 375 ? 9.875 18.371 -9.903 1.00 48.00 375 ASP A C 1
ATOM 2954 O O . ASP A 1 375 ? 8.848 18.603 -10.547 1.00 48.00 375 ASP A O 1
ATOM 2958 N N . SER A 1 376 ? 9.856 17.610 -8.806 1.00 49.41 376 SER A N 1
ATOM 2959 C CA . SER A 1 376 ? 8.698 16.852 -8.296 1.00 49.41 376 SER A CA 1
ATOM 2960 C C . SER A 1 376 ? 7.449 17.662 -7.886 1.00 49.41 376 SER A C 1
ATOM 2962 O O . SER A 1 376 ? 6.438 17.063 -7.516 1.00 49.41 376 SER A O 1
ATOM 2964 N N . ASP A 1 377 ? 7.468 18.992 -8.016 1.00 48.06 377 ASP A N 1
ATOM 2965 C CA . ASP A 1 377 ? 6.339 19.875 -7.687 1.00 48.06 377 ASP A CA 1
ATOM 2966 C C . ASP A 1 377 ? 5.487 20.294 -8.903 1.00 48.06 377 ASP A C 1
ATOM 2968 O O . ASP A 1 377 ? 4.451 20.936 -8.729 1.00 48.06 377 ASP A O 1
ATOM 2972 N N . ASN A 1 378 ? 5.859 19.904 -10.132 1.00 48.25 378 ASN A N 1
ATOM 2973 C CA . ASN A 1 378 ? 5.158 20.317 -11.361 1.00 48.25 378 ASN A CA 1
ATOM 2974 C C . ASN A 1 378 ? 4.626 19.139 -12.203 1.00 48.25 378 ASN A C 1
ATOM 2976 O O . ASN A 1 378 ? 4.583 19.186 -13.431 1.00 48.25 378 ASN A O 1
ATOM 2980 N N . TYR A 1 379 ? 4.195 18.068 -11.530 1.00 48.16 379 TYR A N 1
ATOM 2981 C CA . TYR A 1 379 ? 3.554 16.906 -12.148 1.00 48.16 379 TYR A CA 1
ATOM 2982 C C . TYR A 1 379 ? 2.200 17.285 -12.769 1.00 48.16 379 TYR A C 1
ATOM 2984 O O . TYR A 1 379 ? 1.207 17.461 -12.057 1.00 48.16 379 TYR A O 1
ATOM 2992 N N . GLN A 1 380 ? 2.130 17.356 -14.098 1.00 55.59 380 GLN A N 1
ATOM 2993 C CA . GLN A 1 380 ? 0.868 17.272 -14.828 1.00 55.59 380 GLN A CA 1
ATOM 2994 C C . GLN A 1 380 ? 1.037 16.300 -16.001 1.00 55.59 380 GLN A C 1
ATOM 2996 O O . GLN A 1 380 ? 1.746 16.640 -16.939 1.00 55.59 380 GLN A O 1
ATOM 3001 N N . PRO A 1 381 ? 0.342 15.144 -16.013 1.00 50.56 381 PRO A N 1
ATOM 3002 C CA . PRO A 1 381 ? 0.299 14.221 -17.163 1.00 50.56 381 PRO A CA 1
ATOM 3003 C C . PRO A 1 381 ? -0.200 14.875 -18.465 1.00 50.56 381 PRO A C 1
ATOM 3005 O O . PRO A 1 381 ? -0.187 14.280 -19.532 1.00 50.56 381 PRO A O 1
ATOM 3008 N N . TRP A 1 382 ? -0.691 16.110 -18.359 1.00 54.44 382 TRP A N 1
ATOM 3009 C CA . TRP A 1 382 ? -1.214 16.940 -19.434 1.00 54.44 382 TRP A CA 1
ATOM 3010 C C . TRP A 1 382 ? -0.275 18.115 -19.761 1.00 54.44 382 TRP A C 1
ATOM 3012 O O . TRP A 1 382 ? -0.731 19.127 -20.299 1.00 54.44 382 TRP A O 1
ATOM 3022 N N . ALA A 1 383 ? 1.004 18.030 -19.366 1.00 52.75 383 ALA A N 1
ATOM 3023 C CA . ALA A 1 383 ? 1.965 19.118 -19.495 1.00 52.75 383 ALA A CA 1
ATOM 3024 C C . ALA A 1 383 ? 2.071 19.587 -20.964 1.00 52.75 383 ALA A C 1
ATOM 3026 O O . ALA A 1 383 ? 2.220 18.782 -21.883 1.00 52.75 383 ALA A O 1
ATOM 3027 N N . PRO A 1 384 ? 1.965 20.899 -21.223 1.00 46.72 384 PRO A N 1
ATOM 3028 C CA . PRO A 1 384 ? 1.532 21.418 -22.516 1.00 46.72 384 PRO A CA 1
ATOM 3029 C C . PRO A 1 384 ? 2.650 21.654 -23.523 1.00 46.72 384 PRO A C 1
ATOM 3031 O O . PRO A 1 384 ? 2.732 22.727 -24.131 1.00 46.72 384 PRO A O 1
ATOM 3034 N N . TYR A 1 385 ? 3.502 20.666 -23.750 1.00 50.69 385 TYR A N 1
ATOM 3035 C CA . TYR A 1 385 ? 4.566 20.783 -24.745 1.00 50.69 385 TYR A CA 1
ATOM 3036 C C . TYR A 1 385 ? 4.046 20.576 -26.179 1.00 50.69 385 TYR A C 1
ATOM 3038 O O . TYR A 1 385 ? 4.507 19.710 -26.905 1.00 50.69 385 TYR A O 1
ATOM 3046 N N . ALA A 1 386 ? 3.093 21.421 -26.589 1.00 47.12 386 ALA A N 1
ATOM 3047 C CA . ALA A 1 386 ? 2.709 21.670 -27.987 1.00 47.12 386 ALA A CA 1
ATOM 3048 C C . ALA A 1 386 ? 1.871 22.954 -28.184 1.00 47.12 386 ALA A C 1
ATOM 3050 O O . ALA A 1 386 ? 1.665 23.385 -29.319 1.00 47.12 386 ALA A O 1
ATOM 3051 N N . PHE A 1 387 ? 1.402 23.608 -27.108 1.00 56.28 387 PHE A N 1
ATOM 3052 C CA . PHE A 1 387 ? 0.535 24.789 -27.197 1.00 56.28 387 PHE A CA 1
ATOM 3053 C C . PHE A 1 387 ? 1.023 25.941 -26.314 1.00 56.28 387 PHE A C 1
ATOM 3055 O O . PHE A 1 387 ? 1.354 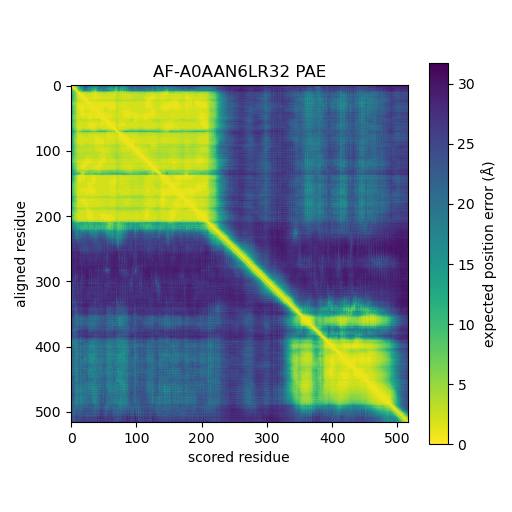25.710 -25.150 1.00 56.28 387 PHE A O 1
ATOM 3062 N N . PRO A 1 388 ? 0.961 27.203 -26.781 1.00 53.00 388 PRO A N 1
ATOM 3063 C CA . PRO A 1 388 ? 1.095 28.355 -25.898 1.00 53.00 388 PRO A CA 1
ATOM 3064 C C . PRO A 1 388 ? -0.101 28.396 -24.928 1.00 53.00 388 PRO A C 1
ATOM 3066 O O . PRO A 1 388 ? -1.165 28.922 -25.250 1.00 53.00 388 PRO A O 1
ATOM 3069 N N . GLY A 1 389 ? 0.066 27.793 -23.746 1.00 62.00 389 GLY A N 1
ATOM 3070 C CA . GLY A 1 389 ? -0.854 27.905 -22.606 1.00 62.00 389 GLY A CA 1
ATOM 3071 C C . GLY A 1 389 ? -1.515 26.616 -22.104 1.00 62.00 389 GLY A C 1
ATOM 3072 O O . GLY A 1 389 ? -2.124 26.665 -21.042 1.00 62.00 389 GLY A O 1
ATOM 3073 N N . GLY A 1 390 ? -1.391 25.485 -22.806 1.00 70.62 390 GLY A N 1
ATOM 3074 C CA . GLY A 1 390 ? -1.829 24.180 -22.291 1.00 70.62 390 GLY A CA 1
ATOM 3075 C C . GLY A 1 390 ? -3.308 23.982 -21.957 1.00 70.62 390 GLY A C 1
ATOM 3076 O O . GLY A 1 390 ? -4.142 24.807 -22.352 1.00 70.62 390 GLY A O 1
ATOM 3077 N N . PRO A 1 391 ? -3.649 22.876 -21.259 1.00 78.25 391 PRO A N 1
ATOM 3078 C CA . PRO A 1 391 ? -4.958 22.730 -20.641 1.00 78.25 391 PRO A CA 1
ATOM 3079 C C . PRO A 1 391 ? -5.175 23.853 -19.631 1.00 78.25 391 PRO A C 1
ATOM 3081 O O . PRO A 1 391 ? -4.302 24.181 -18.824 1.00 78.25 391 PRO A O 1
ATOM 3084 N N . ARG A 1 392 ? -6.370 24.442 -19.637 1.00 82.56 392 ARG A N 1
ATOM 3085 C CA . ARG A 1 392 ? -6.746 25.407 -18.604 1.00 82.56 392 ARG A CA 1
ATOM 3086 C C . ARG A 1 392 ? -6.979 24.676 -17.288 1.00 82.56 392 ARG A C 1
ATOM 3088 O O . ARG A 1 392 ? -7.826 23.798 -17.214 1.00 82.56 392 ARG A O 1
ATOM 3095 N N . LEU A 1 393 ? -6.294 25.109 -16.232 1.00 78.81 393 LEU A N 1
ATOM 3096 C CA . LEU A 1 393 ? -6.492 24.586 -14.872 1.00 78.81 393 LEU A CA 1
ATOM 3097 C C . LEU A 1 393 ? -7.662 25.242 -14.133 1.00 78.81 393 LEU A C 1
ATOM 3099 O O . LEU A 1 393 ? -8.017 24.831 -13.032 1.00 78.81 393 LEU A O 1
ATOM 3103 N N . GLN A 1 394 ? -8.241 26.292 -14.713 1.00 82.62 394 GLN A N 1
ATOM 3104 C CA . GLN A 1 394 ? -9.309 27.074 -14.107 1.00 82.62 394 GLN A CA 1
ATOM 3105 C C . GLN A 1 394 ? -10.395 27.383 -15.135 1.00 82.62 394 GLN A C 1
ATOM 3107 O O . GLN A 1 394 ? -10.146 27.467 -16.340 1.00 82.62 394 GLN A O 1
ATOM 3112 N N . VAL A 1 395 ? -11.612 27.577 -14.633 1.00 85.38 395 VAL A N 1
ATOM 3113 C CA . VAL A 1 395 ? -12.771 27.962 -15.438 1.00 85.38 395 VAL A CA 1
ATOM 3114 C C . VAL A 1 395 ? -12.574 29.339 -16.104 1.00 85.38 395 VAL A C 1
ATOM 3116 O O . VAL A 1 395 ? -11.939 30.214 -15.516 1.00 85.38 395 VAL A O 1
ATOM 3119 N N . PRO A 1 396 ? -13.152 29.580 -17.299 1.00 91.69 396 PRO A N 1
ATOM 3120 C CA . PRO A 1 396 ? -13.958 28.647 -18.085 1.00 91.69 396 PRO A CA 1
ATOM 3121 C C . PRO A 1 396 ? -13.098 27.696 -18.936 1.00 91.69 396 PRO A C 1
ATOM 3123 O O . PRO A 1 396 ? -12.234 28.128 -19.709 1.00 91.69 396 PRO A O 1
ATOM 3126 N N . PHE A 1 397 ? -13.388 26.397 -18.829 1.00 92.19 397 PHE A N 1
ATOM 3127 C CA . PHE A 1 397 ? -12.765 25.353 -19.644 1.00 92.19 397 PHE A CA 1
ATOM 3128 C C . PHE A 1 397 ? -13.252 25.434 -21.096 1.00 92.19 397 PHE A C 1
ATOM 3130 O O . PHE A 1 397 ? -14.442 25.648 -21.341 1.00 92.19 397 PHE A O 1
ATOM 3137 N N . ARG A 1 398 ? -12.349 25.261 -22.070 1.00 93.75 398 ARG A N 1
ATOM 3138 C CA . ARG A 1 398 ? -12.738 25.190 -23.490 1.00 93.75 398 ARG A CA 1
ATOM 3139 C C . ARG A 1 398 ? -13.359 23.828 -23.798 1.00 93.75 398 ARG A C 1
ATOM 3141 O O . ARG A 1 398 ? -13.039 22.837 -23.151 1.00 93.75 398 ARG A O 1
ATOM 3148 N N . GLN A 1 399 ? -14.230 23.762 -24.799 1.00 95.12 399 GLN A N 1
ATOM 3149 C CA . GLN A 1 399 ? -14.674 22.479 -25.347 1.00 95.12 399 GLN A CA 1
ATOM 3150 C C . GLN A 1 399 ? -13.555 21.889 -26.210 1.00 95.12 399 GLN A C 1
ATOM 3152 O O . GLN A 1 399 ? -13.008 22.589 -27.064 1.00 95.12 399 GLN A O 1
ATOM 3157 N N . LEU A 1 400 ? -13.217 20.616 -26.002 1.00 94.94 400 LEU A N 1
ATOM 3158 C CA . LEU A 1 400 ? -12.042 19.991 -26.623 1.00 94.94 400 LEU A CA 1
ATOM 3159 C C . LEU A 1 400 ? -12.139 19.946 -28.152 1.00 94.94 400 LEU A C 1
ATOM 3161 O O . LEU A 1 400 ? -11.155 20.199 -28.840 1.00 94.94 400 LEU A O 1
ATOM 3165 N N . HIS A 1 401 ? -13.335 19.710 -28.700 1.00 94.81 401 HIS A N 1
ATOM 3166 C CA . HIS A 1 401 ? -13.539 19.673 -30.151 1.00 94.81 401 HIS A CA 1
ATOM 3167 C C . HIS A 1 401 ? -13.312 21.036 -30.837 1.00 94.81 401 HIS A C 1
ATOM 3169 O O . HIS A 1 401 ? -13.010 21.074 -32.030 1.00 94.81 401 HIS A O 1
ATOM 3175 N N . LEU A 1 402 ? -13.411 22.145 -30.088 1.00 94.12 402 LEU A N 1
ATOM 3176 C CA . LEU A 1 402 ? -13.140 23.503 -30.576 1.00 94.12 402 LEU A CA 1
ATOM 3177 C C . LEU A 1 402 ? -11.659 23.887 -30.489 1.00 94.12 402 LEU A C 1
ATOM 3179 O O . LEU A 1 402 ? -11.256 24.898 -31.067 1.00 94.12 402 LEU A O 1
ATOM 3183 N N . VAL A 1 403 ? -10.839 23.121 -29.765 1.00 92.56 403 VAL A N 1
ATOM 3184 C CA . VAL A 1 403 ? -9.401 23.386 -29.685 1.00 92.56 403 VAL A CA 1
ATOM 3185 C C . VAL A 1 403 ? -8.792 23.140 -31.066 1.00 92.56 403 VAL A C 1
ATOM 3187 O O . VAL A 1 403 ? -8.984 22.091 -31.688 1.00 92.56 403 VAL A O 1
ATOM 3190 N N . GLN A 1 404 ? -8.084 24.137 -31.595 1.00 89.69 404 GLN A N 1
ATOM 3191 C CA . GLN A 1 404 ? -7.434 24.029 -32.898 1.00 89.69 404 GLN A CA 1
ATOM 3192 C C . GLN A 1 404 ? -6.359 22.950 -32.836 1.00 89.69 404 GLN A C 1
ATOM 3194 O O . GLN A 1 404 ? -5.475 23.010 -31.987 1.00 89.69 404 GLN A O 1
ATOM 3199 N N . THR A 1 405 ? -6.440 21.966 -33.735 1.00 85.31 405 THR A N 1
ATOM 3200 C CA . THR A 1 405 ? -5.462 20.869 -33.779 1.00 85.31 405 THR A CA 1
ATOM 3201 C C . THR A 1 405 ? -4.432 21.024 -34.882 1.00 85.31 405 THR A C 1
ATOM 3203 O O . THR A 1 405 ? -3.597 20.155 -35.066 1.00 85.31 405 THR A O 1
ATOM 3206 N N . GLU A 1 406 ? -4.460 22.151 -35.591 1.00 84.75 406 GLU A N 1
ATOM 3207 C CA . GLU A 1 406 ? -3.492 22.494 -36.639 1.00 84.75 406 GLU A CA 1
ATOM 3208 C C . GLU A 1 406 ? -2.061 22.604 -36.090 1.00 84.75 406 GLU A C 1
ATOM 3210 O O . GLU A 1 406 ? -1.097 22.468 -36.836 1.00 84.75 406 GLU A O 1
ATOM 3215 N N . HIS A 1 407 ? -1.927 22.820 -34.779 1.00 79.88 407 HIS A N 1
ATOM 3216 C CA . HIS A 1 407 ? -0.648 22.861 -34.076 1.00 79.88 407 HIS A CA 1
ATOM 3217 C C . HIS A 1 407 ? -0.211 21.507 -33.505 1.00 79.88 407 HIS A C 1
ATOM 3219 O O . HIS A 1 407 ? 0.939 21.388 -33.089 1.00 79.88 407 HIS A O 1
ATOM 3225 N N . LEU A 1 408 ? -1.079 20.485 -33.501 1.00 85.44 408 LEU A N 1
ATOM 3226 C CA . LEU A 1 408 ? -0.642 19.139 -33.142 1.00 85.44 408 LEU A CA 1
ATOM 3227 C C . LEU A 1 408 ? 0.127 18.546 -34.301 1.00 85.44 408 LEU A C 1
ATOM 3229 O O . LEU A 1 408 ? -0.428 18.200 -35.344 1.00 85.44 408 LEU A O 1
ATOM 3233 N N . THR A 1 409 ? 1.428 18.420 -34.091 1.00 87.00 409 THR A N 1
ATOM 3234 C CA . THR A 1 409 ? 2.260 17.645 -34.997 1.00 87.00 409 THR A CA 1
ATOM 3235 C C . THR A 1 409 ? 1.895 16.167 -34.874 1.00 87.00 409 THR A C 1
ATOM 3237 O O . THR A 1 409 ? 1.477 15.702 -33.813 1.00 87.00 409 THR A O 1
ATOM 3240 N N . SER A 1 410 ? 2.084 15.398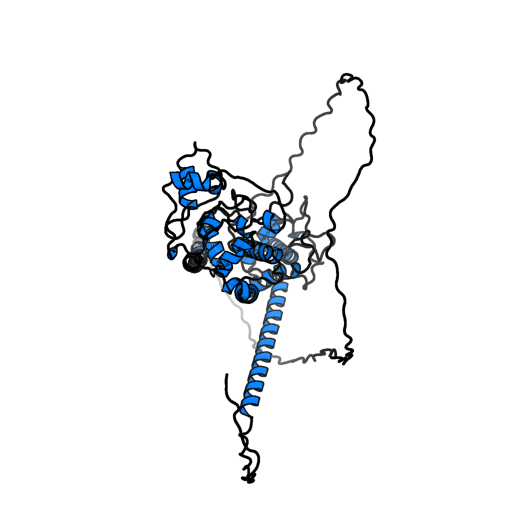 -35.944 1.00 87.12 410 SER A N 1
ATOM 3241 C CA . SER A 1 410 ? 1.911 13.941 -35.900 1.00 87.12 410 SER A CA 1
ATOM 3242 C C . SER A 1 410 ? 2.893 13.245 -34.951 1.00 87.12 410 SER A C 1
ATOM 3244 O O . SER A 1 410 ? 2.684 12.088 -34.619 1.00 87.12 410 SER A O 1
ATOM 3246 N N . ALA A 1 411 ? 3.952 13.940 -34.525 1.00 86.69 411 ALA A N 1
ATOM 3247 C CA . ALA A 1 411 ? 4.926 13.456 -33.551 1.00 86.69 411 ALA A CA 1
ATOM 3248 C C . ALA A 1 411 ? 4.500 13.694 -32.091 1.00 86.69 411 ALA A C 1
ATOM 3250 O O . ALA A 1 411 ? 5.110 13.134 -31.187 1.00 86.69 411 ALA A O 1
ATOM 3251 N N . ASP A 1 412 ? 3.480 14.524 -31.844 1.00 87.06 412 ASP A N 1
ATOM 3252 C CA . ASP A 1 412 ? 2.956 14.739 -30.496 1.00 87.06 412 ASP A CA 1
ATOM 3253 C C . ASP A 1 412 ? 1.980 13.615 -30.138 1.00 87.06 412 ASP A C 1
ATOM 3255 O O . ASP A 1 412 ? 0.820 13.599 -30.569 1.00 87.06 412 ASP A O 1
ATOM 3259 N N . LEU A 1 413 ? 2.485 12.660 -29.365 1.00 90.44 413 LEU A N 1
ATOM 3260 C CA . LEU A 1 413 ? 1.756 11.493 -28.875 1.00 90.44 413 LEU A CA 1
ATOM 3261 C C . LEU A 1 413 ? 1.403 11.615 -27.389 1.00 90.44 413 LEU A C 1
ATOM 3263 O O . LEU A 1 413 ? 1.069 10.616 -26.761 1.00 90.44 413 LEU A O 1
ATOM 3267 N N . SER A 1 414 ? 1.469 12.829 -26.830 1.00 88.38 414 SER A N 1
ATOM 3268 C CA . SER A 1 414 ? 1.083 13.069 -25.441 1.00 88.38 414 SER A CA 1
ATOM 3269 C C . SER A 1 414 ? -0.381 12.700 -25.192 1.00 88.38 414 SER A C 1
ATOM 3271 O O . SER A 1 414 ? -1.247 12.757 -26.073 1.00 88.38 414 SER A O 1
ATOM 3273 N N . GLY A 1 415 ? -0.708 12.388 -23.949 1.00 88.94 415 GLY A N 1
ATOM 3274 C CA . GLY A 1 415 ? -2.048 12.030 -23.521 1.00 88.94 415 GLY A CA 1
ATOM 3275 C C . GLY A 1 415 ? -3.016 13.186 -23.736 1.00 88.94 415 GLY A C 1
ATOM 3276 O O . GLY A 1 415 ? -4.174 12.962 -24.090 1.00 88.94 415 GLY A O 1
ATOM 3277 N N . TRP A 1 416 ? -2.533 14.427 -23.608 1.00 90.19 416 TRP A N 1
ATOM 3278 C CA . TRP A 1 416 ? -3.277 15.629 -23.980 1.00 90.19 416 TRP A CA 1
ATOM 3279 C C . TRP A 1 416 ? -3.643 15.625 -25.466 1.00 90.19 416 TRP A C 1
ATOM 3281 O O . TRP A 1 416 ? -4.818 15.772 -25.820 1.00 90.19 416 TRP A O 1
ATOM 3291 N N . ALA A 1 417 ? -2.646 15.428 -26.329 1.00 91.81 417 ALA A N 1
ATOM 3292 C CA . ALA A 1 417 ? -2.826 15.389 -27.770 1.00 91.81 417 ALA A CA 1
ATOM 3293 C C . ALA A 1 417 ? -3.827 14.325 -28.195 1.00 91.81 417 ALA A C 1
ATOM 3295 O O . ALA A 1 417 ? -4.759 14.577 -28.963 1.00 91.81 417 ALA A O 1
ATOM 3296 N N . GLU A 1 418 ? -3.681 13.146 -27.622 1.00 93.75 418 GLU A N 1
ATOM 3297 C CA . GLU A 1 418 ? -4.565 12.044 -27.904 1.00 93.75 418 GLU A CA 1
ATOM 3298 C C . GLU A 1 418 ? -5.994 12.256 -27.386 1.00 93.75 418 GLU A C 1
ATOM 3300 O O . GLU A 1 418 ? -6.952 11.884 -28.064 1.00 93.75 418 GLU A O 1
ATOM 3305 N N . ASN A 1 419 ? -6.171 12.884 -26.221 1.00 93.94 419 ASN A N 1
ATOM 3306 C CA . ASN A 1 419 ? -7.498 13.226 -25.710 1.00 93.94 419 ASN A CA 1
ATOM 3307 C C . ASN A 1 419 ? -8.190 14.270 -26.602 1.00 93.94 419 ASN A C 1
ATOM 3309 O O . ASN A 1 419 ? -9.401 14.181 -26.823 1.00 93.94 419 ASN A O 1
ATOM 3313 N N . LEU A 1 420 ? -7.433 15.210 -27.184 1.00 93.88 420 LEU A N 1
ATOM 3314 C CA . LEU A 1 420 ? -7.947 16.131 -28.202 1.00 93.88 420 LEU A CA 1
ATOM 3315 C C . LEU A 1 420 ? -8.355 15.404 -29.486 1.00 93.88 420 LEU A C 1
ATOM 3317 O O . LEU A 1 420 ? -9.444 15.665 -30.005 1.00 93.88 420 LEU A O 1
ATOM 3321 N N . ARG A 1 421 ? -7.517 14.487 -29.991 1.00 94.19 421 ARG A N 1
ATOM 3322 C CA . ARG A 1 421 ? -7.840 13.670 -31.175 1.00 94.19 421 ARG A CA 1
ATOM 3323 C C . ARG A 1 421 ? -9.107 12.848 -30.937 1.00 94.19 421 ARG A C 1
ATOM 3325 O O . ARG A 1 421 ? -10.021 12.903 -31.758 1.00 94.19 421 ARG A O 1
ATOM 3332 N N . TRP A 1 422 ? -9.207 12.189 -29.782 1.00 94.56 422 TRP A N 1
ATOM 3333 C CA . TRP A 1 422 ? -10.386 11.416 -29.387 1.00 94.56 422 TRP A CA 1
ATOM 3334 C C . TRP A 1 422 ? -11.644 12.286 -29.341 1.00 94.56 422 TRP A C 1
ATOM 3336 O O . TRP A 1 422 ? -12.648 11.962 -29.973 1.00 94.56 422 TRP A O 1
ATOM 3346 N N . ALA A 1 423 ? -11.593 13.430 -28.650 1.00 94.94 423 ALA A N 1
ATOM 3347 C CA . ALA A 1 423 ? -12.751 14.311 -28.513 1.00 94.94 423 ALA A CA 1
ATOM 3348 C C . ALA A 1 423 ? -13.205 14.892 -29.862 1.00 94.94 423 ALA A C 1
ATOM 3350 O O . ALA A 1 423 ? -14.405 15.049 -30.097 1.00 94.94 423 ALA A O 1
ATOM 3351 N N . LYS A 1 424 ? -12.268 15.176 -30.777 1.00 93.94 424 LYS A N 1
ATOM 3352 C CA . LYS A 1 424 ? -12.605 15.567 -32.150 1.00 93.94 424 LYS A CA 1
ATOM 3353 C C . LYS A 1 424 ? -13.251 14.447 -32.934 1.00 93.94 424 LYS A C 1
ATOM 3355 O O . LYS A 1 424 ? -14.228 14.706 -33.629 1.00 93.94 424 LYS A O 1
ATOM 3360 N N . GLU A 1 425 ? -12.745 13.226 -32.824 1.00 92.19 425 GLU A N 1
ATOM 3361 C CA . GLU A 1 425 ? -13.352 12.084 -33.501 1.00 92.19 425 GLU A CA 1
ATOM 3362 C C . GLU A 1 425 ? -14.778 11.832 -32.985 1.00 92.19 425 GLU A C 1
ATOM 3364 O O . GLU A 1 425 ? -15.685 11.609 -33.787 1.00 92.19 425 GLU A O 1
ATOM 3369 N N . GLN A 1 426 ? -15.016 11.978 -31.674 1.00 92.44 426 GLN A N 1
ATOM 3370 C CA . GLN A 1 426 ? -16.361 11.930 -31.085 1.00 92.44 426 GLN A CA 1
ATOM 3371 C C . GLN A 1 426 ? -17.284 13.016 -31.648 1.00 92.44 426 GLN A C 1
ATOM 3373 O O . GLN A 1 426 ? -18.426 12.732 -32.011 1.00 92.44 426 GLN A O 1
ATOM 3378 N N . PHE A 1 427 ? -16.799 14.254 -31.763 1.00 93.88 427 PHE A N 1
ATOM 3379 C CA . PHE A 1 427 ? -17.570 15.349 -32.351 1.00 93.88 427 PHE A CA 1
ATOM 3380 C C . PHE A 1 427 ? -17.879 15.110 -33.835 1.00 93.88 427 PHE A C 1
ATOM 3382 O O . PHE A 1 427 ? -19.020 15.268 -34.257 1.00 93.88 427 PHE A O 1
ATOM 3389 N N . LEU A 1 428 ? -16.892 14.689 -34.628 1.00 88.69 428 LEU A N 1
ATOM 3390 C CA . LEU A 1 428 ? -17.072 14.433 -36.060 1.00 88.69 428 LEU A CA 1
ATOM 3391 C C . LEU A 1 428 ? -18.012 13.254 -36.326 1.00 88.69 428 LEU A C 1
ATOM 3393 O O . LEU A 1 428 ? -18.800 13.298 -37.268 1.00 88.69 428 LEU A O 1
ATOM 3397 N N . THR A 1 429 ? -17.934 12.212 -35.499 1.00 85.94 429 THR A N 1
ATOM 3398 C CA . THR A 1 429 ? -18.718 10.984 -35.687 1.00 85.94 429 THR A CA 1
ATOM 3399 C C . THR A 1 429 ? -20.135 11.126 -35.139 1.00 85.94 429 THR A C 1
ATOM 3401 O O . THR A 1 429 ? -21.084 10.631 -35.745 1.00 85.94 429 THR A O 1
ATOM 3404 N N . PHE A 1 430 ? -20.294 11.804 -34.000 1.00 87.62 430 PHE A N 1
ATOM 3405 C CA . PHE A 1 430 ? -21.540 11.781 -33.235 1.00 87.62 430 PHE A CA 1
ATOM 3406 C C . PHE A 1 430 ? -22.089 13.161 -32.846 1.00 87.62 430 PHE A C 1
ATOM 3408 O O . PHE A 1 430 ? -23.181 13.242 -32.287 1.00 87.62 430 PHE A O 1
ATOM 3415 N N . GLY A 1 431 ? -21.363 14.246 -33.115 1.00 90.44 431 GLY A N 1
ATOM 3416 C CA . GLY A 1 431 ? -21.762 15.601 -32.725 1.00 90.44 431 GLY A CA 1
ATOM 3417 C C . GLY A 1 431 ? -21.619 15.896 -31.228 1.00 90.44 431 GLY A C 1
ATOM 3418 O O . GLY A 1 431 ? -22.270 16.815 -30.734 1.00 90.44 431 GLY A O 1
ATOM 3419 N N . GLU A 1 432 ? -20.804 15.134 -30.490 1.00 91.44 432 GLU A N 1
ATOM 3420 C CA . GLU A 1 432 ? -20.613 15.335 -29.048 1.00 91.44 432 GLU A CA 1
ATOM 3421 C C . GLU A 1 432 ? -19.803 16.603 -28.747 1.00 91.44 432 GLU A C 1
ATOM 3423 O O . GLU A 1 432 ? -18.700 16.791 -29.259 1.00 91.44 432 GLU A O 1
ATOM 3428 N N . THR A 1 433 ? -20.334 17.464 -27.878 1.00 94.31 433 THR A N 1
ATOM 3429 C CA . THR A 1 433 ? -19.743 18.780 -27.565 1.00 94.31 433 THR A CA 1
ATOM 3430 C C . THR A 1 433 ? -19.433 18.978 -26.082 1.00 94.31 433 THR A C 1
ATOM 3432 O O . THR A 1 433 ? -18.816 19.982 -25.721 1.00 94.31 433 THR A O 1
ATOM 3435 N N . GLY A 1 434 ? -19.825 18.032 -25.222 1.00 93.44 434 GLY A N 1
ATOM 3436 C CA . GLY A 1 434 ? -19.744 18.148 -23.768 1.00 93.44 434 GLY A CA 1
ATOM 3437 C C . GLY A 1 434 ? -18.353 17.922 -23.172 1.00 93.44 434 GLY A C 1
ATOM 3438 O O . GLY A 1 434 ? -18.122 18.294 -22.022 1.00 93.44 434 GLY A O 1
ATOM 3439 N N . TRP A 1 435 ? -17.407 17.375 -23.938 1.00 94.69 435 TRP A N 1
ATOM 3440 C CA . TRP A 1 435 ? -16.026 17.195 -23.488 1.00 94.69 435 TRP A CA 1
ATOM 3441 C C . TRP A 1 435 ? -15.272 18.528 -23.447 1.00 94.69 435 TRP A C 1
ATOM 3443 O O . TRP A 1 435 ? -15.222 19.269 -24.434 1.00 94.69 435 TRP A O 1
ATOM 3453 N N . THR A 1 436 ? -14.653 18.825 -22.306 1.00 95.06 436 THR A N 1
ATOM 3454 C CA . THR A 1 436 ? -13.947 20.090 -22.039 1.00 95.06 436 THR A CA 1
ATOM 3455 C C . THR A 1 436 ? -12.564 19.845 -21.442 1.00 95.06 436 THR A C 1
ATOM 3457 O O . THR A 1 436 ? -12.245 18.721 -21.078 1.00 95.06 436 THR A O 1
ATOM 3460 N N . GLU A 1 437 ? -11.760 20.900 -21.301 1.00 93.81 437 GLU A N 1
ATOM 3461 C CA . GLU A 1 437 ? -10.429 20.859 -20.656 1.00 93.81 437 GLU A CA 1
ATOM 3462 C C . GLU A 1 437 ? -10.464 20.608 -19.138 1.00 93.81 437 GLU A C 1
ATOM 3464 O O . GLU A 1 437 ? -9.431 20.679 -18.482 1.00 93.81 437 GLU A O 1
ATOM 3469 N N . CYS A 1 438 ? -11.645 20.364 -18.567 1.00 91.44 438 CYS A N 1
ATOM 3470 C CA . CYS A 1 438 ? -11.812 20.053 -17.153 1.00 91.44 438 CYS A CA 1
ATOM 3471 C C . CYS A 1 438 ? -10.977 18.807 -16.794 1.00 91.44 438 CYS A C 1
ATOM 3473 O O . CYS A 1 438 ? -11.102 17.804 -17.503 1.00 91.44 438 CYS A O 1
ATOM 3475 N N . PRO A 1 439 ? -10.166 18.816 -15.718 1.00 85.12 439 PRO A N 1
ATOM 3476 C CA . PRO A 1 439 ? -9.322 17.672 -15.352 1.00 85.12 439 PRO A CA 1
ATOM 3477 C C . PRO A 1 439 ? -10.086 16.343 -15.274 1.00 85.12 439 PRO A C 1
ATOM 3479 O O . PRO A 1 439 ? -9.637 15.330 -15.803 1.00 85.12 439 PRO A O 1
ATOM 3482 N N . GLU A 1 440 ? -11.298 16.366 -14.723 1.00 83.12 440 GLU A N 1
ATOM 3483 C CA . GLU A 1 440 ? -12.181 15.206 -14.610 1.00 83.12 440 GLU A CA 1
ATOM 3484 C C . GLU A 1 440 ? -12.587 14.642 -15.980 1.00 83.12 440 GLU A C 1
ATOM 3486 O O . GLU A 1 440 ? -12.706 13.427 -16.140 1.00 83.12 440 GLU A O 1
ATOM 3491 N N . HIS A 1 441 ? -12.783 15.504 -16.983 1.00 92.12 441 HIS A N 1
ATOM 3492 C CA . HIS A 1 441 ? -13.053 15.075 -18.355 1.00 92.12 441 HIS A CA 1
ATOM 3493 C C . HIS A 1 441 ? -11.811 14.455 -18.994 1.00 92.12 441 HIS A C 1
ATOM 3495 O O . HIS A 1 441 ? -11.925 13.408 -19.623 1.00 92.12 441 HIS A O 1
ATOM 3501 N N . MET A 1 442 ? -10.633 15.050 -18.805 1.00 90.75 442 MET A N 1
ATOM 3502 C CA . MET A 1 442 ? -9.374 14.525 -19.347 1.00 90.75 442 MET A CA 1
ATOM 3503 C C . MET A 1 442 ? -9.057 13.129 -18.796 1.00 90.75 442 MET A C 1
ATOM 3505 O O . MET A 1 442 ? -8.762 12.202 -19.557 1.00 90.75 442 MET A O 1
ATOM 3509 N N . ASP A 1 443 ? -9.207 12.948 -17.484 1.00 82.38 443 ASP A N 1
ATOM 3510 C CA . ASP A 1 443 ? -9.013 11.655 -16.828 1.00 82.38 443 ASP A CA 1
ATOM 3511 C C . ASP A 1 443 ? -10.035 10.622 -17.318 1.00 82.38 443 ASP A C 1
ATOM 3513 O O . ASP A 1 443 ? -9.681 9.472 -17.596 1.00 82.38 443 ASP A O 1
ATOM 3517 N N . LEU A 1 444 ? -11.301 11.024 -17.469 1.00 86.69 444 LEU A N 1
ATOM 3518 C CA . LEU A 1 444 ? -12.358 10.135 -17.943 1.00 86.69 444 LEU A CA 1
ATOM 3519 C C . LEU A 1 444 ? -12.140 9.707 -19.401 1.00 86.69 444 LEU A C 1
ATOM 3521 O O . LEU A 1 444 ? -12.275 8.523 -19.704 1.00 86.69 444 LEU A O 1
ATOM 3525 N N . ILE A 1 445 ? -11.753 10.626 -20.290 1.00 92.62 445 ILE A N 1
ATOM 3526 C CA . ILE A 1 445 ? -11.414 10.305 -21.687 1.00 92.62 445 ILE A CA 1
ATOM 3527 C C . ILE A 1 445 ? -10.272 9.293 -21.728 1.00 92.62 445 ILE A C 1
ATOM 3529 O O . ILE A 1 445 ? -10.344 8.306 -22.455 1.00 92.62 445 ILE A O 1
ATOM 3533 N N . THR A 1 446 ? -9.248 9.489 -20.904 1.00 86.75 446 THR A N 1
ATOM 3534 C CA . THR A 1 446 ? -8.094 8.584 -20.830 1.00 86.75 446 THR A CA 1
ATOM 3535 C C . THR A 1 446 ? -8.505 7.185 -20.394 1.00 86.75 446 THR A C 1
ATOM 3537 O O . THR A 1 446 ? -8.147 6.200 -21.037 1.00 86.75 446 THR A O 1
ATOM 3540 N N . GLN A 1 447 ? -9.331 7.084 -19.349 1.00 81.81 447 GLN A N 1
ATOM 3541 C CA . GLN A 1 447 ? -9.891 5.804 -18.909 1.00 81.81 447 GLN A CA 1
ATOM 3542 C C . GLN A 1 447 ? -10.714 5.136 -20.014 1.00 81.81 447 GLN A C 1
ATOM 3544 O O . GLN A 1 447 ? -10.587 3.929 -20.226 1.00 81.81 447 GLN A O 1
ATOM 3549 N N . ILE A 1 448 ? -11.526 5.911 -20.741 1.00 85.88 448 ILE A N 1
ATOM 3550 C CA . ILE A 1 448 ? -12.317 5.413 -21.868 1.00 85.88 448 ILE A CA 1
ATOM 3551 C C . ILE A 1 448 ? -11.394 4.861 -22.956 1.00 85.88 448 ILE A C 1
ATOM 3553 O O . ILE A 1 448 ? -11.581 3.715 -23.364 1.00 85.88 448 ILE A O 1
ATOM 3557 N N . ARG A 1 449 ? -10.377 5.621 -23.374 1.00 91.69 449 ARG A N 1
ATOM 3558 C CA . ARG A 1 449 ? -9.420 5.208 -24.410 1.00 91.69 449 ARG A CA 1
ATOM 3559 C C . ARG A 1 449 ? -8.715 3.906 -24.046 1.00 91.69 449 ARG A C 1
ATOM 3561 O O . ARG A 1 449 ? -8.727 2.978 -24.848 1.00 91.69 449 ARG A O 1
ATOM 3568 N N . ILE A 1 450 ? -8.220 3.798 -22.812 1.00 82.06 450 ILE A N 1
ATOM 3569 C CA . ILE A 1 450 ? -7.603 2.571 -22.291 1.00 82.06 450 ILE A CA 1
ATOM 3570 C C . ILE A 1 450 ? -8.603 1.408 -22.322 1.00 82.06 450 ILE A C 1
ATOM 3572 O O . ILE A 1 450 ? -8.308 0.352 -22.875 1.00 82.06 450 ILE A O 1
ATOM 3576 N N . SER A 1 451 ? -9.808 1.600 -21.775 1.00 79.94 451 SER A N 1
ATOM 3577 C CA . SER A 1 451 ? -10.822 0.537 -21.687 1.00 79.94 451 SER A CA 1
ATOM 3578 C C . SER A 1 451 ? -11.299 0.032 -23.051 1.00 79.94 451 SER A C 1
ATOM 3580 O O . SER A 1 451 ? -11.697 -1.122 -23.182 1.00 79.94 451 SER A O 1
ATOM 3582 N N . GLN A 1 452 ? -11.261 0.899 -24.063 1.00 84.38 452 GLN A N 1
ATOM 3583 C CA . GLN A 1 452 ? -11.712 0.605 -25.420 1.00 84.38 452 GLN A CA 1
ATOM 3584 C C . GLN A 1 452 ? -10.564 0.244 -26.360 1.00 84.38 452 GLN A C 1
ATOM 3586 O O . GLN A 1 452 ? -10.812 0.002 -27.540 1.00 84.38 452 GLN A O 1
ATOM 3591 N N . ALA A 1 453 ? -9.329 0.231 -25.856 1.00 86.88 453 ALA A N 1
ATOM 3592 C CA . ALA A 1 453 ? -8.123 0.112 -26.658 1.00 86.88 453 ALA A CA 1
ATOM 3593 C C . ALA A 1 453 ? -8.094 1.089 -27.852 1.00 86.88 453 ALA A C 1
ATOM 3595 O O . ALA A 1 453 ? -7.661 0.740 -28.953 1.00 86.88 453 ALA A O 1
ATOM 3596 N N . TRP A 1 454 ? -8.608 2.305 -27.646 1.00 91.31 454 TRP A N 1
ATOM 3597 C CA . TRP A 1 454 ? -8.625 3.342 -28.670 1.00 91.31 454 TRP A CA 1
ATOM 3598 C C . TRP A 1 454 ? -7.270 4.048 -28.717 1.00 91.31 454 TRP A C 1
ATOM 3600 O O . TRP A 1 454 ? -6.725 4.439 -27.685 1.00 91.31 454 TRP A O 1
ATOM 3610 N N . ALA A 1 455 ? -6.776 4.275 -29.929 1.00 91.69 455 ALA A N 1
ATOM 3611 C CA . ALA A 1 455 ? -5.574 5.043 -30.218 1.00 91.69 455 ALA A CA 1
ATOM 3612 C C . ALA A 1 455 ? -5.802 5.861 -31.489 1.00 91.69 455 ALA A C 1
ATOM 3614 O O . ALA A 1 455 ? -6.475 5.383 -32.412 1.00 91.69 455 ALA A O 1
ATOM 3615 N N . SER A 1 456 ? -5.221 7.059 -31.564 1.00 93.56 456 SER A N 1
ATOM 3616 C CA . SER A 1 456 ? -5.218 7.817 -32.815 1.00 93.56 456 SER A CA 1
ATOM 3617 C C . SER A 1 456 ? -4.451 7.087 -33.923 1.00 93.56 456 SER A C 1
ATOM 3619 O O . SER A 1 456 ? -3.679 6.162 -33.666 1.00 93.56 456 SER A O 1
ATOM 3621 N N . GLY A 1 457 ? -4.636 7.506 -35.177 1.00 91.50 457 GLY A N 1
ATOM 3622 C CA . GLY A 1 457 ? -3.851 6.964 -36.289 1.00 91.50 457 GLY A CA 1
ATOM 3623 C C . GLY A 1 457 ? -2.348 7.201 -36.104 1.00 91.50 457 GLY A C 1
ATOM 3624 O O . GLY A 1 457 ? -1.544 6.340 -36.442 1.00 91.50 457 GLY A O 1
ATOM 3625 N N . GLU A 1 458 ? -1.976 8.335 -35.519 1.00 91.75 458 GLU A N 1
ATOM 3626 C CA . GLU A 1 458 ? -0.594 8.736 -35.271 1.00 91.75 458 GLU A CA 1
ATOM 3627 C C . GLU A 1 458 ? 0.076 7.866 -34.205 1.00 91.75 458 GLU A C 1
ATOM 3629 O O . GLU A 1 458 ? 1.162 7.338 -34.446 1.00 91.75 458 GLU A O 1
ATOM 3634 N N . LEU A 1 459 ? -0.597 7.641 -33.070 1.00 91.50 459 LEU A N 1
ATOM 3635 C CA . LEU A 1 459 ? -0.084 6.767 -32.011 1.00 91.50 459 LEU A CA 1
ATOM 3636 C C . LEU A 1 459 ? 0.092 5.331 -32.514 1.00 91.50 459 LEU A C 1
ATOM 3638 O O . LEU A 1 459 ? 1.048 4.652 -32.158 1.00 91.50 459 LEU A O 1
ATOM 3642 N N . ARG A 1 460 ? -0.801 4.876 -33.392 1.00 90.44 460 ARG A N 1
ATOM 3643 C CA . ARG A 1 460 ? -0.703 3.544 -33.996 1.00 90.44 460 ARG A CA 1
ATOM 3644 C C . ARG A 1 460 ? 0.508 3.376 -34.882 1.00 90.44 460 ARG A C 1
ATOM 3646 O O . ARG A 1 460 ? 1.192 2.373 -34.746 1.00 90.44 460 ARG A O 1
ATOM 3653 N N . VAL A 1 461 ? 0.755 4.339 -35.767 1.00 90.12 461 VAL A N 1
ATOM 3654 C CA . VAL A 1 461 ? 1.934 4.308 -36.637 1.00 90.12 461 VAL A CA 1
ATOM 3655 C C . VAL A 1 461 ? 3.201 4.275 -35.785 1.00 90.12 461 VAL A C 1
ATOM 3657 O O . VAL A 1 461 ? 4.079 3.472 -36.065 1.00 90.12 461 VAL A O 1
ATOM 3660 N N . SER A 1 462 ? 3.255 5.050 -34.695 1.00 90.31 462 SER A N 1
ATOM 3661 C CA . SER A 1 462 ? 4.388 4.998 -33.760 1.00 90.31 462 SER A CA 1
ATOM 3662 C C . SER A 1 462 ? 4.559 3.623 -33.119 1.00 90.31 462 SER A C 1
ATOM 3664 O O . SER A 1 462 ? 5.659 3.089 -33.127 1.00 90.31 462 SER A O 1
ATOM 3666 N N . ILE A 1 463 ? 3.477 3.024 -32.610 1.00 89.12 463 ILE A N 1
ATOM 3667 C CA . ILE A 1 463 ? 3.522 1.682 -32.013 1.00 89.12 463 ILE A CA 1
ATOM 3668 C C . ILE A 1 463 ? 3.992 0.644 -33.042 1.00 89.12 463 ILE A C 1
ATOM 3670 O O . ILE A 1 463 ? 4.794 -0.228 -32.722 1.00 89.12 463 ILE A O 1
ATOM 3674 N N . GLU A 1 464 ? 3.491 0.716 -34.276 1.00 89.19 464 GLU A N 1
ATOM 3675 C CA . GLU A 1 464 ? 3.883 -0.191 -35.358 1.00 89.19 464 GLU A CA 1
ATOM 3676 C C . GLU A 1 464 ? 5.362 -0.017 -35.743 1.00 89.19 464 GLU A C 1
ATOM 3678 O O . GLU A 1 464 ? 6.057 -1.019 -35.932 1.00 89.19 464 GLU A O 1
ATOM 3683 N N . ASP A 1 465 ? 5.853 1.224 -35.803 1.00 87.75 465 ASP A N 1
ATOM 3684 C CA . ASP A 1 465 ? 7.258 1.542 -36.067 1.00 87.75 465 ASP A CA 1
ATOM 3685 C C . ASP A 1 465 ? 8.169 1.032 -34.934 1.00 87.75 465 ASP A C 1
ATOM 3687 O O . ASP A 1 465 ? 9.177 0.377 -35.209 1.00 87.75 465 ASP A O 1
ATOM 3691 N N . ASP A 1 466 ? 7.792 1.247 -33.670 1.00 86.00 466 ASP A N 1
ATOM 3692 C CA . ASP A 1 466 ? 8.548 0.780 -32.500 1.00 86.00 466 ASP A CA 1
ATOM 3693 C C . ASP A 1 466 ? 8.604 -0.753 -32.446 1.00 86.00 466 ASP A C 1
ATOM 3695 O O . ASP A 1 466 ? 9.675 -1.343 -32.282 1.00 86.00 466 ASP A O 1
ATOM 3699 N N . MET A 1 467 ? 7.472 -1.423 -32.692 1.00 85.56 467 MET A N 1
ATOM 3700 C CA . MET A 1 467 ? 7.423 -2.884 -32.789 1.00 85.56 467 MET A CA 1
ATOM 3701 C C . MET A 1 467 ? 8.292 -3.413 -33.937 1.00 85.56 467 MET A C 1
ATOM 3703 O O . MET A 1 467 ? 8.945 -4.449 -33.793 1.00 85.56 467 MET A O 1
ATOM 3707 N N . ALA A 1 468 ? 8.322 -2.726 -35.083 1.00 87.12 468 ALA A N 1
ATOM 3708 C CA . ALA A 1 468 ? 9.173 -3.116 -36.204 1.00 87.12 468 ALA A CA 1
ATOM 3709 C C . ALA A 1 468 ? 10.667 -2.993 -35.859 1.00 87.12 468 ALA A C 1
ATOM 3711 O O . ALA A 1 468 ? 11.456 -3.861 -36.248 1.00 87.12 468 ALA A O 1
ATOM 3712 N N . VAL A 1 469 ? 11.051 -1.959 -35.101 1.00 86.31 469 VAL A N 1
ATOM 3713 C CA . VAL A 1 469 ? 12.423 -1.785 -34.600 1.00 86.31 469 VAL A CA 1
ATOM 3714 C C . VAL A 1 469 ? 12.788 -2.896 -33.617 1.00 86.31 469 VAL A C 1
ATOM 3716 O O . VAL A 1 469 ? 13.833 -3.522 -33.790 1.00 86.31 469 VAL A O 1
ATOM 3719 N N . GLU A 1 470 ? 11.927 -3.211 -32.646 1.00 87.19 470 GLU A N 1
ATOM 3720 C CA . GLU A 1 470 ? 12.179 -4.287 -31.674 1.00 87.19 470 GLU A CA 1
ATOM 3721 C C . GLU A 1 470 ? 12.342 -5.657 -32.350 1.00 87.19 470 GLU A C 1
ATOM 3723 O O . GLU A 1 470 ? 13.257 -6.416 -32.015 1.00 87.19 470 GLU A O 1
ATOM 3728 N N . ILE A 1 471 ? 11.502 -5.969 -33.344 1.00 88.25 471 ILE A N 1
ATOM 3729 C CA . ILE A 1 471 ? 11.627 -7.203 -34.135 1.00 88.25 471 ILE A CA 1
ATOM 3730 C C . ILE A 1 471 ? 12.979 -7.230 -34.857 1.00 88.25 471 ILE A C 1
ATOM 3732 O O . ILE A 1 471 ? 13.694 -8.232 -34.788 1.00 88.25 471 ILE A O 1
ATOM 3736 N N . GLN A 1 472 ? 13.367 -6.125 -35.498 1.00 90.12 472 GLN A N 1
ATOM 3737 C CA . GLN A 1 472 ? 14.641 -6.031 -36.209 1.00 90.12 472 GLN A CA 1
ATOM 3738 C C . GLN A 1 472 ? 15.850 -6.172 -35.265 1.00 90.12 472 GLN A C 1
ATOM 3740 O O . GLN A 1 472 ? 16.841 -6.821 -35.613 1.00 90.12 472 GLN A O 1
ATOM 3745 N N . GLU A 1 473 ? 15.792 -5.586 -34.068 1.00 89.06 473 GLU A N 1
ATOM 3746 C CA . GLU A 1 473 ? 16.843 -5.707 -33.054 1.00 89.06 473 GLU A CA 1
ATOM 3747 C C . GLU A 1 473 ? 16.927 -7.125 -32.477 1.00 89.06 473 GLU A C 1
ATOM 3749 O O . GLU A 1 473 ? 18.031 -7.660 -32.329 1.00 89.06 473 GLU A O 1
ATOM 3754 N N . GLY A 1 474 ? 15.784 -7.771 -32.229 1.00 89.69 474 GLY A N 1
ATOM 3755 C CA . GLY A 1 474 ? 15.713 -9.162 -31.784 1.00 89.69 474 GLY A CA 1
ATOM 3756 C C . GLY A 1 474 ? 16.273 -10.144 -32.818 1.00 89.69 474 GLY A C 1
ATOM 3757 O O . GLY A 1 474 ? 17.055 -11.038 -32.472 1.00 89.69 474 GLY A O 1
ATOM 3758 N N . GLU A 1 475 ? 15.948 -9.953 -34.099 1.00 92.88 475 GLU A N 1
ATOM 3759 C CA . GLU A 1 475 ? 16.514 -10.732 -35.208 1.00 92.88 475 GLU A CA 1
ATOM 3760 C C . GLU A 1 475 ? 18.030 -10.525 -35.325 1.00 92.88 475 GLU A C 1
ATOM 3762 O O . GLU A 1 475 ? 18.785 -11.494 -35.448 1.00 92.88 475 GLU A O 1
ATOM 3767 N N . SER A 1 476 ? 18.490 -9.275 -35.217 1.00 93.69 476 SER A N 1
ATOM 3768 C CA . SER A 1 476 ? 19.914 -8.922 -35.232 1.00 93.69 476 SER A CA 1
ATOM 3769 C C . SER A 1 476 ? 20.679 -9.579 -34.074 1.00 93.69 476 SER A C 1
ATOM 3771 O O . SER A 1 476 ? 21.724 -10.198 -34.285 1.00 93.69 476 SER A O 1
ATOM 3773 N N . MET A 1 477 ? 20.141 -9.520 -32.852 1.00 89.00 477 MET A N 1
ATOM 3774 C CA . MET A 1 477 ? 20.752 -10.143 -31.675 1.00 89.00 477 MET A CA 1
ATOM 3775 C C . MET A 1 477 ? 20.804 -11.670 -31.805 1.00 89.00 477 MET A C 1
ATOM 3777 O O . MET A 1 477 ? 21.830 -12.286 -31.509 1.00 89.00 477 MET A O 1
ATOM 3781 N N . THR A 1 478 ? 19.730 -12.281 -32.308 1.00 94.44 478 THR A N 1
ATOM 3782 C CA . THR A 1 478 ? 19.669 -13.728 -32.561 1.00 94.44 478 THR A CA 1
ATOM 3783 C C . THR A 1 478 ? 20.705 -14.151 -33.605 1.00 94.44 478 THR A C 1
ATOM 3785 O O . THR A 1 478 ? 21.399 -15.152 -33.419 1.00 94.44 478 THR A O 1
ATOM 3788 N N . ALA A 1 479 ? 20.876 -13.370 -34.677 1.00 94.81 479 ALA A N 1
ATOM 3789 C CA . ALA A 1 479 ? 21.905 -13.617 -35.685 1.00 94.81 479 ALA A CA 1
ATOM 3790 C C . ALA A 1 479 ? 23.323 -13.552 -35.088 1.00 94.81 479 ALA A C 1
ATOM 3792 O O . ALA A 1 479 ? 24.122 -14.457 -35.331 1.00 94.81 479 ALA A O 1
ATOM 3793 N N . MET A 1 480 ? 23.612 -12.554 -34.242 1.00 89.69 480 MET A N 1
ATOM 3794 C CA . MET A 1 480 ? 24.904 -12.442 -33.547 1.00 89.69 480 MET A CA 1
ATOM 3795 C C . MET A 1 480 ? 25.168 -13.621 -32.600 1.00 89.69 480 MET A C 1
ATOM 3797 O O . MET A 1 480 ? 26.289 -14.131 -32.537 1.00 89.69 480 MET A O 1
ATOM 3801 N N . MET A 1 481 ? 24.147 -14.089 -31.873 1.00 92.19 481 MET A N 1
ATOM 3802 C CA . MET A 1 481 ? 24.278 -15.265 -31.006 1.00 92.19 481 MET A CA 1
ATOM 3803 C C . MET A 1 481 ? 24.570 -16.533 -31.813 1.00 92.19 481 MET A C 1
ATOM 3805 O O . MET A 1 481 ? 25.451 -17.306 -31.432 1.00 92.19 481 MET A O 1
ATOM 3809 N N . ASN A 1 482 ? 23.891 -16.720 -32.945 1.00 93.31 482 ASN A N 1
ATOM 3810 C CA . ASN A 1 482 ? 24.119 -17.864 -33.826 1.00 93.31 482 ASN A CA 1
ATOM 3811 C C . ASN A 1 482 ? 25.523 -17.841 -34.447 1.00 93.31 482 ASN A C 1
ATOM 3813 O O . ASN A 1 482 ? 26.182 -18.878 -34.505 1.00 93.31 482 ASN A O 1
ATOM 3817 N N . GLU A 1 483 ? 26.019 -16.672 -34.859 1.00 93.94 483 GLU A N 1
ATOM 3818 C CA . GLU A 1 483 ? 27.382 -16.518 -35.382 1.00 93.94 483 GLU A CA 1
ATOM 3819 C C . GLU A 1 483 ? 28.441 -16.806 -34.305 1.00 93.94 483 GLU A C 1
ATOM 3821 O O . GLU A 1 483 ? 29.410 -17.527 -34.553 1.00 93.94 483 GLU A O 1
ATOM 3826 N N . SER A 1 484 ? 28.218 -16.334 -33.075 1.00 92.81 484 SER A N 1
ATOM 3827 C CA . SER A 1 484 ? 29.083 -16.630 -31.926 1.00 92.81 484 SER A CA 1
ATOM 3828 C C . SER A 1 484 ? 29.117 -18.128 -31.596 1.00 92.81 484 SER A C 1
ATOM 3830 O O . SER A 1 484 ? 30.190 -18.708 -31.404 1.00 92.81 484 SER A O 1
ATOM 3832 N N . GLN A 1 485 ? 27.958 -18.797 -31.601 1.00 92.06 485 GLN A N 1
ATOM 3833 C CA . GLN A 1 485 ? 27.876 -20.248 -31.405 1.00 92.06 485 GLN A CA 1
ATOM 3834 C C . GLN A 1 485 ? 28.576 -21.021 -32.530 1.00 92.06 485 GLN A C 1
ATOM 3836 O O . GLN A 1 485 ? 29.330 -21.955 -32.249 1.00 92.06 485 GLN A O 1
ATOM 3841 N N . ALA A 1 486 ? 28.391 -20.608 -33.786 1.00 92.12 486 ALA A N 1
ATOM 3842 C CA . ALA A 1 486 ? 29.079 -21.204 -34.927 1.00 92.12 486 ALA A CA 1
ATOM 3843 C C . ALA A 1 486 ? 30.606 -21.037 -34.816 1.00 92.12 486 ALA A C 1
ATOM 3845 O O . ALA A 1 486 ? 31.349 -21.996 -35.031 1.00 92.12 486 ALA A O 1
ATOM 3846 N N . SER A 1 487 ? 31.085 -19.861 -34.392 1.00 89.50 487 SER A N 1
ATOM 3847 C CA . SER A 1 487 ? 32.512 -19.616 -34.155 1.00 89.50 487 SER A CA 1
ATOM 3848 C C . SER A 1 487 ? 33.081 -20.466 -33.014 1.00 89.50 487 SER A C 1
ATOM 3850 O O . SER A 1 487 ? 34.244 -20.863 -33.085 1.00 89.50 487 SER A O 1
ATOM 3852 N N . MET A 1 488 ? 32.299 -20.758 -31.968 1.00 86.19 488 MET A N 1
ATOM 3853 C CA . MET A 1 488 ? 32.731 -21.655 -30.889 1.00 86.19 488 MET A CA 1
ATOM 3854 C C . MET A 1 488 ? 32.835 -23.111 -31.352 1.00 86.19 488 MET A C 1
ATOM 3856 O O . MET A 1 488 ? 33.762 -23.811 -30.945 1.00 86.19 488 MET A O 1
ATOM 3860 N N . GLN A 1 489 ? 31.927 -23.559 -32.222 1.00 88.12 489 GLN A N 1
ATOM 3861 C CA . GLN A 1 489 ? 31.953 -24.915 -32.780 1.00 88.12 489 GLN A CA 1
ATOM 3862 C C . GLN A 1 489 ? 33.092 -25.124 -33.792 1.00 88.12 489 GLN A C 1
ATOM 3864 O O . GLN A 1 489 ? 33.574 -26.244 -33.935 1.00 88.12 489 GLN A O 1
ATOM 3869 N N . TYR A 1 490 ? 33.569 -24.058 -34.443 1.00 81.19 490 TYR A N 1
ATOM 3870 C CA . TYR A 1 490 ? 34.677 -24.099 -35.406 1.00 81.19 490 TYR A CA 1
ATOM 3871 C C . TYR A 1 490 ? 36.081 -23.991 -34.795 1.00 81.19 490 TYR A C 1
ATOM 3873 O O . TYR A 1 490 ? 37.058 -23.870 -35.538 1.00 81.19 490 TYR A O 1
ATOM 3881 N N . ARG A 1 491 ? 36.235 -24.065 -33.463 1.00 71.75 491 ARG A N 1
ATOM 3882 C CA . ARG A 1 491 ? 37.560 -24.331 -32.882 1.00 71.75 491 ARG A CA 1
ATOM 3883 C C . ARG A 1 491 ? 37.998 -25.712 -33.348 1.00 71.75 491 ARG A C 1
ATOM 3885 O O . ARG A 1 491 ? 37.566 -26.717 -32.788 1.00 71.75 491 ARG A O 1
ATOM 3892 N N . GLU A 1 492 ? 38.829 -25.732 -34.391 1.00 66.31 492 GLU A N 1
ATOM 3893 C CA . GLU A 1 492 ? 39.443 -26.952 -34.895 1.00 66.31 492 GLU A CA 1
ATOM 3894 C C . GLU A 1 492 ? 39.973 -27.753 -33.703 1.00 66.31 492 GLU A C 1
ATOM 3896 O O . GLU A 1 492 ? 40.609 -27.167 -32.813 1.00 66.31 492 GLU A O 1
ATOM 3901 N N . PRO A 1 493 ? 39.695 -29.068 -33.638 1.00 68.56 493 PRO A N 1
ATOM 3902 C CA . PRO A 1 493 ? 40.322 -29.907 -32.640 1.00 68.56 493 PRO A CA 1
ATOM 3903 C C . PRO A 1 493 ? 41.817 -29.673 -32.785 1.00 68.56 493 PRO A C 1
ATOM 3905 O O . PRO A 1 493 ? 42.368 -29.900 -33.861 1.00 68.56 493 PRO A O 1
ATOM 3908 N N . VAL A 1 494 ? 42.443 -29.140 -31.733 1.00 67.44 494 VAL A N 1
ATOM 3909 C CA . VAL A 1 494 ? 43.884 -28.913 -31.687 1.00 67.44 494 VAL A CA 1
ATOM 3910 C C . VAL A 1 494 ? 44.512 -30.268 -31.962 1.00 67.44 494 VAL A C 1
ATOM 3912 O O . VAL A 1 494 ? 44.557 -31.127 -31.081 1.00 67.44 494 VAL A O 1
ATOM 3915 N N . VAL A 1 495 ? 44.900 -30.491 -33.219 1.00 66.38 495 VAL A N 1
ATOM 3916 C CA . VAL A 1 495 ? 45.559 -31.712 -33.653 1.00 66.38 495 VAL A CA 1
ATOM 3917 C C . VAL A 1 495 ? 46.791 -31.792 -32.782 1.00 66.38 495 VAL A C 1
ATOM 3919 O O . VAL A 1 495 ? 47.632 -30.892 -32.823 1.00 66.38 495 VAL A O 1
ATOM 3922 N N . GLY A 1 496 ? 46.801 -32.803 -31.911 1.00 59.75 496 GLY A N 1
ATOM 3923 C CA . GLY A 1 496 ? 47.789 -32.981 -30.865 1.00 59.75 496 GLY A CA 1
ATOM 3924 C C . GLY A 1 496 ? 49.173 -32.744 -31.435 1.00 59.75 496 GLY A C 1
ATOM 3925 O O . GLY A 1 496 ? 49.683 -33.542 -32.218 1.00 59.75 496 GLY A O 1
ATOM 3926 N N . ARG A 1 497 ? 49.760 -31.604 -31.066 1.00 55.22 497 ARG A N 1
ATOM 3927 C CA . ARG A 1 497 ? 51.171 -31.361 -31.290 1.00 55.22 497 ARG A CA 1
ATOM 3928 C C . ARG A 1 497 ? 51.864 -32.337 -30.358 1.00 55.22 497 ARG A C 1
ATOM 3930 O O . ARG A 1 497 ? 51.837 -32.160 -29.144 1.00 55.22 497 ARG A O 1
ATOM 3937 N N . ASP A 1 498 ? 52.340 -33.415 -30.959 1.00 55.41 498 ASP A N 1
ATOM 3938 C CA . ASP A 1 498 ? 53.067 -34.507 -30.338 1.00 55.41 498 ASP A CA 1
ATOM 3939 C C . ASP A 1 498 ? 54.230 -33.902 -29.535 1.00 55.41 498 ASP A C 1
ATOM 3941 O O . ASP A 1 498 ? 55.259 -33.493 -30.081 1.00 55.41 498 ASP A O 1
ATOM 3945 N N . ASN A 1 499 ? 54.005 -33.715 -28.233 1.00 55.34 499 ASN A N 1
ATOM 3946 C CA . ASN A 1 499 ? 55.008 -33.217 -27.309 1.00 55.34 499 ASN A CA 1
ATOM 3947 C C . ASN A 1 499 ? 55.992 -34.357 -27.088 1.00 55.34 499 ASN A C 1
ATOM 3949 O O . ASN A 1 499 ? 55.806 -35.213 -26.221 1.00 55.34 499 ASN A O 1
ATOM 3953 N N . GLY A 1 500 ? 57.042 -34.351 -27.907 1.00 54.16 500 GLY A N 1
ATOM 3954 C CA . GLY A 1 500 ? 58.231 -35.151 -27.690 1.00 54.16 500 GLY A CA 1
ATOM 3955 C C . GLY A 1 500 ? 58.675 -35.028 -26.237 1.00 54.16 500 GLY A C 1
ATOM 3956 O O . GLY A 1 500 ? 58.943 -33.934 -25.739 1.00 54.16 500 GLY A O 1
ATOM 3957 N N . MET A 1 501 ? 58.726 -36.177 -25.566 1.00 52.38 501 MET A N 1
ATOM 3958 C CA . MET A 1 501 ? 59.313 -36.361 -24.247 1.00 52.38 501 MET A CA 1
ATOM 3959 C C . MET A 1 501 ? 60.777 -35.905 -24.266 1.00 52.38 501 MET A C 1
ATOM 3961 O O . MET A 1 501 ? 61.688 -36.671 -24.578 1.00 52.38 501 MET A O 1
ATOM 3965 N N . GLY A 1 502 ? 61.003 -34.640 -23.927 1.00 53.22 502 GLY A N 1
ATOM 3966 C CA . GLY A 1 502 ? 62.305 -34.111 -23.554 1.00 53.22 502 GLY A CA 1
ATOM 3967 C C . GLY A 1 502 ? 62.546 -34.371 -22.074 1.00 53.22 502 GLY A C 1
ATOM 3968 O O . GLY A 1 502 ? 62.056 -33.637 -21.224 1.00 53.22 502 GLY A O 1
ATOM 3969 N N . ASN A 1 503 ? 63.287 -35.439 -21.793 1.00 57.94 503 ASN A N 1
ATOM 3970 C CA . ASN A 1 503 ? 63.932 -35.742 -20.517 1.00 57.94 503 ASN A CA 1
ATOM 3971 C C . ASN A 1 503 ? 64.568 -34.475 -19.896 1.00 57.94 503 ASN A C 1
ATOM 3973 O O . ASN A 1 503 ? 65.632 -34.046 -20.335 1.00 57.94 503 ASN A O 1
ATOM 3977 N N . MET A 1 504 ? 63.969 -33.915 -18.845 1.00 55.88 504 MET A N 1
ATOM 3978 C CA . MET A 1 504 ? 64.699 -33.141 -17.837 1.00 55.88 504 MET A CA 1
ATOM 3979 C C . MET A 1 504 ? 64.509 -33.833 -16.499 1.00 55.88 504 MET A C 1
ATOM 3981 O O . MET A 1 504 ? 63.564 -33.606 -15.747 1.00 55.88 504 MET A O 1
ATOM 3985 N N . ARG A 1 505 ? 65.422 -34.774 -16.292 1.00 57.78 505 ARG A N 1
ATOM 3986 C CA . ARG A 1 505 ? 65.822 -35.265 -14.990 1.00 57.78 505 ARG A CA 1
ATOM 3987 C C . ARG A 1 505 ? 66.694 -34.194 -14.332 1.00 57.78 505 ARG A C 1
ATOM 3989 O O . ARG A 1 505 ? 67.461 -33.529 -15.020 1.00 57.78 505 ARG A O 1
ATOM 3996 N N . ASP A 1 506 ? 66.605 -34.190 -13.012 1.00 57.50 506 ASP A N 1
ATOM 3997 C CA . ASP A 1 506 ? 67.608 -33.750 -12.047 1.00 57.50 506 ASP A CA 1
ATOM 3998 C C . ASP A 1 506 ? 67.478 -32.334 -11.465 1.00 57.50 506 ASP A C 1
ATOM 4000 O O . ASP A 1 506 ? 67.291 -31.343 -12.159 1.00 57.50 506 ASP A O 1
ATOM 4004 N N . GLU A 1 507 ? 67.635 -32.331 -10.134 1.00 55.38 507 GLU A N 1
ATOM 4005 C CA . GLU A 1 507 ? 67.900 -31.215 -9.219 1.00 55.38 507 GLU A CA 1
ATOM 4006 C C . GLU A 1 507 ? 66.693 -30.285 -8.977 1.00 55.38 507 GLU A C 1
ATOM 4008 O O . GLU A 1 507 ? 66.244 -29.543 -9.835 1.00 55.38 507 GLU A O 1
ATOM 4013 N N . TYR A 1 508 ? 66.041 -30.285 -7.813 1.00 50.66 508 TYR A N 1
ATOM 4014 C CA . TYR A 1 508 ? 66.621 -30.033 -6.494 1.00 50.66 508 TYR A CA 1
ATOM 4015 C C . TYR A 1 508 ? 65.767 -30.624 -5.357 1.00 50.66 508 TYR A C 1
ATOM 4017 O O . TYR A 1 508 ? 64.539 -30.670 -5.418 1.00 50.66 508 TYR A O 1
ATOM 4025 N N . GLY A 1 509 ? 66.454 -31.087 -4.309 1.00 50.28 509 GLY A N 1
ATOM 4026 C CA . GLY A 1 509 ? 65.874 -31.727 -3.129 1.00 50.28 509 GLY A CA 1
ATOM 4027 C C . GLY A 1 509 ? 65.137 -30.792 -2.159 1.00 50.28 509 GLY A C 1
ATOM 4028 O O . GLY A 1 509 ? 65.419 -29.602 -2.085 1.00 50.28 509 GLY A O 1
ATOM 4029 N N . ASN A 1 510 ? 64.193 -31.404 -1.429 1.00 56.94 510 ASN A N 1
ATOM 4030 C CA . ASN A 1 510 ? 64.013 -31.468 0.041 1.00 56.94 510 ASN A CA 1
ATOM 4031 C C . ASN A 1 510 ? 64.769 -30.443 0.941 1.00 56.94 510 ASN A C 1
ATOM 4033 O O . ASN A 1 510 ? 65.888 -30.084 0.588 1.00 56.94 510 ASN A O 1
ATOM 4037 N N . PRO A 1 511 ? 64.342 -30.156 2.203 1.00 66.06 511 PRO A N 1
ATOM 4038 C CA . PRO A 1 511 ? 63.282 -30.824 2.970 1.00 66.06 511 PRO A CA 1
ATOM 4039 C C . PRO A 1 511 ? 62.406 -29.944 3.897 1.00 66.06 511 PRO A C 1
ATOM 4041 O O . PRO A 1 511 ? 62.674 -28.788 4.204 1.00 66.06 511 PRO A O 1
ATOM 4044 N N . MET A 1 512 ? 61.368 -30.615 4.396 1.00 65.31 512 MET A N 1
ATOM 4045 C CA . MET A 1 512 ? 60.634 -30.407 5.648 1.00 65.31 512 MET A CA 1
ATOM 4046 C C . MET A 1 512 ? 61.365 -29.650 6.774 1.00 65.31 512 MET A C 1
ATOM 4048 O O . MET A 1 512 ? 62.469 -30.018 7.173 1.00 65.31 512 MET A O 1
ATOM 4052 N N . GLY A 1 513 ? 60.645 -28.713 7.398 1.00 46.84 513 GLY A N 1
ATOM 4053 C CA . GLY A 1 513 ? 60.874 -28.237 8.766 1.00 46.84 513 GLY A CA 1
ATOM 4054 C C . GLY A 1 513 ? 59.619 -28.481 9.627 1.00 46.84 513 GLY A C 1
ATOM 4055 O O . GLY A 1 513 ? 58.512 -28.371 9.096 1.00 46.84 513 GLY A O 1
ATOM 4056 N N . PRO A 1 514 ? 59.749 -28.864 10.913 1.00 66.44 514 PRO A N 1
ATOM 4057 C CA . PRO A 1 514 ? 58.639 -29.370 11.713 1.00 66.44 514 PRO A CA 1
ATOM 4058 C C . PRO A 1 514 ? 57.835 -28.266 12.408 1.00 66.44 514 PRO A C 1
ATOM 4060 O O . PRO A 1 514 ? 58.370 -27.236 12.813 1.00 66.44 514 PRO A O 1
ATOM 4063 N N . MET A 1 515 ? 56.552 -28.567 12.610 1.00 56.00 515 MET A N 1
ATOM 4064 C CA . MET A 1 515 ? 55.638 -27.864 13.508 1.00 56.00 515 MET A CA 1
ATOM 4065 C C . MET A 1 515 ? 56.146 -27.848 14.957 1.00 56.00 515 MET A C 1
ATOM 4067 O O . MET A 1 515 ? 56.548 -28.886 15.497 1.00 56.00 515 MET A O 1
ATOM 4071 N N . ARG A 1 516 ? 55.999 -26.689 15.602 1.00 61.94 516 ARG A N 1
ATOM 4072 C CA . ARG A 1 516 ? 55.618 -26.556 17.009 1.00 61.94 516 ARG A CA 1
ATOM 4073 C C . ARG A 1 516 ? 54.585 -25.457 17.149 1.00 61.94 516 ARG A C 1
ATOM 4075 O O . ARG A 1 516 ? 54.752 -24.436 16.449 1.00 61.94 516 ARG A O 1
#

Sequence (516 aa):
MAEPGQSFYKFKGAPSGNVPFPQNANMTAAELLTFLPNHLTSADVVFRFASNHGTYKPMVAILDAHRTIATRNLQNLADYCQRNARRAMREFGHKDWTLHKHLTQCAEVLQHWDPADLRVEATRTRFQINGEGNNVAEVPFVDLAEGVKKLPQGDDALDLTRIVQYCLQHPGEQWMYPTDYAELLQTVGSAQQVTAENLDGAIFDRWKDVITTYAQHRSENLEPPEQPTEQAEMQSTVASNKRARQESPETTGSSSTTEARTPERRQSTRQSMRSRKALESVEGYSTDDSQDSDEQSQNKRRRIDHGDDLPARQGDDVPANPAGTAAPEQAPQSFAGIPGLLRWMKPPTTTGPVSVPALYQAYEQERTQDYDNDDSDNYQPWAPYAFPGGPRLQVPFRQLHLVQTEHLTSADLSGWAENLRWAKEQFLTFGETGWTECPEHMDLITQIRISQAWASGELRVSIEDDMAVEIQEGESMTAMMNESQASMQYREPVVGRDNGMGNMRDEYGNPMGPMR

Radius of gyration: 36.61 Å; Cα contacts (8 Å, |Δi|>4): 458; chains: 1; bounding box: 119×91×106 Å

Foldseek 3Di:
DPDPDPPLWPFFLADALLEAAAPPDFAFPLRCLQLPVNVLLFQQNLLLLLLLVHDLQLSLLSNVQWFATPDPDSVVSSCVSQVSNQNNNVLVVNVPDDSVCSCVVCVVVSVVDDLLDRDRNPGHGNCRSNVDDDNDHKDFLCSSCGRTPDQDDDLCDWQSSLLSVVCVVVVVDRDIPPVCSVVSSVVSPHGDDRDPSRGRNNSSVVSNCSVVVVVVVVVVVPDPPPPPPPPPPPPPPPPDDDDDDDDDDDDDDDDDDDDDDDDDDDDDDDDDDDDDDDDDDDDDDDDDDDDDDDDDDDDPDDDDDDDDDDDDDDDDDDDDDDDDDDDDDDDDDPPDDQPPDFDDDDADPVDDADDLVLLVVLVVCLVPVPPPPPPVPDDDLQPPVQDDPTQDPDPPWAFLLPPDCPSPDLPPQRLNNFLSVRSVSCCVVPVDGSQTSHPVSSVVSSVVCSVNVNTDPSVRVVSVVVVVVVVVVVVVVVVVVVVVVVVVVPPPPPPDPPPPPDDDDDDDDDDDDDDD

Solvent-accessible surface area (backbone atoms only — not comparable to full-atom values): 33036 Å² total; per-residue (Å²): 134,82,77,88,78,75,64,93,75,63,50,48,55,48,52,65,33,34,46,56,57,31,74,92,35,55,53,28,59,54,44,42,45,44,38,40,54,44,34,40,40,8,38,50,52,36,49,52,38,48,75,29,71,43,49,58,65,21,54,41,35,50,34,59,65,15,27,47,57,88,62,91,49,67,63,62,48,34,52,48,53,50,51,33,35,40,49,17,35,29,78,71,68,39,75,84,55,41,83,88,45,39,69,74,77,40,44,75,65,55,76,74,59,60,76,81,66,42,64,33,52,86,46,50,28,34,32,77,74,72,66,56,76,70,85,41,77,70,46,50,38,54,47,39,52,34,41,44,72,42,80,63,56,73,54,41,39,52,48,62,50,55,51,36,55,49,34,66,76,38,75,89,57,88,53,39,33,31,82,41,47,67,62,50,37,53,75,76,64,51,83,66,84,86,51,77,56,39,26,41,41,48,44,32,62,64,30,53,60,52,47,63,51,51,61,51,51,54,64,64,69,57,62,74,77,79,71,81,80,70,76,74,71,79,73,73,80,76,88,81,84,87,81,89,81,90,84,87,81,90,84,88,80,85,90,84,91,81,84,91,80,86,81,84,86,83,90,79,89,78,84,85,84,80,83,86,79,80,88,80,89,81,83,85,86,87,79,88,80,87,82,88,82,86,88,78,92,74,86,89,74,90,83,85,78,89,83,87,89,82,83,91,78,83,87,81,86,86,79,84,86,79,92,78,82,86,75,86,83,76,77,80,78,75,76,77,70,81,76,73,84,79,76,88,74,81,77,82,77,87,61,79,93,59,61,58,70,59,53,50,49,53,55,49,47,63,64,51,71,60,66,79,55,86,63,83,86,71,85,50,89,50,63,44,92,71,48,100,72,45,66,49,93,53,85,84,54,54,42,36,59,74,54,79,58,88,64,60,49,78,83,56,71,47,62,50,49,46,49,38,52,50,37,33,50,43,26,76,74,71,65,54,68,85,54,33,40,42,68,72,45,51,54,47,49,50,53,48,30,63,77,65,52,56,70,54,75,51,52,46,52,51,53,52,52,51,52,51,49,52,52,53,51,51,52,50,52,52,51,52,51,52,51,52,52,51,57,62,69,63,60,66,79,76,72,77,76,79,75,74,88,74,87,78,80,82,88,83,79,86,79,91,81,83,90,130